Protein AF-A0A6P4YPC1-F1 (afdb_monomer)

Secondary structure (DSSP, 8-state):
-----------------TT-TT---GGGTTT-S-TT-SPPPP-SPPSEEEEEEEETTTTEEEEEEEEEEEESEEEEEEE-TT--S--BEEPPPPGGGTEEEEE--SSBEEEEESS---EEEEEEEEEPPTT----TT-EEEEEEEEETTEEEEEEEEEEHHHHHTTS----BPPTT-EEEEE--HHHH---TTSTTPPPBHHHHHHHHHT--HHHHTT-HHHHHHHHHHHHHHTT-SEEEEE--HHHHSTTSSGGG---HHHHHHHHHHHHHHHHTTPEEEEEEESS--BHHHHHHH-GGGSTTHHHHHHHHHHHHHHHHTTT--EEEEEE-HHHHHHHHHTBSSSTT--B-TTS-HHHHHHHHHHHHHHHHHHHHHHHTHHHH--EEEEEEE--EEEESSTT-HHHHHHHHHHHIIIIIHHHHHHHSSSS--HHHHHHHHHHHHHTT-SS-SS----HHHHHHHTT--SSEEEE---EEEEEE-----SB-TTS-B-THHHHSTT-TTEEEE--TTS-B-SSTT-B--THHHHHHHHHHHHHH---S-EEEEEE---EE--SS-----HHHHHHHHHHHHHHHHHHHTT---EEEEEEE-SB----GGGTTSEE--SEEE-TTSTT--EEE-THHHHHHHHHHTTB--TT-HHHHHHHHHHHHHHHS-GGGGGS-GGGTT--S--TTS----TT----THHHHHHTT--

Foldseek 3Di:
DYDDDDDDDPDPPPPPQQFQQQKDDLVCQQVVHRPPAPADADPDDDQKAWDWDAPQQVRKIKIKIAGPAFFFKKKKAKDAPPGSAGAFEWDADDPVQQKGWACNDPHYIIIMGRGTTHDRMDIIITDHRPPDFQQQRIKMWMWTHRDSNYIHGGRIDHGNLVVCQQPFHFFFDDPQFFAEAEDECQWAAACCPPQQQAAWLLNVVCVVQVHCCSNCWLNCLPVVLVLLVLCVLLVGQEYEYEQQQSLQQVLLACVSPGRVSSLVSVVVNLVSCVVVNHAYAYEHDDLGHGVNCCVVPNQLLDLVNLVSLLRSLVVCCVSPLLRHFHYAHYAALLVNLCCDCDCLVAPPRHNCPVLQRSLSSLVSSLSSLLSNLVCCVPPPCVPSVHWYAHAHEAAQEDAPDPVDVQSVVQNVLRCLNRGQQNCCLALNQNFRDPSLVVLQVVVCVVVVHPDGSRDGDDPVNSVSSYNSGQEYHYAYFHHKHKYFDPDPDQADPVRDGFCCCRSVVSSPRMTIDDDPPFFAFAPSRGTQNLSSVLVVLVCSCVRRVDLGEYENAEYFGKFFQDVVDAQAQLVRLLRCLSNLSSVSCCCRNRVRNYRYYYYPHQEQTQPGQLGSGIGGHQWYFDSVDPNRDTHGGPSSVSSSLCSVVSHRHPPDPVNVVSSVSSVCVVPDNSSVNRYDCVVVVVDDPPVPDDPDNVRGCPDPVVVVVPVPPD

pLDDT: mean 89.23, std 16.34, range [25.2, 98.94]

Radius of gyration: 29.66 Å; Cα contacts (8 Å, |Δi|>4): 1480; chains: 1; bounding box: 114×62×82 Å

InterPro domains:
  IPR001360 Glycoside hydrolase family 1 [PF00232] (172-647)
  IPR001360 Glycoside hydrolase family 1 [PR00131] (468-482)
  IPR001360 Glycoside hydrolase family 1 [PR00131] (550-558)
  IPR001360 Glycoside hydrolase family 1 [PR00131] (591-608)
  IPR001360 Glycoside hydrolase family 1 [PR00131] (615-627)
  IPR001360 Glycoside hydrolase family 1 [PTHR10353] (178-647)
  IPR002861 Reeler domain [PF02014] (27-161)
  IPR002861 Reeler domain [cd08544] (28-160)
  IPR017853 Glycoside hydrolase superfamily [SSF51445] (165-643)
  IPR042307 Reeler domain superfamily [G3DSA:2.60.40.4060] (23-162)

Structure (mmCIF, N/CA/C/O backbone):
data_AF-A0A6P4YPC1-F1
#
_entry.id   AF-A0A6P4YPC1-F1
#
loop_
_atom_site.group_PDB
_atom_site.id
_atom_site.type_symbol
_atom_site.label_atom_id
_atom_site.label_alt_id
_atom_site.label_comp_id
_atom_site.label_asym_id
_atom_site.label_entity_id
_atom_site.label_seq_id
_atom_site.pdbx_PDB_ins_code
_atom_site.Cartn_x
_atom_site.Cartn_y
_atom_site.Cartn_z
_atom_site.occupancy
_atom_site.B_iso_or_equiv
_atom_site.auth_seq_id
_atom_site.auth_comp_id
_atom_site.auth_asym_id
_atom_site.auth_atom_id
_atom_site.pdbx_PDB_model_num
ATOM 1 N N . MET A 1 1 ? -79.727 30.652 50.312 1.00 35.25 1 MET A N 1
ATOM 2 C CA . MET A 1 1 ? -79.858 31.587 49.165 1.00 35.25 1 MET A CA 1
ATOM 3 C C . MET A 1 1 ? -78.600 32.435 49.126 1.00 35.25 1 MET A C 1
ATOM 5 O O . MET A 1 1 ? -78.245 32.928 50.175 1.00 35.25 1 MET A O 1
ATOM 9 N N . LYS A 1 2 ? -77.898 32.691 48.028 1.00 35.50 2 LYS A N 1
ATOM 10 C CA . LYS A 1 2 ? -77.939 32.236 46.634 1.00 35.50 2 LYS A CA 1
ATOM 11 C C . LYS A 1 2 ? -76.819 33.081 45.963 1.00 35.50 2 LYS A C 1
ATOM 13 O O . LYS A 1 2 ? -76.913 34.291 46.093 1.00 35.50 2 LYS A O 1
ATOM 18 N N . TRP A 1 3 ? -75.877 32.451 45.242 1.00 35.16 3 TRP A N 1
ATOM 19 C CA . TRP A 1 3 ? -74.980 33.027 44.201 1.00 35.16 3 TRP A CA 1
ATOM 20 C C . TRP A 1 3 ? -73.950 34.109 44.625 1.00 35.16 3 TRP A C 1
ATOM 22 O O . TRP A 1 3 ? -74.188 34.834 45.574 1.00 35.16 3 TRP A O 1
ATOM 32 N N . LEU A 1 4 ? -72.812 34.383 43.974 1.00 35.91 4 LEU A N 1
ATOM 33 C CA . LEU A 1 4 ? -71.879 33.731 43.032 1.00 35.91 4 LEU A CA 1
ATOM 34 C C . LEU A 1 4 ? -70.927 34.873 42.595 1.00 35.91 4 LEU A C 1
ATOM 36 O O . LEU A 1 4 ? -71.422 35.814 41.987 1.00 35.91 4 LEU A O 1
ATOM 40 N N . VAL A 1 5 ? -69.613 34.812 42.843 1.00 36.81 5 VAL A N 1
ATOM 41 C CA . VAL A 1 5 ? -68.607 35.407 41.934 1.00 36.81 5 VAL A CA 1
ATOM 42 C C . VAL A 1 5 ? -67.384 34.491 41.939 1.00 36.81 5 VAL A C 1
ATOM 44 O O . VAL A 1 5 ? -66.788 34.218 42.977 1.00 36.81 5 VAL A O 1
ATOM 47 N N . LEU A 1 6 ? -67.101 33.977 40.747 1.00 36.44 6 LEU A N 1
ATOM 48 C CA . LEU A 1 6 ? -66.014 33.095 40.333 1.00 36.44 6 LEU A CA 1
ATOM 49 C C . LEU A 1 6 ? -64.925 33.925 39.626 1.00 36.44 6 LEU A C 1
ATOM 51 O O . LEU A 1 6 ? -65.220 35.012 39.135 1.00 36.44 6 LEU A O 1
ATOM 55 N N . LEU A 1 7 ? -63.742 33.308 39.473 1.00 34.00 7 LEU A N 1
ATOM 56 C CA . LEU A 1 7 ? -62.506 33.771 38.806 1.00 34.00 7 LEU A CA 1
ATOM 57 C C . LEU A 1 7 ? -61.710 34.796 39.630 1.00 34.00 7 LEU A C 1
ATOM 59 O O . LEU A 1 7 ? -62.226 35.831 40.015 1.00 34.00 7 LEU A O 1
ATOM 63 N N . VAL A 1 8 ? -60.435 34.594 39.968 1.00 32.88 8 VAL A N 1
ATOM 64 C CA . VAL A 1 8 ? -59.280 34.130 39.174 1.00 32.88 8 VAL A CA 1
ATOM 65 C C . VAL A 1 8 ? -58.293 33.395 40.113 1.00 32.88 8 VAL A C 1
ATOM 67 O O . VAL A 1 8 ? -58.431 33.494 41.328 1.00 32.88 8 VAL A O 1
ATOM 70 N N . TRP A 1 9 ? -57.280 32.733 39.540 1.00 29.89 9 TRP A N 1
ATOM 71 C CA . TRP A 1 9 ? -56.096 32.085 40.151 1.00 29.89 9 TRP A CA 1
ATOM 72 C C . TRP A 1 9 ? -56.091 30.552 40.153 1.00 29.89 9 TRP A C 1
ATOM 74 O O . TRP A 1 9 ? -55.855 29.889 41.156 1.00 29.89 9 TRP A O 1
ATOM 84 N N . SER A 1 10 ? -56.243 29.991 38.955 1.00 38.09 10 SER A N 1
ATOM 85 C CA . SER A 1 10 ? -55.759 28.652 38.613 1.00 38.09 10 SER A CA 1
ATOM 86 C C . SER A 1 10 ? -54.860 28.729 37.376 1.00 38.09 10 SER A C 1
ATOM 88 O O . SER A 1 10 ? -55.262 28.352 36.282 1.00 38.09 10 SER A O 1
ATOM 90 N N . VAL A 1 11 ? -53.641 29.241 37.556 1.00 33.53 11 VAL A N 1
ATOM 91 C CA . VAL A 1 11 ? -52.473 28.889 36.733 1.00 33.53 11 VAL A CA 1
ATOM 92 C C . VAL A 1 11 ? -51.301 28.784 37.701 1.00 33.53 11 VAL A C 1
ATOM 94 O O . VAL A 1 11 ? -50.610 29.757 37.994 1.00 33.53 11 VAL A O 1
ATOM 97 N N . GLY A 1 12 ? -51.138 27.598 38.284 1.00 32.38 12 GLY A N 1
ATOM 98 C CA . GLY A 1 12 ? -49.928 27.262 39.016 1.00 32.38 12 GLY A CA 1
ATOM 99 C C . GLY A 1 12 ? -48.761 27.275 38.039 1.00 32.38 12 GLY A C 1
ATOM 100 O O . GLY A 1 12 ? -48.688 26.437 37.143 1.00 32.38 12 GLY A O 1
ATOM 101 N N . LEU A 1 13 ? -47.867 28.246 38.211 1.00 35.84 13 LEU A N 1
ATOM 102 C CA . LEU A 1 13 ? -46.515 28.241 37.673 1.00 35.84 13 LEU A CA 1
ATOM 103 C C . LEU A 1 13 ? -45.802 26.957 38.122 1.00 35.84 13 LEU A C 1
ATOM 105 O O . LEU A 1 13 ? -45.133 26.929 39.150 1.00 35.84 13 LEU A O 1
ATOM 109 N N . CYS A 1 14 ? -45.907 25.892 37.330 1.00 35.53 14 CYS A N 1
ATOM 110 C CA . CYS A 1 14 ? -44.880 24.860 37.286 1.00 35.53 14 CYS A CA 1
ATOM 111 C C . CYS A 1 14 ? -43.729 25.428 36.446 1.00 35.53 14 CYS A C 1
ATOM 113 O O . CYS A 1 14 ? -43.575 25.116 35.266 1.00 35.53 14 CYS A O 1
ATOM 115 N N . SER A 1 15 ? -42.948 26.338 37.032 1.00 39.78 15 SER A N 1
ATOM 116 C CA . SER A 1 15 ? -41.663 26.731 36.464 1.00 39.78 15 SER A CA 1
ATOM 117 C C . SER A 1 15 ? -40.725 25.529 36.577 1.00 39.78 15 SER A C 1
ATOM 119 O O . SER A 1 15 ? -40.144 25.250 37.625 1.00 39.78 15 SER A O 1
ATOM 121 N N . ALA A 1 16 ? -40.623 24.760 35.490 1.00 45.84 16 ALA A N 1
ATOM 122 C CA . ALA A 1 16 ? -39.577 23.764 35.326 1.00 45.84 16 ALA A CA 1
ATOM 123 C C . ALA A 1 16 ? -38.234 24.465 35.564 1.00 45.84 16 ALA A C 1
ATOM 125 O O . ALA A 1 16 ? -37.851 25.378 34.835 1.00 45.84 16 ALA A O 1
ATOM 126 N N . THR A 1 17 ? -37.565 24.104 36.654 1.00 52.59 17 THR A N 1
ATOM 127 C CA . THR A 1 17 ? -36.262 24.661 37.007 1.00 52.59 17 THR A CA 1
ATOM 128 C C . THR A 1 17 ? -35.290 24.287 35.882 1.00 52.59 17 THR A C 1
ATOM 130 O O . THR A 1 17 ? -35.216 23.103 35.542 1.00 52.59 17 THR A O 1
ATOM 133 N N . PRO A 1 18 ? -34.550 25.241 35.290 1.00 63.44 18 PRO A N 1
ATOM 134 C CA . PRO A 1 18 ? -33.814 25.053 34.037 1.00 63.44 18 PRO A CA 1
ATOM 135 C C . PRO A 1 18 ? -32.503 24.268 34.226 1.00 63.44 18 PRO A C 1
ATOM 137 O O . PRO A 1 18 ? -31.469 24.664 33.714 1.00 63.44 18 PRO A O 1
ATOM 140 N N . CYS A 1 19 ? -32.512 23.191 35.021 1.00 73.94 19 CYS A N 1
ATOM 141 C CA . CYS A 1 19 ? -31.334 22.401 35.400 1.00 73.94 19 CYS A CA 1
ATOM 142 C C . CYS A 1 19 ? -31.526 20.880 35.386 1.00 73.94 19 CYS A C 1
ATOM 144 O O . CYS A 1 19 ? -30.783 20.156 36.054 1.00 73.94 19 CYS A O 1
ATOM 146 N N . TRP A 1 20 ? -32.512 20.390 34.622 1.00 87.44 20 TRP A N 1
ATOM 147 C CA . TRP A 1 20 ? -32.775 18.956 34.416 1.00 87.44 20 TRP A CA 1
ATOM 148 C C . TRP A 1 20 ? -32.839 18.146 35.721 1.00 87.44 20 TRP A C 1
ATOM 150 O O . TRP A 1 20 ? -32.356 17.020 35.796 1.00 87.44 20 TRP A O 1
ATOM 160 N N . LEU A 1 21 ? -33.429 18.692 36.792 1.00 83.88 21 LEU A N 1
ATOM 161 C CA . LEU A 1 21 ? -33.504 17.991 38.085 1.00 83.88 21 LEU A CA 1
ATOM 162 C C . LEU A 1 21 ? -34.256 16.647 37.989 1.00 83.88 21 LEU A C 1
ATOM 164 O O . LEU A 1 21 ? -33.978 15.736 38.766 1.00 83.88 21 LEU A O 1
ATOM 168 N N . GLN A 1 22 ? -35.165 16.511 37.018 1.00 87.75 22 GLN A N 1
ATOM 169 C CA . GLN A 1 22 ? -35.859 15.261 36.666 1.00 87.75 22 GLN A CA 1
ATOM 170 C C . GLN A 1 22 ? -35.418 14.679 35.308 1.00 87.75 22 GLN A C 1
ATOM 172 O O . GLN A 1 22 ? -36.149 13.905 34.680 1.00 87.75 22 GLN A O 1
ATOM 177 N N . GLY A 1 23 ? -34.226 15.070 34.862 1.00 89.38 23 GLY A N 1
ATOM 178 C CA . GLY A 1 23 ? -33.664 14.726 33.565 1.00 89.38 23 GLY A CA 1
ATOM 179 C C . GLY A 1 23 ? -34.013 15.715 32.469 1.00 89.38 23 GLY A C 1
ATOM 180 O O . GLY A 1 23 ? -34.889 16.569 32.621 1.00 89.38 23 GLY A O 1
ATOM 181 N N . ALA A 1 24 ? -33.282 15.580 31.372 1.00 90.75 24 ALA A N 1
ATOM 182 C CA . ALA A 1 24 ? -33.595 16.185 30.096 1.00 90.75 24 ALA A CA 1
ATOM 183 C C . ALA A 1 24 ? -34.866 15.554 29.506 1.00 90.75 24 ALA A C 1
ATOM 185 O O . ALA A 1 24 ? -35.182 14.388 29.767 1.00 90.75 24 ALA A O 1
ATOM 186 N N . ASP A 1 25 ? -35.596 16.344 28.729 1.00 88.44 25 ASP A N 1
ATOM 187 C CA . ASP A 1 25 ? -36.689 15.866 27.888 1.00 88.44 25 ASP A CA 1
ATOM 188 C C . ASP A 1 25 ? -36.188 15.602 26.457 1.00 88.44 25 ASP A C 1
ATOM 190 O O . ASP A 1 25 ? -35.045 15.908 26.115 1.00 88.44 25 ASP A O 1
ATOM 194 N N . GLU A 1 26 ? -37.051 15.033 25.617 1.00 88.81 26 GLU A N 1
ATOM 195 C CA . GLU A 1 26 ? -36.720 14.702 24.225 1.00 88.81 26 GLU A CA 1
ATOM 196 C C . GLU A 1 26 ? -36.363 15.943 23.386 1.00 88.81 26 GLU A C 1
ATOM 198 O O . GLU A 1 26 ? -35.562 15.864 22.457 1.00 88.81 26 GLU A O 1
ATOM 203 N N . SER A 1 27 ? -36.872 17.126 23.749 1.00 88.25 27 SER A N 1
ATOM 204 C CA . SER A 1 27 ? -36.569 18.367 23.023 1.00 88.25 27 SER A CA 1
ATOM 205 C C . SER A 1 27 ? -35.123 18.834 23.212 1.00 88.25 27 SER A C 1
ATOM 207 O O . SER A 1 27 ? -34.596 19.577 22.384 1.00 88.25 27 SER A O 1
ATOM 209 N N . ALA A 1 28 ? -34.450 18.364 24.266 1.00 90.44 28 ALA A N 1
ATOM 210 C CA . ALA A 1 28 ? -33.036 18.620 24.495 1.00 90.44 28 ALA A CA 1
ATOM 211 C C . ALA A 1 28 ? -32.108 17.692 23.696 1.00 90.44 28 ALA A C 1
ATOM 213 O O . ALA A 1 28 ? -30.909 17.959 23.655 1.00 90.44 28 ALA A O 1
ATOM 214 N N . CYS A 1 29 ? -32.617 16.625 23.067 1.00 91.56 29 CYS A N 1
ATOM 215 C CA . CYS A 1 29 ? -31.777 15.606 22.441 1.00 91.56 29 CYS A CA 1
ATOM 216 C C . CYS A 1 29 ? -30.893 16.171 21.330 1.00 91.56 29 CYS A C 1
ATOM 218 O O . CYS A 1 29 ? -29.693 15.953 21.378 1.00 91.56 29 CYS A O 1
ATOM 220 N N . ALA A 1 30 ? -31.440 16.926 20.372 1.00 90.81 30 ALA A N 1
ATOM 221 C CA . ALA A 1 30 ? -30.652 17.435 19.246 1.00 90.81 30 ALA A CA 1
ATOM 222 C C . ALA A 1 30 ? -29.595 18.460 19.701 1.00 90.81 30 ALA A C 1
ATOM 224 O O . ALA A 1 30 ? -28.404 18.309 19.415 1.00 90.81 30 ALA A O 1
ATOM 225 N N . GLY A 1 31 ? -30.023 19.467 20.471 1.00 90.31 31 GLY A N 1
ATOM 226 C CA . GLY A 1 31 ? -29.172 20.582 20.898 1.00 90.31 31 GLY A CA 1
ATOM 227 C C . GLY A 1 31 ? -28.290 20.302 22.116 1.00 90.31 31 GLY A C 1
ATOM 228 O O . GLY A 1 31 ? -27.388 21.086 22.391 1.00 90.31 31 GLY A O 1
ATOM 229 N N . MET A 1 32 ? -28.552 19.229 22.872 1.00 92.31 32 MET A N 1
ATOM 230 C CA . MET A 1 32 ? -27.856 18.868 24.119 1.00 92.31 32 MET A CA 1
ATOM 231 C C . MET A 1 32 ? -27.821 19.997 25.168 1.00 92.31 32 MET A C 1
ATOM 233 O O . MET A 1 32 ? -27.023 19.963 26.104 1.00 92.31 32 MET A O 1
ATOM 237 N N . ALA A 1 33 ? -28.675 21.010 25.026 1.00 88.00 33 ALA A N 1
ATOM 238 C CA . ALA A 1 33 ? -28.652 22.240 25.804 1.00 88.00 33 ALA A CA 1
ATOM 239 C C . ALA A 1 33 ? -29.827 22.295 26.778 1.00 88.00 33 ALA A C 1
ATOM 241 O O . ALA A 1 33 ? -30.913 21.779 26.506 1.00 88.00 33 ALA A O 1
ATOM 242 N N . LEU A 1 34 ? -29.631 22.974 27.907 1.00 84.75 34 LEU A N 1
ATOM 243 C CA . LEU A 1 34 ? -30.680 23.134 28.904 1.00 84.75 34 LEU A CA 1
ATOM 244 C C . LEU A 1 34 ? -31.773 24.062 28.363 1.00 84.75 34 LEU A C 1
ATOM 246 O O . LEU A 1 34 ? -31.588 25.275 28.240 1.00 84.75 34 LEU A O 1
ATOM 250 N N . THR A 1 35 ? -32.931 23.484 28.058 1.00 69.44 35 THR A N 1
ATOM 251 C CA . THR A 1 35 ? -34.096 24.205 27.549 1.00 69.44 35 THR A CA 1
ATOM 252 C C . THR A 1 35 ? -34.530 25.298 28.530 1.00 69.44 35 THR A C 1
ATOM 254 O O . THR A 1 35 ? -34.730 25.056 29.720 1.00 69.44 35 THR A O 1
ATOM 257 N N . ARG A 1 36 ? -34.690 26.529 28.019 1.00 65.75 36 ARG A N 1
ATOM 258 C CA . ARG A 1 36 ? -35.168 27.711 28.772 1.00 65.75 36 ARG A CA 1
ATOM 259 C C . ARG A 1 36 ? -34.245 28.180 29.914 1.00 65.75 36 ARG A C 1
ATOM 261 O O . ARG A 1 36 ? -34.706 28.867 30.825 1.00 65.75 36 ARG A O 1
ATOM 268 N N . SER A 1 37 ? -32.956 27.843 29.870 1.00 66.06 37 SER A N 1
ATOM 269 C CA . SER A 1 37 ? -31.950 28.376 30.796 1.00 66.06 37 SER A CA 1
ATOM 270 C C . SER A 1 37 ? -31.413 29.734 30.336 1.00 66.06 37 SER A C 1
ATOM 272 O O . SER A 1 37 ? -31.104 29.915 29.164 1.00 66.06 37 SER A O 1
ATOM 274 N N . THR A 1 38 ? -31.244 30.679 31.264 1.00 71.25 38 THR A N 1
ATOM 275 C CA . THR A 1 38 ? -30.480 31.924 31.035 1.00 71.25 38 THR A CA 1
ATOM 276 C C . THR A 1 38 ? -28.981 31.741 31.289 1.00 71.25 38 THR A C 1
ATOM 278 O O . THR A 1 38 ? -28.215 32.697 31.203 1.00 71.25 38 THR A O 1
ATOM 281 N N . VAL A 1 39 ? -28.558 30.532 31.671 1.00 79.38 39 VAL A N 1
ATOM 282 C CA . VAL A 1 39 ? -27.172 30.199 32.002 1.00 79.38 39 VAL A CA 1
ATOM 283 C C . VAL A 1 39 ? -26.496 29.624 30.760 1.00 79.38 39 VAL A C 1
ATOM 285 O O . VAL A 1 39 ? -26.946 28.613 30.217 1.00 79.38 39 VAL A O 1
ATOM 288 N N . ALA A 1 40 ? -25.407 30.254 30.327 1.00 85.94 40 ALA A N 1
ATOM 289 C CA . ALA A 1 40 ? -24.558 29.758 29.247 1.00 85.94 40 ALA A CA 1
ATOM 290 C C . ALA A 1 40 ? -23.716 28.545 29.704 1.00 85.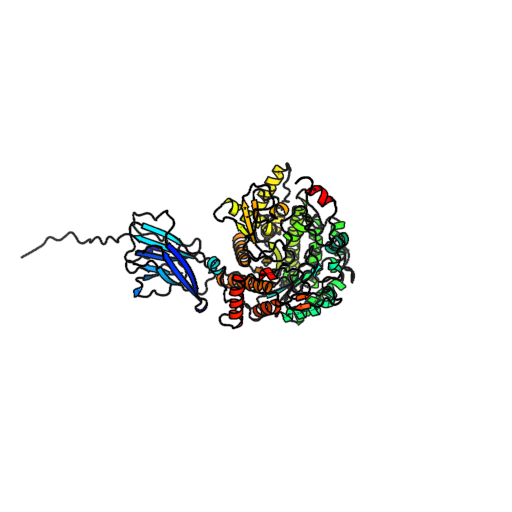94 40 ALA A C 1
ATOM 292 O O . ALA A 1 40 ? -23.400 28.439 30.898 1.00 85.94 40 ALA A O 1
ATOM 293 N N . PRO A 1 41 ? -23.339 27.633 28.786 1.00 89.75 41 PRO A N 1
ATOM 294 C CA . PRO A 1 41 ? -22.406 26.558 29.106 1.00 89.75 41 PRO A CA 1
ATOM 295 C C . PRO A 1 41 ? -21.066 27.142 29.560 1.00 89.75 41 PRO A C 1
ATOM 297 O O . PRO A 1 41 ? -20.679 28.241 29.159 1.00 89.75 41 PRO A O 1
ATOM 300 N N . GLN A 1 42 ? -20.359 26.421 30.430 1.00 92.62 42 GLN A N 1
ATOM 301 C CA . GLN A 1 42 ? -19.021 26.833 30.843 1.00 92.62 42 GLN A CA 1
ATOM 302 C C . GLN A 1 42 ? -18.071 26.823 29.638 1.00 92.62 42 GLN A C 1
ATOM 304 O O . GLN A 1 42 ? -18.048 25.860 28.876 1.00 92.62 42 GLN A O 1
ATOM 309 N N . SER A 1 43 ? -17.274 27.882 29.500 1.00 89.69 43 SER A N 1
ATOM 310 C CA . SER A 1 43 ? -16.203 27.978 28.500 1.00 89.69 43 SER A CA 1
ATOM 311 C C . SER A 1 43 ? -14.893 27.337 28.962 1.00 89.69 43 SER A C 1
ATOM 313 O O . SER A 1 43 ? -13.973 27.175 28.167 1.00 89.69 43 SER A O 1
ATOM 315 N N . THR A 1 44 ? -14.782 26.992 30.247 1.00 90.38 44 THR A N 1
ATOM 316 C CA . THR A 1 44 ? -13.619 26.288 30.791 1.00 90.38 44 THR A CA 1
ATOM 317 C C . THR A 1 44 ? -13.665 24.800 30.440 1.00 90.38 44 THR A C 1
ATOM 319 O O . THR A 1 44 ? -14.762 24.239 30.338 1.00 90.38 44 THR A O 1
ATOM 322 N N . PRO A 1 45 ? -12.501 24.127 30.323 1.00 90.12 45 PRO A N 1
ATOM 323 C CA . PRO A 1 45 ? -12.451 22.685 30.124 1.00 90.12 45 PRO A CA 1
ATOM 324 C C . PRO A 1 45 ? -13.302 21.935 31.150 1.00 90.12 45 PRO A C 1
ATOM 326 O O . PRO A 1 45 ? -13.342 22.285 32.335 1.00 90.12 45 PRO A O 1
ATOM 329 N N . SER A 1 46 ? -14.000 20.903 30.682 1.00 91.81 46 SER A N 1
ATOM 330 C CA . SER A 1 46 ? -14.848 20.088 31.544 1.00 91.81 46 SER A CA 1
ATOM 331 C C . SER A 1 46 ? -14.009 19.350 32.591 1.00 91.81 46 SER A C 1
ATOM 333 O O . SER A 1 46 ? -13.039 18.685 32.229 1.00 91.81 46 SER A O 1
ATOM 335 N N . PRO A 1 47 ? -14.390 19.384 33.883 1.00 93.38 47 PRO A N 1
ATOM 336 C CA . PRO A 1 47 ? -13.798 18.513 34.895 1.00 93.38 47 PRO A CA 1
ATOM 337 C C . PRO A 1 47 ? -14.336 17.073 34.807 1.00 93.38 47 PRO A C 1
ATOM 339 O O . PRO A 1 47 ? -13.991 16.237 35.646 1.00 93.38 47 PRO A O 1
ATOM 342 N N . TYR A 1 48 ? -15.218 16.798 33.839 1.00 95.06 48 TYR A N 1
ATOM 343 C CA . TYR A 1 48 ? -15.815 15.495 33.578 1.00 95.06 48 TYR A CA 1
ATOM 344 C C . TYR A 1 48 ? -15.239 14.879 32.308 1.00 95.06 48 TYR A C 1
ATOM 346 O O . TYR A 1 48 ? -14.879 15.598 31.377 1.00 95.06 48 TYR A O 1
ATOM 354 N N . ARG A 1 49 ? -15.214 13.549 32.249 1.00 94.75 49 ARG A N 1
ATOM 355 C CA . ARG A 1 49 ? -14.750 12.777 31.092 1.00 94.75 49 ARG A CA 1
ATOM 356 C C . ARG A 1 49 ? -15.751 11.680 30.762 1.00 94.75 49 ARG A C 1
ATOM 358 O O . ARG A 1 49 ? -16.354 11.107 31.671 1.00 94.75 49 ARG A O 1
ATOM 365 N N . VAL A 1 50 ? -15.905 11.389 29.474 1.00 95.00 50 VAL A N 1
ATOM 366 C CA . VAL A 1 50 ? -16.600 10.191 28.996 1.00 95.00 50 VAL A CA 1
ATOM 367 C C . VAL A 1 50 ? -15.530 9.217 28.522 1.00 95.00 50 VAL A C 1
ATOM 369 O O . VAL A 1 50 ? -14.748 9.544 27.639 1.00 95.00 50 VAL A O 1
ATOM 372 N N . ALA A 1 51 ? -15.473 8.048 29.144 1.00 90.56 51 ALA A N 1
ATOM 373 C CA . ALA A 1 51 ? -14.553 6.975 28.803 1.00 90.56 51 ALA A CA 1
ATOM 374 C C . ALA A 1 51 ? -15.339 5.753 28.334 1.00 90.56 51 ALA A C 1
ATOM 376 O O . ALA A 1 51 ? -16.461 5.506 28.794 1.00 90.56 51 ALA A O 1
ATOM 377 N N . LEU A 1 52 ? -14.728 4.995 27.436 1.00 89.38 52 LEU A N 1
ATOM 378 C CA . LEU A 1 52 ? -15.284 3.782 26.865 1.00 89.38 52 LEU A CA 1
ATOM 379 C C . LEU A 1 52 ? -14.368 2.608 27.185 1.00 89.38 52 LEU A C 1
ATOM 381 O O . LEU A 1 52 ? -13.173 2.779 27.398 1.00 89.38 52 LEU A O 1
ATOM 385 N N . ASP A 1 53 ? -14.959 1.428 27.241 1.00 84.31 53 ASP A N 1
ATOM 386 C CA . ASP A 1 53 ? -14.281 0.154 27.430 1.00 84.31 53 ASP A CA 1
ATOM 387 C C . ASP A 1 53 ? -15.069 -0.899 26.647 1.00 84.31 53 ASP A C 1
ATOM 389 O O . ASP A 1 53 ? -16.300 -0.908 26.708 1.00 84.31 53 ASP A O 1
ATOM 393 N N . TYR A 1 54 ? -14.395 -1.734 25.861 1.00 83.00 54 TYR A N 1
ATOM 394 C CA . TYR A 1 54 ? -15.058 -2.755 25.054 1.00 83.00 54 TYR A CA 1
ATOM 395 C C . TYR A 1 54 ? -15.082 -4.088 25.805 1.00 83.00 54 TYR A C 1
ATOM 397 O O . TYR A 1 54 ? -14.050 -4.720 26.022 1.00 83.00 54 TYR A O 1
ATOM 405 N N . ASP A 1 55 ? -16.279 -4.533 26.185 1.00 77.88 55 ASP A N 1
ATOM 406 C CA . ASP A 1 55 ? -16.512 -5.874 26.710 1.00 77.88 55 ASP A CA 1
ATOM 407 C C . ASP A 1 55 ? -16.578 -6.853 25.533 1.00 77.88 55 ASP A C 1
ATOM 409 O O . ASP A 1 55 ? -17.637 -7.056 24.926 1.00 77.88 55 ASP A O 1
ATOM 413 N N . LYS A 1 56 ? -15.417 -7.433 25.215 1.00 66.69 56 LYS A N 1
ATOM 414 C CA . LYS A 1 56 ? -15.225 -8.390 24.118 1.00 66.69 56 LYS A CA 1
ATOM 415 C C . LYS A 1 56 ? -16.085 -9.648 24.255 1.00 66.69 56 LYS A C 1
ATOM 417 O O . LYS A 1 56 ? -16.599 -10.136 23.259 1.00 66.69 56 LYS A O 1
ATOM 422 N N . ASP A 1 57 ? -16.316 -10.132 25.475 1.00 67.06 57 ASP A N 1
ATOM 423 C CA . ASP A 1 57 ? -17.062 -11.376 25.702 1.00 67.06 57 ASP A CA 1
ATOM 424 C C . ASP A 1 57 ? -18.557 -11.175 25.439 1.00 67.06 57 ASP A C 1
ATOM 426 O O . ASP A 1 57 ? -19.278 -12.098 25.058 1.00 67.06 57 ASP A O 1
ATOM 430 N N . ARG A 1 58 ? -19.044 -9.951 25.671 1.00 74.50 58 ARG A N 1
ATOM 431 C CA . ARG A 1 58 ? -20.457 -9.593 25.510 1.00 74.50 58 ARG A CA 1
ATOM 432 C C . ARG A 1 58 ? -20.745 -8.792 24.245 1.00 74.50 58 ARG A C 1
ATOM 434 O O . ARG A 1 58 ? -21.922 -8.512 24.010 1.00 74.50 58 ARG A O 1
ATOM 441 N N . HIS A 1 59 ? -19.717 -8.423 23.476 1.00 73.50 59 HIS A N 1
ATOM 442 C CA . HIS A 1 59 ? -19.784 -7.526 22.318 1.00 73.50 59 HIS A CA 1
ATOM 443 C C . HIS A 1 59 ? -20.525 -6.217 22.635 1.00 73.50 59 HIS A C 1
ATOM 445 O O . HIS A 1 59 ? -21.497 -5.839 21.975 1.00 73.50 59 HIS A O 1
ATOM 451 N N . ARG A 1 60 ? -20.117 -5.532 23.710 1.00 83.69 60 ARG A N 1
ATOM 452 C CA . ARG A 1 60 ? -20.772 -4.302 24.195 1.00 83.69 60 ARG A CA 1
ATOM 453 C C . ARG A 1 60 ? -19.754 -3.266 24.629 1.00 83.69 60 ARG A C 1
ATOM 455 O O . ARG A 1 60 ? -18.676 -3.613 25.088 1.00 83.69 60 ARG A O 1
ATOM 462 N N . PHE A 1 61 ? -20.135 -1.993 24.580 1.00 88.56 61 PHE A N 1
ATOM 463 C CA . PHE A 1 61 ? -19.305 -0.922 25.123 1.00 88.56 61 PHE A CA 1
ATOM 464 C C . PHE A 1 61 ? -19.792 -0.520 26.509 1.00 88.56 61 PHE A C 1
ATOM 466 O O . PHE A 1 61 ? -20.944 -0.134 26.707 1.00 88.56 61 PHE A O 1
ATOM 473 N N . ASN A 1 62 ? -18.900 -0.582 27.483 1.00 91.62 62 ASN A N 1
ATOM 474 C CA . ASN A 1 62 ? -19.090 0.010 28.790 1.00 91.62 62 ASN A CA 1
ATOM 475 C C . ASN A 1 62 ? -18.777 1.503 28.699 1.00 91.62 62 ASN A C 1
ATOM 477 O O . ASN A 1 62 ? -17.665 1.909 28.376 1.00 91.62 62 ASN A O 1
ATOM 481 N N . VAL A 1 63 ? -19.767 2.330 29.013 1.00 94.38 63 VAL A N 1
ATOM 482 C CA . VAL A 1 63 ? -19.662 3.787 28.966 1.00 94.38 63 VAL A CA 1
ATOM 483 C C . VAL A 1 63 ? -19.582 4.313 30.383 1.00 94.38 63 VAL A C 1
ATOM 485 O O . VAL A 1 63 ? -20.457 4.052 31.218 1.00 94.38 63 VAL A O 1
ATOM 488 N N . ARG A 1 64 ? -18.529 5.071 30.667 1.00 94.81 64 ARG A N 1
ATOM 489 C CA . ARG A 1 64 ? -18.264 5.624 31.987 1.00 94.81 64 ARG A CA 1
ATOM 490 C C . ARG A 1 64 ? -18.185 7.137 31.916 1.00 94.81 64 ARG A C 1
ATOM 492 O O . ARG A 1 64 ? -17.387 7.680 31.166 1.00 94.81 64 ARG A O 1
ATOM 499 N N . VAL A 1 65 ? -18.980 7.821 32.732 1.00 95.31 65 VAL A N 1
ATOM 500 C CA . VAL A 1 65 ? -18.879 9.278 32.894 1.00 95.31 65 VAL A CA 1
ATOM 501 C C . VAL A 1 65 ? -18.340 9.560 34.283 1.00 95.31 65 VAL A C 1
ATOM 503 O O . VAL A 1 65 ? -19.003 9.227 35.265 1.00 95.31 65 VAL A O 1
ATOM 506 N N . THR A 1 66 ? -17.149 10.145 34.372 1.00 95.62 66 THR A N 1
ATOM 507 C CA . THR A 1 66 ? -16.471 10.445 35.642 1.00 95.62 66 THR A CA 1
ATOM 508 C C . THR A 1 66 ? -16.216 11.937 35.794 1.00 95.62 66 THR A C 1
ATOM 510 O O . THR A 1 66 ? -16.159 12.664 34.807 1.00 95.62 66 THR A O 1
ATOM 513 N N . GLY A 1 67 ? -16.044 12.410 37.027 1.00 90.88 67 GLY A N 1
ATOM 514 C CA . GLY A 1 67 ? -15.522 13.747 37.301 1.00 90.88 67 GLY A CA 1
ATOM 515 C C . GLY A 1 67 ? -14.932 13.882 38.696 1.00 90.88 67 GLY A C 1
ATOM 516 O O . GLY A 1 67 ? -15.203 13.073 39.582 1.00 90.88 67 GLY A O 1
ATOM 517 N N . GLY A 1 68 ? -14.134 14.931 38.901 1.00 84.69 68 GLY A N 1
ATOM 518 C CA . GLY A 1 68 ? -13.542 15.239 40.213 1.00 84.69 68 GLY A CA 1
ATOM 519 C C . GLY A 1 68 ? -14.566 15.665 41.275 1.00 84.69 68 GLY A C 1
ATOM 520 O O . GLY A 1 68 ? -14.274 15.651 42.467 1.00 84.69 68 GLY A O 1
ATOM 521 N N . GLU A 1 69 ? -15.784 16.016 40.859 1.00 87.75 69 GLU A N 1
ATOM 522 C CA . GLU A 1 69 ? -16.872 16.456 41.729 1.00 87.75 69 GLU A CA 1
ATOM 523 C C . GLU A 1 69 ? -18.190 15.763 41.365 1.00 87.75 69 GLU A C 1
ATOM 525 O O . GLU A 1 69 ? -18.347 15.190 40.287 1.00 87.75 69 GLU A O 1
ATOM 530 N N . GLN A 1 70 ? -19.169 15.827 42.271 1.00 92.06 70 GLN A N 1
ATOM 531 C CA . GLN A 1 70 ? -20.495 15.274 42.009 1.00 92.06 70 GLN A CA 1
ATOM 532 C C . GLN A 1 70 ? -21.274 16.136 41.015 1.00 92.06 70 GLN A C 1
ATOM 534 O O . GLN A 1 70 ? -21.378 17.355 41.184 1.00 92.06 70 GLN A O 1
ATOM 539 N N . PHE A 1 71 ? -21.921 15.485 40.054 1.00 90.38 71 PHE A N 1
ATOM 540 C CA . PHE A 1 71 ? -22.875 16.129 39.160 1.00 90.38 71 PHE A CA 1
ATOM 541 C C . PHE A 1 71 ? -24.319 15.769 39.526 1.00 90.38 71 PHE A C 1
ATOM 543 O O . PHE A 1 71 ? -24.601 14.761 40.178 1.00 90.38 71 PHE A O 1
ATOM 550 N N . ARG A 1 72 ? -25.244 16.663 39.164 1.00 91.62 72 ARG A N 1
ATOM 551 C CA . ARG A 1 72 ? -26.671 16.628 39.524 1.00 91.62 72 ARG A CA 1
ATOM 552 C C . ARG A 1 72 ? -27.549 16.100 38.402 1.00 91.62 72 ARG A C 1
ATOM 554 O O . ARG A 1 72 ? -28.549 15.451 38.701 1.00 91.62 72 ARG A O 1
ATOM 561 N N . SER A 1 73 ? -27.183 16.366 37.155 1.00 93.38 73 SER A N 1
ATOM 562 C CA . SER A 1 73 ? -27.970 15.971 35.987 1.00 93.38 73 SER A CA 1
ATOM 563 C C . SER A 1 73 ? -27.051 15.667 34.809 1.00 93.38 73 SER A C 1
ATOM 565 O O . SER A 1 73 ? -25.933 16.185 34.746 1.00 93.38 73 SER A O 1
ATOM 567 N N . ILE A 1 74 ? -27.522 14.832 33.885 1.00 94.75 74 ILE A N 1
ATOM 568 C CA . ILE A 1 74 ? -26.780 14.463 32.677 1.00 94.75 74 ILE A CA 1
ATOM 569 C C . ILE A 1 74 ? -27.735 14.250 31.502 1.00 94.75 74 ILE A C 1
ATOM 571 O O . ILE A 1 74 ? -28.874 13.824 31.699 1.00 94.75 74 ILE A O 1
ATOM 575 N N . LEU A 1 75 ? -27.254 14.510 30.293 1.00 95.94 75 LEU A N 1
ATOM 576 C CA . LEU A 1 75 ? -27.782 13.940 29.058 1.00 95.94 75 LEU A CA 1
ATOM 577 C C . LEU A 1 75 ? -26.605 13.330 28.295 1.00 95.94 75 LEU A C 1
ATOM 579 O O . LEU A 1 75 ? -25.647 14.045 28.024 1.00 95.94 75 LEU A O 1
ATOM 583 N N . LEU A 1 76 ? -26.655 12.030 28.012 1.00 97.31 76 LEU A N 1
ATOM 584 C CA . LEU A 1 76 ? -25.595 11.267 27.348 1.00 97.31 76 LEU A CA 1
ATOM 585 C C . LEU A 1 76 ? -26.158 10.551 26.119 1.00 97.31 76 LEU A C 1
ATOM 587 O O . LEU A 1 76 ? -27.209 9.911 26.213 1.00 97.31 76 LEU A O 1
ATOM 591 N N . GLN A 1 77 ? -25.434 10.633 25.004 1.00 96.56 77 GLN A N 1
ATOM 592 C CA . GLN A 1 77 ? -25.791 10.036 23.716 1.00 96.56 77 GLN A CA 1
ATOM 593 C C . GLN A 1 77 ? -24.550 9.449 23.038 1.00 96.56 77 GLN A C 1
ATOM 595 O O . GLN A 1 77 ? -23.460 9.989 23.217 1.00 96.56 77 GLN A O 1
ATOM 600 N N . ALA A 1 78 ? -24.714 8.405 22.227 1.00 95.50 78 ALA A N 1
ATOM 601 C CA . ALA A 1 78 ? -23.734 8.046 21.200 1.00 95.50 78 ALA A CA 1
ATOM 602 C C . ALA A 1 78 ? -24.141 8.713 19.881 1.00 95.50 78 ALA A C 1
ATOM 604 O O . ALA A 1 78 ? -25.332 8.742 19.573 1.00 95.50 78 ALA A O 1
ATOM 605 N N . ARG A 1 79 ? -23.198 9.266 19.116 1.00 93.94 79 ARG A N 1
ATOM 606 C CA . ARG A 1 79 ? -23.451 10.000 17.863 1.00 93.94 79 ARG A CA 1
ATOM 607 C C . ARG A 1 79 ? -22.393 9.700 16.807 1.00 93.94 79 ARG A C 1
ATOM 609 O O . ARG A 1 79 ? -21.329 9.174 17.117 1.00 93.94 79 ARG A O 1
ATOM 616 N N . ARG A 1 80 ? -22.692 10.098 15.568 1.00 91.25 80 ARG A N 1
ATOM 617 C CA . ARG A 1 80 ? -21.721 10.187 14.469 1.00 91.25 80 ARG A CA 1
ATOM 618 C C . ARG A 1 80 ? -21.260 11.627 14.240 1.00 91.25 80 ARG A C 1
ATOM 620 O O . ARG A 1 80 ? -22.012 12.555 14.565 1.00 91.25 80 ARG A O 1
ATOM 627 N N . PRO A 1 81 ? -20.053 11.841 13.690 1.00 87.56 81 PRO A N 1
ATOM 628 C CA . PRO A 1 81 ? -19.590 13.164 13.291 1.00 87.56 81 PRO A CA 1
ATOM 629 C C . PRO A 1 81 ? -20.603 13.840 12.358 1.00 87.56 81 PRO A C 1
ATOM 631 O O . PRO A 1 81 ? -21.214 13.194 11.512 1.00 87.56 81 PRO A O 1
ATOM 634 N N . GLY A 1 82 ? -20.850 15.135 12.563 1.00 86.94 82 GLY A N 1
ATOM 635 C CA . GLY A 1 82 ? -21.813 15.906 11.764 1.00 86.94 82 GLY A CA 1
ATOM 636 C C . GLY A 1 82 ? -23.302 15.611 12.017 1.00 86.94 82 GLY A C 1
ATOM 637 O O . GLY A 1 82 ? -24.142 16.343 11.502 1.00 86.94 82 GLY A O 1
ATOM 638 N N . SER A 1 83 ? -23.655 14.606 12.830 1.00 89.56 83 SER A N 1
ATOM 639 C CA . SER A 1 83 ? -25.050 14.270 13.151 1.00 89.56 83 SER A CA 1
ATOM 640 C C . SER A 1 83 ? -25.456 14.700 14.564 1.00 89.56 83 SER A C 1
ATOM 642 O O . SER A 1 83 ? -24.679 14.616 15.519 1.00 89.56 83 SER A O 1
ATOM 644 N N . THR A 1 84 ? -26.712 15.132 14.719 1.00 92.25 84 THR A N 1
ATOM 645 C CA . THR A 1 84 ? -27.349 15.370 16.027 1.00 92.25 84 THR A CA 1
ATOM 646 C C . THR A 1 84 ? -28.185 14.194 16.520 1.00 92.25 84 THR A C 1
ATOM 648 O O . THR A 1 84 ? -28.625 14.206 17.669 1.00 92.25 84 THR A O 1
ATOM 651 N N . GLU A 1 85 ? -28.407 13.193 15.671 1.00 91.94 85 GLU A N 1
ATOM 652 C CA . GLU A 1 85 ? -29.227 12.030 15.990 1.00 91.94 85 GLU A CA 1
ATOM 653 C C . GLU A 1 85 ? -28.419 11.000 16.791 1.00 91.94 85 GLU A C 1
ATOM 655 O O . GLU A 1 85 ? -27.292 10.667 16.403 1.00 91.94 85 GLU A O 1
ATOM 660 N N . PRO A 1 86 ? -28.965 10.476 17.903 1.00 93.44 86 PRO A N 1
ATOM 661 C CA . PRO A 1 86 ? -28.316 9.402 18.629 1.00 93.44 86 PRO A CA 1
ATOM 662 C C . PRO A 1 86 ? -28.344 8.088 17.849 1.00 93.44 86 PRO A C 1
ATOM 664 O O . PRO A 1 86 ? -29.267 7.827 17.076 1.00 93.44 86 PRO A O 1
ATOM 667 N N . VAL A 1 87 ? -27.346 7.247 18.112 1.00 93.06 87 VAL A N 1
ATOM 668 C CA . VAL A 1 87 ? -27.193 5.910 17.531 1.00 93.06 87 VAL A CA 1
ATOM 669 C C . VAL A 1 87 ? -27.085 4.832 18.613 1.00 93.06 87 VAL A C 1
ATOM 671 O O . VAL A 1 87 ? -26.476 5.036 19.663 1.00 93.06 87 VAL A O 1
ATOM 674 N N . GLY A 1 88 ? -27.640 3.653 18.333 1.00 91.19 88 GLY A N 1
ATOM 675 C CA . GLY A 1 88 ? -27.514 2.475 19.190 1.00 91.19 88 GLY A CA 1
ATOM 676 C C . GLY A 1 88 ? -28.354 2.589 20.456 1.00 91.19 88 GLY A C 1
ATOM 677 O O . GLY A 1 88 ? -29.220 3.455 20.577 1.00 91.19 88 GLY A O 1
ATOM 678 N N . THR A 1 89 ? -28.172 1.663 21.391 1.00 92.75 89 THR A N 1
ATOM 679 C CA . THR A 1 89 ? -29.111 1.505 22.510 1.00 92.75 89 THR A CA 1
ATOM 680 C C . THR A 1 89 ? -28.378 1.265 23.815 1.00 92.75 89 THR A C 1
ATOM 682 O O . THR A 1 89 ? -27.602 0.327 23.947 1.00 92.75 89 THR A O 1
ATOM 685 N N . PHE A 1 90 ? -28.650 2.078 24.830 1.00 94.12 90 PHE A N 1
ATOM 686 C CA . PHE A 1 90 ? -28.181 1.797 26.181 1.00 94.12 90 PHE A CA 1
ATOM 687 C C . PHE A 1 90 ? -29.013 0.688 26.826 1.00 94.12 90 PHE A C 1
ATOM 689 O O . PHE A 1 90 ? -30.250 0.694 26.775 1.00 94.12 90 PHE A O 1
ATOM 696 N N . LEU A 1 91 ? -28.350 -0.225 27.536 1.00 92.69 91 LEU A N 1
ATOM 697 C CA . LEU A 1 91 ? -29.049 -1.141 28.427 1.00 92.69 91 LEU A CA 1
ATOM 698 C C . LEU A 1 91 ? -29.834 -0.349 29.481 1.00 92.69 91 LEU A C 1
ATOM 700 O O . LEU A 1 91 ? -29.333 0.661 29.991 1.00 92.69 91 LEU A O 1
ATOM 704 N N . PRO A 1 92 ? -31.051 -0.795 29.847 1.00 91.31 92 PRO A N 1
ATOM 705 C CA . PRO A 1 92 ? -31.847 -0.115 30.855 1.00 91.31 92 PRO A CA 1
ATOM 706 C C . PRO A 1 92 ? -31.058 0.062 32.163 1.00 91.31 92 PRO A C 1
ATOM 708 O O . PRO A 1 92 ? -30.640 -0.929 32.769 1.00 91.31 92 PRO A O 1
ATOM 711 N N . PRO A 1 93 ? -30.850 1.305 32.635 1.00 90.12 93 PRO A N 1
ATOM 712 C CA . PRO A 1 93 ? -30.128 1.527 33.877 1.00 90.12 93 PRO A CA 1
ATOM 713 C C . PRO A 1 93 ? -30.943 1.007 35.066 1.00 90.12 93 PRO A C 1
ATOM 715 O O . PRO A 1 93 ? -32.174 1.100 35.081 1.00 90.12 93 PRO A O 1
ATOM 718 N N . SER A 1 94 ? -30.260 0.501 36.098 1.00 87.69 94 SER A N 1
ATOM 719 C CA . SER A 1 94 ? -30.933 -0.008 37.299 1.00 87.69 94 SER A CA 1
ATOM 720 C C . SER A 1 94 ? -31.802 1.073 37.948 1.00 87.69 94 SER A C 1
ATOM 722 O O . SER A 1 94 ? -31.415 2.242 38.010 1.00 87.69 94 SER A O 1
ATOM 724 N N . GLU A 1 95 ? -32.952 0.706 38.515 1.00 82.19 95 GLU A N 1
ATOM 725 C CA . GLU A 1 95 ? -33.846 1.686 39.155 1.00 82.19 95 GLU A CA 1
ATOM 726 C C . GLU A 1 95 ? -33.180 2.449 40.314 1.00 82.19 95 GLU A C 1
ATOM 728 O O . GLU A 1 95 ? -33.529 3.592 40.629 1.00 82.19 95 GLU A O 1
ATOM 733 N N . ARG A 1 96 ? -32.170 1.834 40.940 1.00 85.69 96 ARG A N 1
ATOM 734 C CA . ARG A 1 96 ? -31.404 2.428 42.042 1.00 85.69 96 ARG A CA 1
ATOM 735 C C . ARG A 1 96 ? -30.434 3.515 41.574 1.00 85.69 96 ARG A C 1
ATOM 737 O O . ARG A 1 96 ? -30.195 4.446 42.342 1.00 85.69 96 ARG A O 1
ATOM 744 N N . SER A 1 97 ? -29.955 3.456 40.327 1.00 87.31 97 SER A N 1
ATOM 745 C CA . SER A 1 97 ? -28.998 4.421 39.754 1.00 87.31 97 SER A CA 1
ATOM 746 C C . SER A 1 97 ? -29.517 5.863 39.720 1.00 87.31 97 SER A C 1
ATOM 748 O O . SER A 1 97 ? -28.736 6.809 39.697 1.00 87.31 97 SER A O 1
ATOM 750 N N . GLY A 1 98 ? -30.843 6.050 39.724 1.00 91.81 98 GLY A N 1
ATOM 751 C CA . GLY A 1 98 ? -31.448 7.361 39.508 1.00 91.81 98 GLY A CA 1
ATOM 752 C C . GLY A 1 98 ? -31.379 7.832 38.053 1.00 91.81 98 GLY A C 1
ATOM 753 O O . GLY A 1 98 ? -31.681 8.996 37.806 1.00 91.81 98 GLY A O 1
ATOM 754 N N . LEU A 1 99 ? -31.031 6.954 37.107 1.00 95.38 99 LEU A N 1
ATOM 755 C CA . LEU A 1 99 ? -31.014 7.214 35.668 1.00 95.38 99 LEU A CA 1
ATOM 756 C C . LEU A 1 99 ? -32.264 6.646 34.976 1.00 95.38 99 LEU A C 1
ATOM 758 O O . LEU A 1 99 ? -32.941 5.743 35.474 1.00 95.38 99 LEU A O 1
ATOM 762 N N . LYS A 1 100 ? -32.599 7.202 33.817 1.00 94.56 100 LYS A N 1
ATOM 763 C CA . LYS A 1 100 ? -33.596 6.702 32.870 1.00 94.56 100 LYS A CA 1
ATOM 764 C C . LYS A 1 100 ? -33.051 6.807 31.456 1.00 94.56 100 LYS A C 1
ATOM 766 O O . LYS A 1 100 ? -32.222 7.660 31.153 1.00 94.56 100 LYS A O 1
ATOM 771 N N . ARG A 1 101 ? -33.592 5.946 30.611 1.00 94.94 101 ARG A N 1
ATOM 772 C CA . ARG A 1 101 ? -33.416 5.968 29.170 1.00 94.94 101 ARG A CA 1
ATOM 773 C C . ARG A 1 101 ? -34.570 6.746 28.545 1.00 94.94 101 ARG A C 1
ATOM 775 O O . ARG A 1 101 ? -35.699 6.605 29.016 1.00 94.94 101 ARG A O 1
ATOM 782 N N . ILE A 1 102 ? -34.282 7.565 27.545 1.00 93.56 102 ILE A N 1
ATOM 783 C CA . ILE A 1 102 ? -35.270 8.291 26.738 1.00 93.56 102 ILE A CA 1
ATOM 784 C C . ILE A 1 102 ? -35.010 7.994 25.262 1.00 93.56 102 ILE A C 1
ATOM 786 O O . ILE A 1 102 ? -33.857 7.833 24.865 1.00 93.56 102 ILE A O 1
ATOM 790 N N . THR A 1 103 ? -36.068 7.902 24.463 1.00 90.31 103 THR A N 1
ATOM 791 C CA . THR A 1 103 ? -35.956 7.654 23.023 1.00 90.31 103 THR A CA 1
ATOM 792 C C . THR A 1 103 ? -35.944 8.995 22.312 1.00 90.31 103 THR A C 1
ATOM 794 O O . THR A 1 103 ? -36.951 9.687 22.272 1.00 90.31 103 THR A O 1
ATOM 797 N N . CYS A 1 104 ? -34.785 9.375 21.792 1.00 86.88 104 CYS A N 1
ATOM 798 C CA . CYS A 1 104 ? -34.606 10.651 21.107 1.00 86.88 104 CYS A CA 1
ATOM 799 C C . CYS A 1 104 ? -34.816 10.536 19.593 1.00 86.88 104 CYS A C 1
ATOM 801 O O . CYS A 1 104 ? -35.182 11.519 18.960 1.00 86.88 104 CYS A O 1
ATOM 803 N N . SER A 1 105 ? -34.575 9.354 19.019 1.00 88.56 105 SER A N 1
ATOM 804 C CA . SER A 1 105 ? -34.742 9.087 17.593 1.00 88.56 105 SER A CA 1
ATOM 805 C C . SER A 1 105 ? -35.095 7.619 17.349 1.00 88.56 105 SER A C 1
ATOM 807 O O . SER A 1 105 ? -35.080 6.795 18.265 1.00 88.56 105 SER A O 1
ATOM 809 N N . SER A 1 106 ? -35.402 7.274 16.098 1.00 85.50 106 SER A N 1
ATOM 810 C CA . SER A 1 106 ? -35.532 5.874 15.675 1.00 85.50 106 SER A CA 1
ATOM 811 C C . SER A 1 106 ? -34.187 5.147 15.575 1.00 85.50 106 SER A C 1
ATOM 813 O O . SER A 1 106 ? -34.168 3.921 15.517 1.00 85.50 106 SER A O 1
ATOM 815 N N . GLN A 1 107 ? -33.075 5.886 15.533 1.00 85.12 107 GLN A N 1
ATOM 816 C CA . GLN A 1 107 ? -31.732 5.338 15.336 1.00 85.12 107 GLN A CA 1
ATOM 817 C C . GLN A 1 107 ? -30.997 5.076 16.652 1.00 85.12 107 GLN A C 1
ATOM 819 O O . GLN A 1 107 ? -30.030 4.308 16.666 1.00 85.12 107 GLN A O 1
ATOM 824 N N . GLY A 1 108 ? -31.462 5.666 17.754 1.00 89.75 108 GLY A N 1
ATOM 825 C CA . GLY A 1 108 ? -30.898 5.408 19.062 1.00 89.75 108 GLY A CA 1
ATOM 826 C C . GLY A 1 108 ? -31.573 6.139 20.212 1.00 89.75 108 GLY A C 1
ATOM 827 O O . GLY A 1 108 ? -32.503 6.935 20.057 1.00 89.75 108 GLY A O 1
ATOM 828 N N . ASP A 1 109 ? -31.086 5.841 21.409 1.00 94.19 109 ASP A N 1
ATOM 829 C CA . ASP A 1 109 ? -31.609 6.381 22.655 1.00 94.19 109 ASP A CA 1
ATOM 830 C C . ASP A 1 109 ? -30.578 7.225 23.414 1.00 94.19 109 ASP A C 1
ATOM 832 O O . ASP A 1 109 ? -29.488 7.555 22.941 1.00 94.19 109 ASP A O 1
ATOM 836 N N . SER A 1 110 ? -30.981 7.723 24.577 1.00 96.06 110 SER A N 1
ATOM 837 C CA . SER A 1 110 ? -30.148 8.583 25.409 1.00 96.06 110 SER A CA 1
ATOM 838 C C . SER A 1 110 ? -30.377 8.315 26.879 1.00 96.06 110 SER A C 1
ATOM 840 O O . SER A 1 110 ? -31.459 7.892 27.296 1.00 96.06 110 SER A O 1
ATOM 842 N N . ILE A 1 111 ? -29.362 8.602 27.688 1.00 96.88 111 ILE A N 1
ATOM 843 C CA . ILE A 1 111 ? -29.442 8.474 29.139 1.00 96.88 111 ILE A CA 1
ATOM 844 C C . ILE A 1 111 ? -29.564 9.846 29.779 1.00 96.88 111 ILE A C 1
ATOM 846 O O . ILE A 1 111 ? -28.789 10.760 29.508 1.00 96.88 111 ILE A O 1
ATOM 850 N N . THR A 1 112 ? -30.523 9.965 30.690 1.00 95.75 112 THR A N 1
ATOM 851 C CA . THR A 1 112 ? -30.670 11.123 31.565 1.00 95.75 112 THR A CA 1
ATOM 852 C C . THR A 1 112 ? -31.083 10.696 32.973 1.00 95.75 112 THR A C 1
ATOM 854 O O . THR A 1 112 ? -31.247 9.514 33.262 1.00 95.75 112 THR A O 1
ATOM 857 N N . ASN A 1 113 ? -31.220 11.630 33.905 1.00 94.12 113 ASN A N 1
ATOM 858 C CA . ASN A 1 113 ? -31.563 11.333 35.292 1.00 94.12 113 ASN A CA 1
ATOM 859 C C . ASN A 1 113 ? -33.086 11.311 35.541 1.00 94.12 113 ASN A C 1
ATOM 861 O O . ASN A 1 113 ? -33.843 12.043 34.925 1.00 94.12 113 ASN A O 1
ATOM 865 N N . ARG A 1 114 ? -33.570 10.463 36.459 1.00 92.19 114 ARG A N 1
ATOM 866 C CA . ARG A 1 114 ? -34.956 10.477 36.988 1.00 92.19 114 ARG A CA 1
ATOM 867 C C . ARG A 1 114 ? -35.120 11.467 38.141 1.00 92.19 114 ARG A C 1
ATOM 869 O O . ARG A 1 114 ? -36.214 11.950 38.407 1.00 92.19 114 ARG A O 1
ATOM 876 N N . ARG A 1 115 ? -34.030 11.704 38.869 1.00 90.44 115 ARG A N 1
ATOM 877 C CA . ARG A 1 115 ? -33.931 12.549 40.067 1.00 90.44 115 ARG A CA 1
ATOM 878 C C . ARG A 1 115 ? -32.534 13.171 40.127 1.00 90.44 115 ARG A C 1
ATOM 880 O O . ARG A 1 115 ? -31.650 12.664 39.438 1.00 90.44 115 ARG A O 1
ATOM 887 N N . PRO A 1 116 ? -32.285 14.207 40.944 1.00 91.44 116 PRO A N 1
ATOM 888 C CA . PRO A 1 116 ? -30.954 14.790 41.043 1.00 91.44 116 PRO A CA 1
ATOM 889 C C . PRO A 1 116 ? -29.935 13.753 41.519 1.00 91.44 116 PRO A C 1
ATOM 891 O O . PRO A 1 116 ? -30.118 13.117 42.562 1.00 91.44 116 PRO A O 1
ATOM 894 N N . LEU A 1 117 ? -28.862 13.600 40.757 1.00 92.31 117 LEU A N 1
ATOM 895 C CA . LEU A 1 117 ? -27.760 12.701 41.054 1.00 92.31 117 LEU A CA 1
ATOM 896 C C . LEU A 1 117 ? -26.900 13.251 42.207 1.00 92.31 117 LEU A C 1
ATOM 898 O O . LEU A 1 117 ? -26.940 14.438 42.556 1.00 92.31 117 LEU A O 1
ATOM 902 N N . ARG A 1 118 ? -26.171 12.344 42.859 1.00 90.19 118 ARG A N 1
ATOM 903 C CA . ARG A 1 118 ? -25.188 12.616 43.924 1.00 90.19 118 ARG A CA 1
ATOM 904 C C . ARG A 1 118 ? -24.001 11.672 43.760 1.00 90.19 118 ARG A C 1
ATOM 906 O O . ARG A 1 118 ? -23.617 10.973 44.690 1.00 90.19 118 ARG A O 1
ATOM 913 N N . THR A 1 119 ? -23.505 11.594 42.533 1.00 91.00 119 THR A N 1
ATOM 914 C CA . THR A 1 119 ? -22.412 10.707 42.143 1.00 91.00 119 THR A CA 1
ATOM 915 C C . THR A 1 119 ? -21.381 11.496 41.357 1.00 91.00 119 THR A C 1
ATOM 917 O O . THR A 1 119 ? -21.707 12.501 40.725 1.00 91.00 119 THR A O 1
ATOM 920 N N . ASN A 1 120 ? -20.140 11.045 41.434 1.00 93.44 120 ASN A N 1
ATOM 921 C CA . ASN A 1 120 ? -19.035 11.475 40.590 1.00 93.44 120 ASN A CA 1
ATOM 922 C C . ASN A 1 120 ? -18.755 10.468 39.459 1.00 93.44 120 ASN A C 1
ATOM 924 O O . ASN A 1 120 ? -17.885 10.719 38.632 1.00 93.44 120 ASN A O 1
ATOM 928 N N . GLU A 1 121 ? -19.485 9.348 39.415 1.00 94.50 121 GLU A N 1
ATOM 929 C CA . GLU A 1 121 ? -19.346 8.304 38.402 1.00 94.50 121 GLU A CA 1
ATOM 930 C C . GLU A 1 121 ? -20.711 7.745 37.965 1.00 94.50 121 GLU A C 1
ATOM 932 O O . GLU A 1 121 ? -21.585 7.452 38.788 1.00 94.50 121 GLU A O 1
ATOM 937 N N . ILE A 1 122 ? -20.874 7.556 36.657 1.00 93.69 122 ILE A N 1
ATOM 938 C CA . ILE A 1 122 ? -21.918 6.734 36.041 1.00 93.69 122 ILE A CA 1
ATOM 939 C C . ILE A 1 122 ? -21.247 5.610 35.258 1.00 93.69 122 ILE A C 1
ATOM 941 O O . ILE A 1 122 ? -20.269 5.854 34.556 1.00 93.69 122 ILE A O 1
ATOM 945 N N . ARG A 1 123 ? -21.815 4.404 35.344 1.00 93.81 123 ARG A N 1
ATOM 946 C CA . ARG A 1 123 ? -21.459 3.243 34.521 1.00 93.81 123 ARG A CA 1
ATOM 947 C C . ARG A 1 123 ? -22.700 2.759 33.791 1.00 93.81 123 ARG A C 1
ATOM 949 O O . ARG A 1 123 ? -23.739 2.540 34.417 1.00 93.81 123 ARG A O 1
ATOM 956 N N . LEU A 1 124 ? -22.585 2.630 32.482 1.00 94.62 124 LEU A N 1
ATOM 957 C CA . LEU A 1 124 ? -23.638 2.198 31.576 1.00 94.62 124 LEU A CA 1
ATOM 958 C C . LEU A 1 124 ? -23.056 1.179 30.609 1.00 94.62 124 LEU A C 1
ATOM 960 O O . LEU A 1 124 ? -21.846 1.116 30.420 1.00 94.62 124 LEU A O 1
ATOM 964 N N . THR A 1 125 ? -23.933 0.427 29.968 1.00 93.81 125 THR A N 1
ATOM 965 C CA . THR A 1 125 ? -23.564 -0.446 28.860 1.00 93.81 125 THR A CA 1
ATOM 966 C C . THR A 1 125 ? -24.370 -0.010 27.653 1.00 93.81 125 THR A C 1
ATOM 968 O O . THR A 1 125 ? -25.572 0.235 27.769 1.00 93.81 125 THR A O 1
ATOM 971 N N . TRP A 1 126 ? -23.702 0.119 26.519 1.00 93.44 126 TRP A N 1
ATOM 972 C CA . TRP A 1 126 ? -24.273 0.484 25.238 1.00 93.44 126 TRP A CA 1
ATOM 973 C C . TRP A 1 126 ? -24.108 -0.679 24.265 1.00 93.44 126 TRP A C 1
ATOM 975 O O . TRP A 1 126 ? -23.046 -1.301 24.174 1.00 93.44 126 TRP A O 1
ATOM 985 N N . GLU A 1 127 ? -25.197 -0.992 23.582 1.00 88.88 127 GLU A N 1
ATOM 986 C CA . GLU A 1 127 ? -25.283 -1.997 22.539 1.00 88.88 127 GLU A CA 1
ATOM 987 C C . GLU A 1 127 ? -25.175 -1.303 21.183 1.00 88.88 127 GLU A C 1
ATOM 989 O O . GLU A 1 127 ? -25.888 -0.332 20.893 1.00 88.88 127 GLU A O 1
ATOM 994 N N . MET A 1 128 ? -24.266 -1.828 20.361 1.00 86.44 128 MET A N 1
ATOM 995 C CA . MET A 1 128 ? -24.071 -1.372 18.992 1.00 86.44 128 MET A CA 1
ATOM 996 C C . MET A 1 128 ? -25.368 -1.524 18.189 1.00 86.44 128 MET A C 1
ATOM 998 O O . MET A 1 128 ? -26.094 -2.508 18.367 1.00 86.44 128 MET A O 1
ATOM 1002 N N . PRO A 1 129 ? -25.674 -0.583 17.284 1.00 83.56 129 PRO A N 1
ATOM 1003 C CA . PRO A 1 129 ? -26.800 -0.729 16.373 1.00 83.56 129 PRO A CA 1
ATOM 1004 C C . PRO A 1 129 ? -26.598 -1.961 15.474 1.00 83.56 129 PRO A C 1
ATOM 1006 O O . PRO A 1 129 ? -25.620 -2.045 14.734 1.00 83.56 129 PRO A O 1
ATOM 1009 N N . GLN A 1 130 ? -27.523 -2.922 15.522 1.00 74.38 130 GLN A N 1
ATOM 1010 C CA . GLN A 1 130 ? -27.420 -4.118 14.682 1.00 74.38 130 GLN A CA 1
ATOM 1011 C C . GLN A 1 130 ? -27.601 -3.785 13.198 1.00 74.38 130 GLN A C 1
ATOM 1013 O O . GLN A 1 130 ? -28.451 -2.970 12.837 1.00 74.38 130 GLN A O 1
ATOM 1018 N N . GLY A 1 131 ? -26.808 -4.437 12.345 1.00 68.19 131 GLY A N 1
ATOM 1019 C CA . GLY A 1 131 ? -26.882 -4.287 10.890 1.00 68.19 131 GLY A CA 1
ATOM 1020 C C . GLY A 1 131 ? -26.429 -2.923 10.357 1.00 68.19 131 GLY A C 1
ATOM 1021 O O . GLY A 1 131 ? -26.684 -2.625 9.194 1.00 68.19 131 GLY A O 1
ATOM 1022 N N . GLN A 1 132 ? -25.793 -2.084 11.181 1.00 71.62 132 GLN A N 1
ATOM 1023 C CA . GLN A 1 132 ? -25.171 -0.842 10.721 1.00 71.62 132 GLN A CA 1
ATOM 1024 C C . GLN A 1 132 ? -23.673 -1.030 10.483 1.00 71.62 132 GLN A C 1
ATOM 1026 O O . GLN A 1 132 ? -23.014 -1.792 11.183 1.00 71.62 132 GLN A O 1
ATOM 1031 N N . THR A 1 133 ? -23.145 -0.279 9.520 1.00 67.25 133 THR A N 1
ATOM 1032 C CA . THR A 1 133 ? -21.714 -0.163 9.221 1.00 67.25 133 THR A CA 1
ATOM 1033 C C . THR A 1 133 ? -21.129 1.116 9.846 1.00 67.25 133 THR A C 1
ATOM 1035 O O . THR A 1 133 ? -21.867 1.949 10.394 1.00 67.25 133 THR A O 1
ATOM 1038 N N . LYS A 1 134 ? -19.798 1.282 9.780 1.00 77.75 134 LYS A N 1
ATOM 1039 C CA . LYS A 1 134 ? -19.066 2.472 10.265 1.00 77.75 134 LYS A CA 1
ATOM 1040 C C . LYS A 1 134 ? -19.265 2.742 11.763 1.00 77.75 134 LYS A C 1
ATOM 1042 O O . LYS A 1 134 ? -19.591 3.851 12.190 1.00 77.75 134 LYS A O 1
ATOM 1047 N N . LEU A 1 135 ? -19.108 1.700 12.572 1.00 85.12 135 LEU A N 1
ATOM 1048 C CA . LEU A 1 135 ? -19.080 1.785 14.031 1.00 85.12 135 LEU A CA 1
ATOM 1049 C C . LEU A 1 135 ? -17.873 2.592 14.532 1.00 85.12 135 LEU A C 1
ATOM 1051 O O . LEU A 1 135 ? -18.001 3.290 15.533 1.00 85.12 135 LEU A O 1
ATOM 1055 N N . GLY A 1 136 ? -16.738 2.550 13.829 1.00 83.12 136 GLY A N 1
ATOM 1056 C CA . GLY A 1 136 ? -15.504 3.242 14.207 1.00 83.12 136 GLY A CA 1
ATOM 1057 C C . GLY A 1 136 ? -15.648 4.755 14.392 1.00 83.12 136 GLY A C 1
ATOM 1058 O O . GLY A 1 136 ? -15.014 5.320 15.279 1.00 83.12 136 GLY A O 1
ATOM 1059 N N . GLU A 1 137 ? -16.529 5.413 13.634 1.00 86.94 137 GLU A N 1
ATOM 1060 C CA . GLU A 1 137 ? -16.773 6.862 13.730 1.00 86.94 137 GLU A CA 1
ATOM 1061 C C . GLU A 1 137 ? -17.596 7.264 14.966 1.00 86.94 137 GLU A C 1
ATOM 1063 O O . GLU A 1 137 ? -17.669 8.444 15.317 1.00 86.94 137 GLU A O 1
ATOM 1068 N N . ILE A 1 138 ? -18.264 6.307 15.617 1.00 91.75 138 ILE A N 1
ATOM 1069 C CA . ILE A 1 138 ? -19.175 6.597 16.724 1.00 91.75 138 ILE A CA 1
ATOM 1070 C C . ILE A 1 138 ? -18.376 7.108 17.924 1.00 91.75 138 ILE A C 1
ATOM 1072 O O . ILE A 1 138 ? -17.388 6.507 18.335 1.00 91.75 138 ILE A O 1
ATOM 1076 N N . TYR A 1 139 ? -18.849 8.197 18.525 1.00 94.12 139 TYR A N 1
ATOM 1077 C CA . TYR A 1 139 ? -18.340 8.743 19.782 1.00 94.12 139 TYR A CA 1
ATOM 1078 C C . TYR A 1 139 ? -19.500 9.043 20.731 1.00 94.12 139 TYR A C 1
ATOM 1080 O O . TYR A 1 139 ? -20.664 9.125 20.330 1.00 94.12 139 TYR A O 1
ATOM 1088 N N . PHE A 1 140 ? -19.196 9.225 22.011 1.00 95.81 140 PHE A N 1
ATOM 1089 C CA . PHE A 1 140 ? -20.186 9.524 23.035 1.00 95.81 140 PHE A CA 1
ATOM 1090 C C . PHE A 1 140 ? -20.061 10.973 23.461 1.00 95.81 140 PHE A C 1
ATOM 1092 O O . PHE A 1 140 ? -18.966 11.464 23.713 1.00 95.81 140 PHE A O 1
ATOM 1099 N N . VAL A 1 141 ? -21.192 11.661 23.570 1.00 96.38 141 VAL A N 1
ATOM 1100 C CA . VAL A 1 141 ? -21.258 13.067 23.958 1.00 96.38 141 VAL A CA 1
ATOM 1101 C C . VAL A 1 141 ? -22.205 13.249 25.129 1.00 96.38 141 VAL A C 1
ATOM 1103 O O . VAL A 1 141 ? -23.315 12.711 25.152 1.00 96.38 141 VAL A O 1
ATOM 1106 N N . ALA A 1 142 ? -21.762 14.031 26.108 1.00 96.81 142 ALA A N 1
ATOM 1107 C CA . ALA A 1 142 ? -22.522 14.343 27.297 1.00 96.81 142 ALA A CA 1
ATOM 1108 C C . ALA A 1 142 ? -22.649 15.850 27.536 1.00 96.81 142 ALA A C 1
ATOM 1110 O O . ALA A 1 142 ? -21.716 16.630 27.333 1.00 96.81 142 ALA A O 1
ATOM 1111 N N . THR A 1 143 ? -23.806 16.228 28.073 1.00 95.62 143 THR A N 1
ATOM 1112 C CA . THR A 1 143 ? -23.989 17.480 28.804 1.00 95.62 143 THR A CA 1
ATOM 1113 C C . THR A 1 143 ? -24.086 17.158 30.284 1.00 95.62 143 THR A C 1
ATOM 1115 O O . THR A 1 143 ? -24.999 16.446 30.709 1.00 95.62 143 THR A O 1
ATOM 1118 N N . VAL A 1 144 ? -23.149 17.679 31.076 1.00 94.94 144 VAL A N 1
ATOM 1119 C CA . VAL A 1 144 ? -23.025 17.384 32.508 1.00 94.94 144 VAL A CA 1
ATOM 1120 C C . VAL A 1 144 ? -23.332 18.632 33.327 1.00 94.94 144 VAL A C 1
ATOM 1122 O O . VAL A 1 144 ? -22.666 19.660 33.204 1.00 94.94 144 VAL A O 1
ATOM 1125 N N . VAL A 1 145 ? -24.339 18.543 34.197 1.00 93.38 145 VAL A N 1
ATOM 1126 C CA . VAL A 1 145 ? -24.795 19.650 35.047 1.00 93.38 145 VAL A CA 1
ATOM 1127 C C . VAL A 1 145 ? -24.296 19.431 36.469 1.00 93.38 145 VAL A C 1
ATOM 1129 O O . VAL A 1 145 ? -24.813 18.576 37.191 1.00 93.38 145 VAL A O 1
ATOM 1132 N N . LYS A 1 146 ? -23.332 20.240 36.919 1.00 91.38 146 LYS A N 1
ATOM 1133 C CA . LYS A 1 146 ? -22.877 20.235 38.321 1.00 91.38 146 LYS A CA 1
ATOM 1134 C C . LYS A 1 146 ? -23.927 20.849 39.242 1.00 91.38 146 LYS A C 1
ATOM 1136 O O . LYS A 1 146 ? -24.222 20.332 40.314 1.00 91.38 146 LYS A O 1
ATOM 1141 N N . ARG A 1 147 ? -24.488 21.984 38.832 1.00 88.38 147 ARG A N 1
ATOM 1142 C CA . ARG A 1 147 ? -25.558 22.722 39.522 1.00 88.38 147 ARG A CA 1
ATOM 1143 C C . ARG A 1 147 ? -26.274 23.606 38.509 1.00 88.38 147 ARG A C 1
ATOM 1145 O O . ARG A 1 147 ? -25.752 23.836 37.429 1.00 88.38 147 ARG A O 1
ATOM 1152 N N . CYS A 1 148 ? -27.434 24.154 38.859 1.00 84.31 148 CYS A N 1
ATOM 1153 C CA . CYS A 1 148 ? -28.248 24.924 37.910 1.00 84.31 148 CYS A CA 1
ATOM 1154 C C . CYS A 1 148 ? -27.531 26.152 37.310 1.00 84.31 148 CYS A C 1
ATOM 1156 O O . CYS A 1 148 ? -27.917 26.618 36.248 1.00 84.31 148 CYS A O 1
ATOM 1158 N N . SER A 1 149 ? -26.474 26.648 37.961 1.00 85.88 149 SER A N 1
ATOM 1159 C CA . SER A 1 149 ? -25.635 27.752 37.484 1.00 85.88 149 SER A CA 1
ATOM 1160 C C . SER A 1 149 ? -24.347 27.327 36.761 1.00 85.88 149 SER A C 1
ATOM 1162 O O . SER A 1 149 ? -23.554 28.190 36.408 1.00 85.88 149 SER A O 1
ATOM 1164 N N . SER A 1 150 ? -24.077 26.027 36.593 1.00 89.94 150 SER A N 1
ATOM 1165 C CA . SER A 1 150 ? -22.804 25.539 36.044 1.00 89.94 150 SER A CA 1
ATOM 1166 C C . SER A 1 150 ? -22.956 24.150 35.415 1.00 89.94 150 SER A C 1
ATOM 1168 O O . SER A 1 150 ? -23.243 23.164 36.108 1.00 89.94 150 SER A O 1
ATOM 1170 N N . TYR A 1 151 ? -22.761 24.094 34.096 1.00 92.62 151 TYR A N 1
ATOM 1171 C CA . TYR A 1 151 ? -22.820 22.884 33.278 1.00 92.62 151 TYR A CA 1
ATOM 1172 C C . TYR A 1 151 ? -21.864 22.966 32.083 1.00 92.62 151 TYR A C 1
ATOM 1174 O O . TYR A 1 151 ? -21.558 24.056 31.600 1.00 92.62 151 TYR A O 1
ATOM 1182 N N . TRP A 1 152 ? -21.439 21.807 31.593 1.00 94.19 152 TRP A N 1
ATOM 1183 C CA . TRP A 1 152 ? -20.574 21.661 30.425 1.00 94.19 152 TRP A CA 1
ATOM 1184 C C . TRP A 1 152 ? -21.333 20.906 29.346 1.00 94.19 152 TRP A C 1
ATOM 1186 O O . TRP A 1 152 ? -21.977 19.900 29.642 1.00 94.19 152 TRP A O 1
ATOM 1196 N N . MET A 1 153 ? -21.265 21.405 28.117 1.00 94.44 153 MET A N 1
ATOM 1197 C CA . MET A 1 153 ? -21.771 20.733 26.922 1.00 94.44 153 MET A CA 1
ATOM 1198 C C . MET A 1 153 ? -20.599 20.185 26.119 1.00 94.44 153 MET A C 1
ATOM 1200 O O . MET A 1 153 ? -19.488 20.697 26.232 1.00 94.44 153 MET A O 1
ATOM 1204 N N . GLY A 1 154 ? -20.855 19.169 25.296 1.00 92.38 154 GLY A N 1
ATOM 1205 C CA . GLY A 1 154 ? -19.825 18.628 24.411 1.00 92.38 154 GLY A CA 1
ATOM 1206 C C . GLY A 1 154 ? -18.716 17.891 25.161 1.00 92.38 154 GLY A C 1
ATOM 1207 O O . GLY A 1 154 ? -17.592 17.839 24.681 1.00 92.38 154 GLY A O 1
ATOM 1208 N N . VAL A 1 155 ? -19.006 17.324 26.339 1.00 94.50 155 VAL A N 1
ATOM 1209 C CA . VAL A 1 155 ? -18.057 16.435 27.018 1.00 94.50 155 VAL A CA 1
ATOM 1210 C C . VAL A 1 155 ? -18.032 15.130 26.234 1.00 94.50 155 VAL A C 1
ATOM 1212 O O . VAL A 1 155 ? -18.994 14.366 26.297 1.00 94.50 155 VAL A O 1
ATOM 1215 N N . GLN A 1 156 ? -16.984 14.915 25.450 1.00 94.56 156 GLN A N 1
ATOM 1216 C CA . GLN A 1 156 ? -16.920 13.829 24.477 1.00 94.56 156 GLN A CA 1
ATOM 1217 C C . GLN A 1 156 ? -15.939 12.734 24.899 1.00 94.56 156 GLN A C 1
ATOM 1219 O O . GLN A 1 156 ? -14.986 12.994 25.637 1.00 94.56 156 GLN A O 1
ATOM 1224 N N . SER A 1 157 ? -16.208 11.509 24.453 1.00 93.19 157 SER A N 1
ATOM 1225 C CA . SER A 1 157 ? -15.212 10.444 24.379 1.00 93.19 157 SER A CA 1
ATOM 1226 C C . SER A 1 157 ? -14.408 10.564 23.086 1.00 93.19 157 SER A C 1
ATOM 1228 O O . SER A 1 157 ? -14.804 11.268 22.157 1.00 93.19 157 SER A O 1
ATOM 1230 N N . GLU A 1 158 ? -13.335 9.789 22.997 1.00 87.75 158 GLU A N 1
ATOM 1231 C CA . GLU A 1 158 ? -12.757 9.395 21.713 1.00 87.75 158 GLU A CA 1
ATOM 1232 C C . GLU A 1 158 ? -13.773 8.594 20.875 1.00 87.75 158 GLU A C 1
ATOM 1234 O O . GLU A 1 158 ? -14.801 8.124 21.390 1.00 87.75 158 GLU A O 1
ATOM 1239 N N . THR A 1 159 ? -13.503 8.454 19.577 1.00 89.44 159 THR A N 1
ATOM 1240 C CA . THR A 1 159 ? -14.284 7.575 18.697 1.00 89.44 159 THR A CA 1
ATOM 1241 C C . THR A 1 159 ? -13.988 6.104 19.006 1.00 89.44 159 THR A C 1
ATOM 1243 O O . THR A 1 159 ? -12.964 5.779 19.609 1.00 89.44 159 THR A O 1
ATOM 1246 N N . ILE A 1 160 ? -14.858 5.184 18.579 1.00 89.12 160 ILE A N 1
ATOM 1247 C CA . ILE A 1 160 ? -14.614 3.739 18.716 1.00 89.12 160 ILE A CA 1
ATOM 1248 C C . ILE A 1 160 ? -13.337 3.320 17.974 1.00 89.12 160 ILE A C 1
ATOM 1250 O O . ILE A 1 160 ? -12.591 2.483 18.482 1.00 89.12 160 ILE A O 1
ATOM 1254 N N . ALA A 1 161 ? -13.048 3.896 16.805 1.00 86.19 161 ALA A N 1
ATOM 1255 C CA . ALA A 1 161 ? -11.820 3.608 16.067 1.00 86.19 161 ALA A CA 1
ATOM 1256 C C . ALA A 1 161 ? -10.570 3.979 16.880 1.00 86.19 161 ALA A C 1
ATOM 1258 O O . ALA A 1 161 ? -9.661 3.161 16.999 1.00 86.19 161 ALA A O 1
ATOM 1259 N N . GLU A 1 162 ? -10.551 5.163 17.502 1.00 83.56 162 GLU A N 1
ATOM 1260 C CA . GLU A 1 162 ? -9.408 5.600 18.312 1.00 83.56 162 GLU A CA 1
ATOM 1261 C C . GLU A 1 162 ? -9.298 4.798 19.619 1.00 83.56 162 GLU A C 1
ATOM 1263 O O . GLU A 1 162 ? -8.214 4.352 19.981 1.00 83.56 162 GLU A O 1
ATOM 1268 N N . LEU A 1 163 ? -10.427 4.482 20.261 1.00 83.44 163 LEU A N 1
ATOM 1269 C CA . LEU A 1 163 ? -10.461 3.616 21.443 1.00 83.44 163 LEU A CA 1
ATOM 1270 C C . LEU A 1 163 ? -9.896 2.214 21.157 1.00 83.44 163 LEU A C 1
ATOM 1272 O O . LEU A 1 163 ? -9.155 1.642 21.956 1.00 83.44 163 LEU A O 1
ATOM 1276 N N . THR A 1 164 ? -10.290 1.627 20.026 1.00 84.50 164 THR A N 1
ATOM 1277 C CA . THR A 1 164 ? -9.905 0.258 19.650 1.00 84.50 164 THR A CA 1
ATOM 1278 C C . THR A 1 164 ? -8.509 0.178 19.041 1.00 84.50 164 THR A C 1
ATOM 1280 O O . THR A 1 164 ? -8.026 -0.925 18.791 1.00 84.50 164 THR A O 1
ATOM 1283 N N . ARG A 1 165 ? -7.823 1.313 18.861 1.00 82.75 165 ARG A N 1
ATOM 1284 C CA . ARG A 1 165 ? -6.481 1.401 18.271 1.00 82.75 165 ARG A CA 1
ATOM 1285 C C . ARG A 1 165 ? -5.468 0.471 18.938 1.00 82.75 165 ARG A C 1
ATOM 1287 O O . ARG A 1 165 ? -4.752 -0.242 18.252 1.00 82.75 165 ARG A O 1
ATOM 1294 N N . TYR A 1 166 ? -5.449 0.423 20.270 1.00 79.31 166 TYR A N 1
ATOM 1295 C CA . TYR A 1 166 ? -4.496 -0.395 21.041 1.00 79.31 166 TYR A CA 1
ATOM 1296 C C . TYR A 1 166 ? -5.124 -1.647 21.666 1.00 79.31 166 TYR A C 1
ATOM 1298 O O . TYR A 1 166 ? -4.518 -2.299 22.515 1.00 79.31 166 TYR A O 1
ATOM 1306 N N . SER A 1 167 ? -6.342 -1.996 21.249 1.00 85.00 167 SER A N 1
ATOM 1307 C CA . SER A 1 167 ? -7.072 -3.156 21.765 1.00 85.00 167 SER A CA 1
ATOM 1308 C C . SER A 1 167 ? -7.111 -4.269 20.728 1.00 85.00 167 SER A C 1
ATOM 1310 O O . SER A 1 167 ? -7.418 -4.005 19.571 1.00 85.00 167 SER A O 1
ATOM 1312 N N . PHE A 1 168 ? -6.874 -5.513 21.134 1.00 89.62 168 PHE A N 1
ATOM 1313 C CA . PHE A 1 168 ? -7.119 -6.666 20.270 1.00 89.62 168 PHE A CA 1
ATOM 1314 C C . PHE A 1 168 ? -8.616 -6.791 19.949 1.00 89.62 168 PHE A C 1
ATOM 1316 O O . PHE A 1 168 ? -9.456 -6.682 20.849 1.00 89.62 168 PHE A O 1
ATOM 1323 N N . TRP A 1 169 ? -8.954 -7.050 18.686 1.00 89.62 169 TRP A N 1
ATOM 1324 C CA . TRP A 1 169 ? -10.332 -7.281 18.256 1.00 89.62 169 TRP A CA 1
ATOM 1325 C C . TRP A 1 169 ? -10.547 -8.731 17.792 1.00 89.62 169 TRP A C 1
ATOM 1327 O O . TRP A 1 169 ? -9.996 -9.109 16.755 1.00 89.62 169 TRP A O 1
ATOM 1337 N N . PRO A 1 170 ? -11.335 -9.552 18.515 1.00 89.94 170 PRO A N 1
ATOM 1338 C CA . PRO A 1 170 ? -11.758 -10.852 18.011 1.00 89.94 170 PRO A CA 1
ATOM 1339 C C . PRO A 1 170 ? -12.802 -10.639 16.909 1.00 89.94 170 PRO A C 1
ATOM 1341 O O . PRO A 1 170 ? -13.884 -10.113 17.167 1.00 89.94 170 PRO A O 1
ATOM 1344 N N . GLY A 1 171 ? -12.469 -11.032 15.686 1.00 89.62 171 GLY A N 1
ATOM 1345 C CA . GLY A 1 171 ? -13.307 -10.844 14.508 1.00 89.62 171 GLY A CA 1
ATOM 1346 C C . GLY A 1 171 ? -12.778 -11.635 13.320 1.00 89.62 171 GLY A C 1
ATOM 1347 O O . GLY A 1 171 ? -11.650 -12.130 13.340 1.00 89.62 171 GLY A O 1
ATOM 1348 N N . THR A 1 172 ? -13.593 -11.765 12.285 1.00 92.81 172 THR A N 1
ATOM 1349 C CA . THR A 1 172 ? -13.272 -12.530 11.073 1.00 92.81 172 THR A CA 1
ATOM 1350 C C . THR A 1 172 ? -13.331 -11.644 9.846 1.00 92.81 172 THR A C 1
ATOM 1352 O O . THR A 1 172 ? -14.033 -10.637 9.823 1.00 92.81 172 THR A O 1
ATOM 1355 N N . VAL A 1 173 ? -12.619 -12.041 8.798 1.00 95.38 173 VAL A N 1
ATOM 1356 C CA . VAL A 1 173 ? -12.763 -11.412 7.481 1.00 95.38 173 VAL A CA 1
ATOM 1357 C C . VAL A 1 173 ? -13.844 -12.139 6.656 1.00 95.38 173 VAL A C 1
ATOM 1359 O O . VAL A 1 173 ? -14.243 -13.250 7.023 1.00 95.38 173 VAL A O 1
ATOM 1362 N N . PRO A 1 174 ? -14.367 -11.539 5.570 1.00 94.38 174 PRO A N 1
ATOM 1363 C CA . PRO A 1 174 ? -15.392 -12.165 4.736 1.00 94.38 174 PRO A CA 1
ATOM 1364 C C . PRO A 1 174 ? -14.953 -13.509 4.133 1.00 94.38 174 PRO A C 1
ATOM 1366 O O . PRO A 1 174 ? -13.766 -13.818 4.020 1.00 94.38 174 PRO A O 1
ATOM 1369 N N . GLU A 1 175 ? -15.922 -14.323 3.717 1.00 94.31 175 GLU A N 1
ATOM 1370 C CA . GLU A 1 175 ? -15.636 -15.513 2.911 1.00 94.31 175 GLU A CA 1
ATOM 1371 C C . GLU A 1 175 ? -15.053 -15.100 1.549 1.00 94.31 175 GLU A C 1
ATOM 1373 O O . GLU A 1 175 ? -15.466 -14.099 0.967 1.00 94.31 175 GLU A O 1
ATOM 1378 N N . GLY A 1 176 ? -14.080 -15.864 1.046 1.00 93.81 176 GLY A N 1
ATOM 1379 C CA . GLY A 1 176 ? -13.382 -15.545 -0.203 1.00 93.81 176 GLY A CA 1
ATOM 1380 C C . GLY A 1 176 ? -12.274 -14.495 -0.067 1.00 93.81 176 GLY A C 1
ATOM 1381 O O . GLY A 1 176 ? -11.646 -14.162 -1.068 1.00 93.81 176 GLY A O 1
ATOM 1382 N N . TYR A 1 177 ? -12.001 -14.005 1.147 1.00 98.00 177 TYR A N 1
ATOM 1383 C CA . TYR A 1 177 ? -10.894 -13.090 1.416 1.00 98.00 177 TYR A CA 1
ATOM 1384 C C . TYR A 1 177 ? -9.540 -13.690 1.001 1.00 98.00 177 TYR A C 1
ATOM 1386 O O . TYR A 1 177 ? -9.245 -14.853 1.298 1.00 98.00 177 TYR A O 1
ATOM 1394 N N . LEU A 1 178 ? -8.704 -12.898 0.327 1.00 98.31 178 LEU A N 1
ATOM 1395 C CA . LEU A 1 178 ? -7.405 -13.337 -0.175 1.00 98.31 178 LEU A CA 1
ATOM 1396 C C . LEU A 1 178 ? -6.332 -13.208 0.910 1.00 98.31 178 LEU A C 1
ATOM 1398 O O . LEU A 1 178 ? -5.795 -12.129 1.166 1.00 98.31 178 LEU A O 1
ATOM 1402 N N . TRP A 1 179 ? -5.980 -14.333 1.521 1.00 98.62 179 TRP A N 1
ATOM 1403 C CA . TRP A 1 179 ? -4.777 -14.445 2.335 1.00 98.62 179 TRP A CA 1
ATOM 1404 C C . TRP A 1 179 ? -3.615 -14.838 1.431 1.00 98.62 179 TRP A C 1
ATOM 1406 O O . TRP A 1 179 ? -3.603 -15.924 0.845 1.00 98.62 179 TRP A O 1
ATOM 1416 N N . SER A 1 180 ? -2.648 -13.933 1.302 1.00 98.62 180 SER A N 1
ATOM 1417 C CA . SER A 1 180 ? -1.601 -14.012 0.291 1.00 98.62 180 SER A CA 1
ATOM 1418 C C . SER A 1 180 ? -0.226 -13.682 0.865 1.00 98.62 180 SER A C 1
ATOM 1420 O O . SER A 1 180 ? -0.056 -13.217 1.992 1.00 98.62 180 SER A O 1
ATOM 1422 N N . THR A 1 181 ? 0.784 -13.889 0.041 1.00 98.75 181 THR A N 1
ATOM 1423 C CA . THR A 1 181 ? 2.117 -13.305 0.182 1.00 98.75 181 THR A CA 1
ATOM 1424 C C . THR A 1 181 ? 2.513 -12.664 -1.148 1.00 98.75 181 THR A C 1
ATOM 1426 O O . THR A 1 181 ? 1.782 -12.816 -2.136 1.00 98.75 181 THR A O 1
ATOM 1429 N N . ALA A 1 182 ? 3.612 -11.914 -1.171 1.00 98.81 182 ALA A N 1
ATOM 1430 C CA . ALA A 1 182 ? 4.075 -11.186 -2.344 1.00 98.81 182 ALA A CA 1
ATOM 1431 C C . ALA A 1 182 ? 5.589 -11.333 -2.571 1.00 98.81 182 ALA A C 1
ATOM 1433 O O . ALA A 1 182 ? 6.360 -11.447 -1.616 1.00 98.81 182 ALA A O 1
ATOM 1434 N N . THR A 1 183 ? 6.004 -11.321 -3.840 1.00 98.88 183 THR A N 1
ATOM 1435 C CA . THR A 1 183 ? 7.411 -11.318 -4.293 1.00 98.88 183 THR A CA 1
ATOM 1436 C C . THR A 1 183 ? 7.572 -10.520 -5.592 1.00 98.88 183 THR A C 1
ATOM 1438 O O . THR A 1 183 ? 6.613 -10.415 -6.362 1.00 98.88 183 THR A O 1
ATOM 1441 N N . ALA A 1 184 ? 8.788 -10.062 -5.898 1.00 98.81 184 ALA A N 1
ATOM 1442 C CA . ALA A 1 184 ? 9.130 -9.418 -7.170 1.00 98.81 184 ALA A CA 1
ATOM 1443 C C . ALA A 1 184 ? 10.147 -10.230 -7.988 1.00 98.81 184 ALA A C 1
ATOM 1445 O O . ALA A 1 184 ? 11.076 -10.819 -7.437 1.00 98.81 184 ALA A O 1
ATOM 1446 N N . SER A 1 185 ? 9.992 -10.209 -9.309 1.00 98.75 185 SER A N 1
ATOM 1447 C CA . SER A 1 185 ? 10.773 -10.931 -10.320 1.00 98.75 185 SER A CA 1
ATOM 1448 C C . SER A 1 185 ? 12.280 -10.825 -10.091 1.00 98.75 185 SER A C 1
ATOM 1450 O O . SER A 1 185 ? 12.927 -11.843 -9.854 1.00 98.75 185 SER A O 1
ATOM 1452 N N . TYR A 1 186 ? 12.846 -9.614 -10.098 1.00 98.69 186 TYR A N 1
ATOM 1453 C CA . TYR A 1 186 ? 14.290 -9.424 -9.899 1.00 98.69 186 TYR A CA 1
ATOM 1454 C C . TYR A 1 186 ? 14.771 -9.942 -8.533 1.00 98.69 186 TYR A C 1
ATOM 1456 O O . TYR A 1 186 ? 15.852 -10.517 -8.425 1.00 98.69 186 TYR A O 1
ATOM 1464 N N . GLN A 1 187 ? 13.943 -9.805 -7.494 1.00 98.75 187 GLN A N 1
ATOM 1465 C CA . GLN A 1 187 ? 14.317 -10.171 -6.129 1.00 98.75 187 GLN A CA 1
ATOM 1466 C C . GLN A 1 187 ? 14.383 -11.688 -5.905 1.00 98.75 187 GLN A C 1
ATOM 1468 O O . GLN A 1 187 ? 15.128 -12.131 -5.028 1.00 98.75 187 GLN A O 1
ATOM 1473 N N . ILE A 1 188 ? 13.615 -12.486 -6.665 1.00 98.81 188 ILE A N 1
ATOM 1474 C CA . ILE A 1 188 ? 13.485 -13.935 -6.428 1.00 98.81 188 ILE A CA 1
ATOM 1475 C C . ILE A 1 188 ? 13.869 -14.831 -7.612 1.00 98.81 188 ILE A C 1
ATOM 1477 O O . ILE A 1 188 ? 14.292 -15.967 -7.397 1.00 98.81 188 ILE A O 1
ATOM 1481 N N . GLU A 1 189 ? 13.737 -14.389 -8.862 1.00 98.75 189 GLU A N 1
ATOM 1482 C CA . GLU A 1 189 ? 13.860 -15.301 -10.006 1.00 98.75 189 GLU A CA 1
ATOM 1483 C C . GLU A 1 189 ? 15.295 -15.765 -10.239 1.00 98.75 189 GLU A C 1
ATOM 1485 O O . GLU A 1 189 ? 15.526 -16.967 -10.405 1.00 98.75 189 GLU A O 1
ATOM 1490 N N . GLY A 1 190 ? 16.242 -14.822 -10.267 1.00 98.31 190 GLY A N 1
ATOM 1491 C CA . GLY A 1 190 ? 17.582 -15.054 -10.795 1.00 98.31 190 GLY A CA 1
ATOM 1492 C C . GLY A 1 190 ? 17.548 -15.416 -12.283 1.00 98.31 190 GLY A C 1
ATOM 1493 O O . GLY A 1 190 ? 16.674 -14.972 -13.040 1.00 98.31 190 GLY A O 1
ATOM 1494 N N . ALA A 1 191 ? 18.499 -16.249 -12.718 1.00 98.25 191 ALA A N 1
ATOM 1495 C CA . ALA A 1 191 ? 18.615 -16.697 -14.107 1.00 98.25 191 ALA A CA 1
ATOM 1496 C C . ALA A 1 191 ? 18.604 -15.507 -15.090 1.00 98.25 191 ALA A C 1
ATOM 1498 O O . ALA A 1 191 ? 17.900 -15.521 -16.109 1.00 98.25 191 ALA A O 1
ATOM 1499 N N . TRP A 1 192 ? 19.351 -14.457 -14.738 1.00 98.19 192 TRP A N 1
ATOM 1500 C CA . TRP A 1 192 ? 19.188 -13.117 -15.299 1.00 98.19 192 TRP A CA 1
ATOM 1501 C C . TRP A 1 192 ? 19.457 -13.015 -16.806 1.00 98.19 192 TRP A C 1
ATOM 1503 O O . TRP A 1 192 ? 18.863 -12.165 -17.462 1.00 98.19 192 TRP A O 1
ATOM 1513 N N . ASN A 1 193 ? 20.299 -13.896 -17.354 1.00 98.00 193 ASN A N 1
ATOM 1514 C CA . ASN A 1 193 ? 20.678 -13.956 -18.772 1.00 98.00 193 ASN A CA 1
ATOM 1515 C C . ASN A 1 193 ? 20.388 -15.324 -19.422 1.00 98.00 193 ASN A C 1
ATOM 1517 O O . ASN A 1 193 ? 20.939 -15.656 -20.476 1.00 98.00 193 ASN A O 1
ATOM 1521 N N . ARG A 1 194 ? 19.556 -16.160 -18.789 1.00 98.38 194 ARG A N 1
ATOM 1522 C CA . ARG A 1 194 ? 19.197 -17.483 -19.319 1.00 98.38 194 ARG A CA 1
ATOM 1523 C C . ARG A 1 194 ? 18.009 -17.394 -20.267 1.00 98.38 194 ARG A C 1
ATOM 1525 O O . ARG A 1 194 ? 17.133 -16.547 -20.110 1.00 98.38 194 ARG A O 1
ATOM 1532 N N . ASN A 1 195 ? 17.977 -18.318 -21.228 1.00 97.69 195 ASN A N 1
ATOM 1533 C CA . ASN A 1 195 ? 16.852 -18.529 -22.142 1.00 97.69 195 ASN A CA 1
ATOM 1534 C C . ASN A 1 195 ? 16.386 -17.234 -22.830 1.00 97.69 195 ASN A C 1
ATOM 1536 O O . ASN A 1 195 ? 15.198 -16.940 -22.898 1.00 97.69 195 ASN A O 1
ATOM 1540 N N . GLY A 1 196 ? 17.345 -16.419 -23.279 1.00 96.62 196 GLY A N 1
ATOM 1541 C CA . GLY A 1 196 ? 17.073 -15.205 -24.046 1.00 96.62 196 GLY A CA 1
ATOM 1542 C C . GLY A 1 196 ? 16.524 -14.017 -23.252 1.00 96.62 196 GLY A C 1
ATOM 1543 O O . GLY A 1 196 ? 16.157 -13.036 -23.889 1.00 96.62 196 GLY A O 1
ATOM 1544 N N . LYS A 1 197 ? 16.471 -14.061 -21.909 1.00 98.56 197 LYS A N 1
ATOM 1545 C CA . LYS A 1 197 ? 16.131 -12.877 -21.098 1.00 98.56 197 LYS A CA 1
ATOM 1546 C C . LYS A 1 197 ? 17.105 -11.724 -21.396 1.00 98.56 197 LYS A C 1
ATOM 1548 O O . LYS A 1 197 ? 18.318 -11.929 -21.419 1.00 98.56 197 LYS A O 1
ATOM 1553 N N . GLY A 1 198 ? 16.560 -10.525 -21.597 1.00 98.56 198 GLY A N 1
ATOM 1554 C CA . GLY A 1 198 ? 17.327 -9.290 -21.752 1.00 98.56 198 GLY A CA 1
ATOM 1555 C C . GLY A 1 198 ? 17.827 -8.698 -20.430 1.00 98.56 198 GLY A C 1
ATOM 1556 O O . GLY A 1 198 ? 17.359 -9.045 -19.342 1.00 98.56 198 GLY A O 1
ATOM 1557 N N . GLU A 1 199 ? 18.772 -7.767 -20.532 1.00 98.56 199 GLU A N 1
ATOM 1558 C CA . GLU A 1 199 ? 19.287 -6.999 -19.393 1.00 98.56 199 GLU A CA 1
ATOM 1559 C C . GLU A 1 199 ? 18.212 -6.024 -18.882 1.00 98.56 199 GLU A C 1
ATOM 1561 O O . GLU A 1 199 ? 17.708 -5.173 -19.624 1.00 98.56 199 GLU A O 1
ATOM 1566 N N . SER A 1 200 ? 17.833 -6.165 -17.613 1.00 98.50 200 SER A N 1
ATOM 1567 C CA . SER A 1 200 ? 17.013 -5.182 -16.903 1.00 98.50 200 SER A CA 1
ATOM 1568 C C . SER A 1 200 ? 17.873 -4.041 -16.369 1.00 98.50 200 SER A C 1
ATOM 1570 O O . SER A 1 200 ? 19.089 -4.163 -16.231 1.00 98.50 200 SER A O 1
ATOM 1572 N N . MET A 1 201 ? 17.233 -2.933 -16.014 1.00 97.69 201 MET A N 1
ATOM 1573 C CA . MET A 1 201 ? 17.910 -1.800 -15.387 1.00 97.69 201 MET A CA 1
ATOM 1574 C C . MET A 1 201 ? 18.571 -2.181 -14.055 1.00 97.69 201 MET A C 1
ATOM 1576 O O . MET A 1 201 ? 19.619 -1.639 -13.719 1.00 97.69 201 MET A O 1
ATOM 1580 N N . TRP A 1 202 ? 18.000 -3.133 -13.309 1.00 97.81 202 TRP A N 1
ATOM 1581 C CA . TRP A 1 202 ? 18.621 -3.647 -12.088 1.00 97.81 202 TRP A CA 1
ATOM 1582 C C . TRP A 1 202 ? 19.851 -4.507 -12.367 1.00 97.81 202 TRP A C 1
ATOM 1584 O O . TRP A 1 202 ? 20.848 -4.321 -11.673 1.00 97.81 202 TRP A O 1
ATOM 1594 N N . ASP A 1 203 ? 19.814 -5.369 -13.394 1.00 98.31 203 ASP A N 1
ATOM 1595 C CA . ASP A 1 203 ? 20.999 -6.122 -13.836 1.00 98.31 203 ASP A CA 1
ATOM 1596 C C . ASP A 1 203 ? 22.142 -5.135 -14.147 1.00 98.31 203 ASP A C 1
ATOM 1598 O O . ASP A 1 203 ? 23.222 -5.203 -13.559 1.00 98.31 203 ASP A O 1
ATOM 1602 N N . HIS A 1 204 ? 21.854 -4.134 -14.989 1.00 97.56 204 HIS A N 1
ATOM 1603 C CA . HIS A 1 204 ? 22.819 -3.119 -15.408 1.00 97.56 204 HIS A CA 1
ATOM 1604 C C . HIS A 1 204 ? 23.397 -2.324 -14.228 1.00 97.56 204 HIS A C 1
ATOM 1606 O O . HIS A 1 204 ? 24.616 -2.191 -14.070 1.00 97.56 204 HIS A O 1
ATOM 1612 N N . TYR A 1 205 ? 22.513 -1.799 -13.378 1.00 95.38 205 TYR A N 1
ATOM 1613 C CA . TYR A 1 205 ? 22.881 -0.975 -12.234 1.00 95.38 205 TYR A CA 1
ATOM 1614 C C . TYR A 1 205 ? 23.710 -1.763 -11.216 1.00 95.38 205 TYR A C 1
ATOM 1616 O O . TYR A 1 205 ? 24.788 -1.310 -10.831 1.00 95.38 205 TYR A O 1
ATOM 1624 N N . ALA A 1 206 ? 23.270 -2.964 -10.831 1.00 94.06 206 ALA A N 1
ATOM 1625 C CA . ALA A 1 206 ? 23.975 -3.801 -9.865 1.00 94.06 206 ALA A CA 1
ATOM 1626 C C . ALA A 1 206 ? 25.358 -4.229 -10.387 1.00 94.06 206 ALA A C 1
ATOM 1628 O O . ALA A 1 206 ? 26.359 -4.050 -9.687 1.00 94.06 206 ALA A O 1
ATOM 1629 N N . HIS A 1 207 ? 25.456 -4.680 -11.645 1.00 96.81 207 HIS A N 1
ATOM 1630 C CA . HIS A 1 207 ? 26.736 -5.063 -12.255 1.00 96.81 207 HIS A CA 1
ATOM 1631 C C . HIS A 1 207 ? 27.710 -3.890 -12.335 1.00 96.81 207 HIS A C 1
ATOM 1633 O O . HIS A 1 207 ? 28.905 -4.072 -12.088 1.00 96.81 207 HIS A O 1
ATOM 1639 N N . SER A 1 208 ? 27.216 -2.677 -12.612 1.00 92.81 208 SER A N 1
ATOM 1640 C CA . SER A 1 208 ? 28.046 -1.463 -12.620 1.00 92.81 208 SER A CA 1
ATOM 1641 C C . SER A 1 208 ? 28.660 -1.149 -11.248 1.00 92.81 208 SER A C 1
ATOM 1643 O O . SER A 1 208 ? 29.739 -0.557 -11.167 1.00 92.81 208 SER A O 1
ATOM 1645 N N . LEU A 1 209 ? 28.004 -1.601 -10.175 1.00 89.50 209 LEU A N 1
ATOM 1646 C CA . LEU A 1 209 ? 28.432 -1.450 -8.786 1.00 89.50 209 LEU A CA 1
ATOM 1647 C C . LEU A 1 209 ? 29.206 -2.669 -8.259 1.00 89.50 209 LEU A C 1
ATOM 1649 O O . LEU A 1 209 ? 29.716 -2.626 -7.140 1.00 89.50 209 LEU A O 1
ATOM 1653 N N . GLY A 1 210 ? 29.336 -3.735 -9.054 1.00 92.94 210 GLY A N 1
ATOM 1654 C CA . GLY A 1 210 ? 29.965 -4.989 -8.639 1.00 92.94 210 GLY A CA 1
ATOM 1655 C C . GLY A 1 210 ? 29.103 -5.846 -7.705 1.00 92.94 210 GLY A C 1
ATOM 1656 O O . GLY A 1 210 ? 29.650 -6.716 -7.028 1.00 92.94 210 GLY A O 1
ATOM 1657 N N . ALA A 1 211 ? 27.792 -5.597 -7.665 1.00 91.50 211 ALA A N 1
ATOM 1658 C CA . ALA A 1 211 ? 26.802 -6.402 -6.959 1.00 91.50 211 ALA A CA 1
ATOM 1659 C C . ALA A 1 211 ? 26.194 -7.429 -7.929 1.00 91.50 211 ALA A C 1
ATOM 1661 O O . ALA A 1 211 ? 25.761 -7.077 -9.026 1.00 91.50 211 ALA A O 1
ATOM 1662 N N . PHE A 1 212 ? 26.188 -8.705 -7.540 1.00 95.19 212 PHE A N 1
ATOM 1663 C CA . PHE A 1 212 ? 25.794 -9.840 -8.397 1.00 95.19 212 PHE A CA 1
ATOM 1664 C C . PHE A 1 212 ? 24.791 -10.774 -7.707 1.00 95.19 212 PHE A C 1
ATOM 1666 O O . PHE A 1 212 ? 24.520 -11.881 -8.167 1.00 95.19 212 PHE A O 1
ATOM 1673 N N . GLU A 1 213 ? 24.248 -10.366 -6.562 1.00 92.81 213 GLU A N 1
ATOM 1674 C CA . GLU A 1 213 ? 23.317 -11.156 -5.762 1.00 92.81 213 GLU A CA 1
ATOM 1675 C C . GLU A 1 213 ? 22.028 -11.461 -6.542 1.00 92.81 213 GLU A C 1
ATOM 1677 O O . GLU A 1 213 ? 21.493 -12.566 -6.426 1.00 92.81 213 GLU A O 1
ATOM 1682 N N . GLY A 1 214 ? 21.576 -10.518 -7.380 1.00 95.75 214 GLY A N 1
ATOM 1683 C CA . GLY A 1 214 ? 20.394 -10.641 -8.242 1.00 95.75 214 GLY A CA 1
ATOM 1684 C C . GLY A 1 214 ? 20.529 -11.654 -9.385 1.00 95.75 214 GLY A C 1
ATOM 1685 O O . GLY A 1 214 ? 19.520 -12.191 -9.834 1.00 95.75 214 GLY A O 1
ATOM 1686 N N . ASP A 1 215 ? 21.754 -12.001 -9.804 1.00 97.81 215 ASP A N 1
ATOM 1687 C CA . ASP A 1 215 ? 21.995 -12.922 -10.928 1.00 97.81 215 ASP A CA 1
ATOM 1688 C C . ASP A 1 215 ? 21.355 -14.295 -10.699 1.00 97.81 215 ASP A C 1
ATOM 1690 O O . ASP A 1 215 ? 20.798 -14.920 -11.607 1.00 97.81 215 ASP A O 1
ATOM 1694 N N . GLU A 1 216 ? 21.460 -14.763 -9.456 1.00 96.88 216 GLU A N 1
ATOM 1695 C CA . GLU A 1 216 ? 20.925 -16.035 -8.984 1.00 96.88 216 GLU A CA 1
ATOM 1696 C C . GLU A 1 216 ? 19.782 -15.835 -7.985 1.00 96.88 216 GLU A C 1
ATOM 1698 O O . GLU A 1 216 ? 18.938 -16.720 -7.875 1.00 96.88 216 GLU A O 1
ATOM 1703 N N . ALA A 1 217 ? 19.754 -14.711 -7.258 1.00 97.44 217 ALA A N 1
ATOM 1704 C CA . ALA A 1 217 ? 18.737 -14.360 -6.271 1.00 97.44 217 ALA A CA 1
ATOM 1705 C C . ALA A 1 217 ? 18.360 -15.555 -5.370 1.00 97.44 217 ALA A C 1
ATOM 1707 O O . ALA A 1 217 ? 19.228 -16.202 -4.767 1.00 97.44 217 ALA A O 1
ATOM 1708 N N . THR A 1 218 ? 17.070 -15.899 -5.318 1.00 98.12 218 THR A N 1
ATOM 1709 C CA . THR A 1 218 ? 16.566 -17.106 -4.652 1.00 98.12 218 THR A CA 1
ATOM 1710 C C . THR A 1 218 ? 16.400 -18.284 -5.620 1.00 98.12 218 THR A C 1
ATOM 1712 O O . THR A 1 218 ? 16.060 -19.379 -5.179 1.00 98.12 218 THR A O 1
ATOM 1715 N N . LYS A 1 219 ? 16.697 -18.125 -6.916 1.00 98.06 219 LYS A N 1
ATOM 1716 C CA . LYS A 1 219 ? 16.549 -19.139 -7.978 1.00 98.06 219 LYS A CA 1
ATOM 1717 C C . LYS A 1 219 ? 15.114 -19.622 -8.206 1.00 98.06 219 LYS A C 1
ATOM 1719 O O . LYS A 1 219 ? 14.898 -20.772 -8.589 1.00 98.06 219 LYS A O 1
ATOM 1724 N N . SER A 1 220 ? 14.121 -18.765 -7.994 1.00 98.62 220 SER A N 1
ATOM 1725 C CA . SER A 1 220 ? 12.712 -19.129 -8.213 1.00 98.62 220 SER A CA 1
ATOM 1726 C C . SER A 1 220 ? 12.419 -19.480 -9.676 1.00 98.62 220 SER A C 1
ATOM 1728 O O . SER A 1 220 ? 11.525 -20.275 -9.939 1.00 98.62 220 SER A O 1
ATOM 1730 N N . TYR A 1 221 ? 13.239 -19.014 -10.632 1.00 98.56 221 TYR A N 1
ATOM 1731 C CA . TYR A 1 221 ? 13.139 -19.452 -12.030 1.00 98.56 221 TYR A CA 1
ATOM 1732 C C . TYR A 1 221 ? 13.272 -20.978 -12.187 1.00 98.56 221 TYR A C 1
ATOM 1734 O O . TYR A 1 221 ? 12.565 -21.589 -12.987 1.00 98.56 221 TYR A O 1
ATOM 1742 N N . ASP A 1 222 ? 14.153 -21.602 -11.399 1.00 97.81 222 ASP A N 1
ATOM 1743 C CA . ASP A 1 222 ? 14.372 -23.052 -11.417 1.00 97.81 222 ASP A CA 1
ATOM 1744 C C . ASP A 1 222 ? 13.539 -23.793 -10.348 1.00 97.81 222 ASP A C 1
ATOM 1746 O O . ASP A 1 222 ? 13.289 -24.990 -10.493 1.00 97.81 222 ASP A O 1
ATOM 1750 N N . TYR A 1 223 ? 13.115 -23.106 -9.278 1.00 97.38 223 TYR A N 1
ATOM 1751 C CA . TYR A 1 223 ? 12.490 -23.714 -8.094 1.00 97.38 223 TYR A CA 1
ATOM 1752 C C . TYR A 1 223 ? 11.061 -23.240 -7.787 1.00 97.38 223 TYR A C 1
ATOM 1754 O O . TYR A 1 223 ? 10.572 -23.506 -6.690 1.00 97.38 223 TYR A O 1
ATOM 1762 N N . PHE A 1 224 ? 10.351 -22.634 -8.745 1.00 97.56 224 PHE A N 1
ATOM 1763 C CA . PHE A 1 224 ? 8.989 -22.121 -8.529 1.00 97.56 224 PHE A CA 1
ATOM 1764 C C . PHE A 1 224 ? 8.023 -23.159 -7.931 1.00 97.56 224 PHE A C 1
ATOM 1766 O O . PHE A 1 224 ? 7.173 -22.807 -7.123 1.00 97.56 224 PHE A O 1
ATOM 1773 N N . ALA A 1 225 ? 8.165 -24.449 -8.264 1.00 97.44 225 ALA A N 1
ATOM 1774 C CA . ALA A 1 225 ? 7.338 -25.510 -7.682 1.00 97.44 225 ALA A CA 1
ATOM 1775 C C . ALA A 1 225 ? 7.518 -25.614 -6.156 1.00 97.44 225 ALA A C 1
ATOM 1777 O O . ALA A 1 225 ? 6.540 -25.756 -5.428 1.00 97.44 225 ALA A O 1
ATOM 1778 N N . ARG A 1 226 ? 8.753 -25.461 -5.654 1.00 97.25 226 ARG A N 1
ATOM 1779 C CA . ARG A 1 226 ? 9.016 -25.413 -4.209 1.00 97.25 226 ARG A CA 1
ATOM 1780 C C . ARG A 1 226 ? 8.426 -24.156 -3.575 1.00 97.25 226 ARG A C 1
ATOM 1782 O O . ARG A 1 226 ? 7.982 -24.208 -2.433 1.00 97.25 226 ARG A O 1
ATOM 1789 N N . ASP A 1 227 ? 8.414 -23.043 -4.298 1.00 98.25 227 ASP A N 1
ATOM 1790 C CA . ASP A 1 227 ? 7.800 -21.810 -3.808 1.00 98.25 227 ASP A CA 1
ATOM 1791 C C . ASP A 1 227 ? 6.262 -21.939 -3.743 1.00 98.25 227 ASP A C 1
ATOM 1793 O O . ASP A 1 227 ? 5.636 -21.442 -2.811 1.00 98.25 227 ASP A O 1
ATOM 1797 N N . VAL A 1 228 ? 5.633 -22.692 -4.654 1.00 98.44 228 VAL A N 1
ATOM 1798 C CA . VAL A 1 228 ? 4.201 -23.035 -4.544 1.00 98.44 228 VAL A CA 1
ATOM 1799 C C . VAL A 1 228 ? 3.925 -23.962 -3.354 1.00 98.44 228 VAL A C 1
ATOM 1801 O O . VAL A 1 228 ? 2.933 -23.770 -2.648 1.00 98.44 228 VAL A O 1
ATOM 1804 N N . GLU A 1 229 ? 4.810 -24.919 -3.063 1.00 96.88 229 GLU A N 1
ATOM 1805 C CA . GLU A 1 229 ? 4.693 -25.748 -1.854 1.00 96.88 229 GLU A CA 1
ATOM 1806 C C . GLU A 1 229 ? 4.744 -24.904 -0.567 1.00 96.88 229 GLU A C 1
ATOM 1808 O O . GLU A 1 229 ? 3.950 -25.136 0.343 1.00 96.88 229 GLU A O 1
ATOM 1813 N N . THR A 1 230 ? 5.627 -23.901 -0.472 1.00 96.81 230 THR A N 1
ATOM 1814 C CA . THR A 1 230 ? 5.703 -23.038 0.724 1.00 96.81 230 THR A CA 1
ATOM 1815 C C . THR A 1 230 ? 4.471 -22.143 0.886 1.00 96.81 230 THR A C 1
ATOM 1817 O O . THR A 1 230 ? 4.052 -21.874 2.014 1.00 96.81 230 THR A O 1
ATOM 1820 N N . ILE A 1 231 ? 3.837 -21.728 -0.215 1.00 98.06 231 ILE A N 1
ATOM 1821 C CA . ILE A 1 231 ? 2.540 -21.025 -0.201 1.00 98.06 231 ILE A CA 1
ATOM 1822 C C . ILE A 1 231 ? 1.445 -21.924 0.396 1.00 98.06 231 ILE A C 1
ATOM 1824 O O . ILE A 1 231 ? 0.623 -21.458 1.191 1.00 98.06 231 ILE A O 1
ATOM 1828 N N . ASP A 1 232 ? 1.442 -23.218 0.064 1.00 93.62 232 ASP A N 1
ATOM 1829 C CA . ASP A 1 232 ? 0.511 -24.184 0.654 1.00 93.62 232 ASP A CA 1
ATOM 1830 C C . ASP A 1 232 ? 0.815 -24.475 2.134 1.00 93.62 232 ASP A C 1
ATOM 1832 O O . ASP A 1 232 ? -0.098 -24.517 2.961 1.00 93.62 232 ASP A O 1
ATOM 1836 N N . GLU A 1 233 ? 2.096 -24.563 2.511 1.00 93.19 233 GLU A N 1
ATOM 1837 C CA . GLU A 1 233 ? 2.530 -24.692 3.910 1.00 93.19 233 GLU A CA 1
ATOM 1838 C C . GLU A 1 233 ? 2.038 -23.532 4.796 1.00 93.19 233 GLU A C 1
ATOM 1840 O O . GLU A 1 233 ? 1.819 -23.731 5.992 1.00 93.19 233 GLU A O 1
ATOM 1845 N N . LEU A 1 234 ? 1.820 -22.344 4.231 1.00 94.69 234 LEU A N 1
ATOM 1846 C CA . LEU A 1 234 ? 1.250 -21.179 4.917 1.00 94.69 234 LEU A CA 1
ATOM 1847 C C . LEU A 1 234 ? -0.289 -21.160 4.945 1.00 94.69 234 LEU A C 1
ATOM 1849 O O . LEU A 1 234 ? -0.878 -20.276 5.566 1.00 94.69 234 LEU A O 1
ATOM 1853 N N . GLY A 1 235 ? -0.958 -22.104 4.279 1.00 95.00 235 GLY A N 1
ATOM 1854 C CA . GLY A 1 235 ? -2.419 -22.123 4.168 1.00 95.00 235 GLY A CA 1
ATOM 1855 C C . GLY A 1 235 ? -2.988 -20.974 3.329 1.00 95.00 235 GLY A C 1
ATOM 1856 O O . GLY A 1 235 ? -4.140 -20.593 3.523 1.00 95.00 235 GLY A O 1
ATOM 1857 N N . LEU A 1 236 ? -2.193 -20.400 2.420 1.00 98.25 236 LEU A N 1
ATOM 1858 C CA . LEU A 1 236 ? -2.622 -19.282 1.577 1.00 98.25 236 LEU A CA 1
ATOM 1859 C C . LEU A 1 236 ? -3.539 -19.763 0.454 1.00 98.25 236 LEU A C 1
ATOM 1861 O O . LEU A 1 236 ? -3.413 -20.890 -0.033 1.00 98.25 236 LEU A O 1
ATOM 1865 N N . ASN A 1 237 ? -4.446 -18.890 0.023 1.00 98.19 237 ASN A N 1
ATOM 1866 C CA . ASN A 1 237 ? -5.355 -19.124 -1.104 1.00 98.19 237 ASN A CA 1
ATOM 1867 C C . ASN A 1 237 ? -5.021 -18.249 -2.322 1.00 98.19 237 ASN A C 1
ATOM 1869 O O . ASN A 1 237 ? -5.652 -18.377 -3.368 1.00 98.19 237 ASN A O 1
ATOM 1873 N N . SER A 1 238 ? -4.021 -17.380 -2.202 1.00 98.62 238 SER A N 1
ATOM 1874 C CA . SER A 1 238 ? -3.575 -16.466 -3.246 1.00 98.62 238 SER A CA 1
ATOM 1875 C C . SER A 1 238 ? -2.061 -16.283 -3.186 1.00 98.62 238 SER A C 1
ATOM 1877 O O . SER A 1 238 ? -1.435 -16.499 -2.146 1.00 98.62 238 SER A O 1
ATOM 1879 N N . TYR A 1 239 ? -1.475 -15.871 -4.308 1.00 98.88 239 TYR A N 1
ATOM 1880 C CA . TYR A 1 239 ? -0.074 -15.477 -4.381 1.00 98.88 239 TYR A CA 1
ATOM 1881 C C . TYR A 1 239 ? 0.124 -14.314 -5.345 1.00 98.88 239 TYR A C 1
ATOM 1883 O O . TYR A 1 239 ? -0.335 -14.355 -6.491 1.00 98.88 239 TYR A O 1
ATOM 1891 N N . ARG A 1 240 ? 0.843 -13.289 -4.879 1.00 98.88 240 ARG A N 1
ATOM 1892 C CA . ARG A 1 240 ? 1.232 -12.144 -5.692 1.00 98.88 240 ARG A CA 1
ATOM 1893 C C . ARG A 1 240 ? 2.667 -12.263 -6.173 1.00 98.88 240 ARG A C 1
ATOM 1895 O O . ARG A 1 240 ? 3.590 -12.361 -5.372 1.00 98.88 240 ARG A O 1
ATOM 1902 N N . PHE A 1 241 ? 2.860 -12.166 -7.480 1.00 98.94 241 PHE A N 1
ATOM 1903 C CA . PHE A 1 241 ? 4.184 -12.146 -8.097 1.00 98.94 241 PHE A CA 1
ATOM 1904 C C . PHE A 1 241 ? 4.224 -11.133 -9.242 1.00 98.94 241 PHE A C 1
ATOM 1906 O O . PHE A 1 241 ? 3.174 -10.715 -9.741 1.00 98.94 241 PHE A O 1
ATOM 1913 N N . SER A 1 242 ? 5.422 -10.720 -9.659 1.00 98.94 242 SER A N 1
ATOM 1914 C CA . SER A 1 242 ? 5.592 -9.892 -10.854 1.00 98.94 242 SER A CA 1
ATOM 1915 C C . SER A 1 242 ? 6.161 -10.669 -12.033 1.00 98.94 242 SER A C 1
ATOM 1917 O O . SER A 1 242 ? 6.873 -11.658 -11.866 1.00 98.94 242 SER A O 1
ATOM 1919 N N . ILE A 1 243 ? 5.828 -10.203 -13.232 1.00 98.94 243 ILE A N 1
ATOM 1920 C CA . ILE A 1 243 ? 6.394 -10.680 -14.489 1.00 98.94 243 ILE A CA 1
ATOM 1921 C C . ILE A 1 243 ? 7.570 -9.776 -14.846 1.00 98.94 243 ILE A C 1
ATOM 1923 O O . ILE A 1 243 ? 7.446 -8.555 -14.827 1.00 98.94 243 ILE A O 1
ATOM 1927 N N . SER A 1 244 ? 8.699 -10.379 -15.204 1.00 98.88 244 SER A N 1
ATOM 1928 C CA . SER A 1 244 ? 9.861 -9.648 -15.681 1.00 98.88 244 SER A CA 1
ATOM 1929 C C . SER A 1 244 ? 9.676 -9.235 -17.132 1.00 98.88 244 SER A C 1
ATOM 1931 O O . SER A 1 244 ? 9.663 -10.085 -18.031 1.00 98.88 244 SER A O 1
ATOM 1933 N N . TRP A 1 245 ? 9.585 -7.924 -17.372 1.00 98.88 245 TRP A N 1
ATOM 1934 C CA . TRP A 1 245 ? 9.419 -7.373 -18.719 1.00 98.88 245 TRP A CA 1
ATOM 1935 C C . TRP A 1 245 ? 10.517 -7.888 -19.652 1.00 98.88 245 TRP A C 1
ATOM 1937 O O . TRP A 1 245 ? 10.222 -8.456 -20.701 1.00 98.88 245 TRP A O 1
ATOM 1947 N N . THR A 1 246 ? 11.779 -7.825 -19.232 1.00 98.69 246 THR A N 1
ATOM 1948 C CA . THR A 1 246 ? 12.922 -8.278 -20.043 1.00 98.69 246 THR A CA 1
ATOM 1949 C C . THR A 1 246 ? 12.978 -9.784 -20.269 1.00 98.69 246 THR A C 1
ATOM 1951 O O . THR A 1 246 ? 13.677 -10.249 -21.173 1.00 98.69 246 THR A O 1
ATOM 1954 N N . ARG A 1 247 ? 12.240 -10.576 -19.484 1.00 98.75 247 ARG A N 1
ATOM 1955 C CA . ARG A 1 247 ? 12.090 -12.013 -19.729 1.00 98.75 247 ARG A CA 1
ATOM 1956 C C . ARG A 1 247 ? 11.037 -12.301 -20.794 1.00 98.75 247 ARG A C 1
ATOM 1958 O O . ARG A 1 247 ? 11.196 -13.292 -21.499 1.00 98.75 247 ARG A O 1
ATOM 1965 N N . ILE A 1 248 ? 10.011 -11.456 -20.928 1.00 98.88 248 ILE A N 1
ATOM 1966 C CA . ILE A 1 248 ? 8.966 -11.568 -21.961 1.00 98.88 248 ILE A CA 1
ATOM 1967 C C . ILE A 1 248 ? 9.397 -10.907 -23.274 1.00 98.88 248 ILE A C 1
ATOM 1969 O O . ILE A 1 248 ? 9.289 -11.526 -24.331 1.00 98.88 248 ILE A O 1
ATOM 1973 N N . LEU A 1 249 ? 9.903 -9.674 -23.207 1.00 98.81 249 LEU A N 1
ATOM 1974 C CA . LEU A 1 249 ? 10.381 -8.872 -24.335 1.00 98.81 249 LEU A CA 1
ATOM 1975 C C . LEU A 1 249 ? 11.845 -8.473 -24.075 1.00 98.81 249 LEU A C 1
ATOM 1977 O O . LEU A 1 249 ? 12.090 -7.487 -23.379 1.00 98.81 249 LEU A O 1
ATOM 1981 N N . PRO A 1 250 ? 12.833 -9.218 -24.603 1.00 98.38 250 PRO A N 1
ATOM 1982 C CA . PRO A 1 250 ? 14.244 -9.016 -24.261 1.00 98.38 250 PRO A CA 1
ATOM 1983 C C . PRO A 1 250 ? 14.813 -7.625 -24.570 1.00 98.38 250 PRO A C 1
ATOM 1985 O O . PRO A 1 250 ? 15.633 -7.129 -23.803 1.00 98.38 250 PRO A O 1
ATOM 1988 N N . ASP A 1 251 ? 14.378 -6.970 -25.650 1.00 96.31 251 ASP A N 1
ATOM 1989 C CA . ASP A 1 251 ? 14.767 -5.581 -25.955 1.00 96.31 251 ASP A CA 1
ATOM 1990 C C . ASP A 1 251 ? 13.738 -4.537 -25.480 1.00 96.31 251 ASP A C 1
ATOM 1992 O O . ASP A 1 251 ? 13.875 -3.345 -25.757 1.00 96.31 251 ASP A O 1
ATOM 1996 N N . GLY A 1 252 ? 12.710 -4.993 -24.761 1.00 97.94 252 GLY A N 1
ATOM 1997 C CA . GLY A 1 252 ? 11.597 -4.192 -24.269 1.00 97.94 252 GLY A CA 1
ATOM 1998 C C . GLY A 1 252 ? 10.427 -4.031 -25.239 1.00 97.94 252 GLY A C 1
ATOM 1999 O O . GLY A 1 252 ? 9.375 -3.571 -24.808 1.00 97.94 252 GLY A O 1
ATOM 2000 N N . THR A 1 253 ? 10.548 -4.445 -26.503 1.00 98.31 253 THR A N 1
ATOM 2001 C CA . THR A 1 253 ? 9.522 -4.211 -27.531 1.00 98.31 253 THR A CA 1
ATOM 2002 C C . THR A 1 253 ? 9.037 -5.499 -28.191 1.00 98.31 253 THR A C 1
ATOM 2004 O O . THR A 1 253 ? 9.761 -6.484 -28.314 1.00 98.31 253 THR A O 1
ATOM 2007 N N . VAL A 1 254 ? 7.807 -5.487 -28.710 1.00 97.69 254 VAL A N 1
ATOM 2008 C CA . VAL A 1 254 ? 7.280 -6.602 -29.521 1.00 97.69 254 VAL A CA 1
ATOM 2009 C C . VAL A 1 254 ? 8.077 -6.777 -30.821 1.00 97.69 254 VAL A C 1
ATOM 2011 O O . VAL A 1 254 ? 8.232 -7.897 -31.307 1.00 97.69 254 VAL A O 1
ATOM 2014 N N . ALA A 1 255 ? 8.628 -5.688 -31.370 1.00 96.12 255 ALA A N 1
ATOM 2015 C CA . ALA A 1 255 ? 9.452 -5.718 -32.578 1.00 96.12 255 ALA A CA 1
ATOM 2016 C C . ALA A 1 255 ? 10.767 -6.496 -32.387 1.00 96.12 255 ALA A C 1
ATOM 2018 O O . ALA A 1 255 ? 11.245 -7.111 -33.342 1.00 96.12 255 ALA A O 1
ATOM 2019 N N . GLY A 1 256 ? 11.312 -6.515 -31.167 1.00 93.94 256 GLY A N 1
ATOM 2020 C CA . GLY A 1 256 ? 12.459 -7.341 -30.783 1.00 93.94 256 GLY A CA 1
ATOM 2021 C C . GLY A 1 256 ? 12.158 -8.828 -30.630 1.00 93.94 256 GLY A C 1
ATOM 2022 O O . GLY A 1 256 ? 13.079 -9.642 -30.555 1.00 93.94 256 GLY A O 1
ATOM 2023 N N . GLY A 1 257 ? 10.876 -9.195 -30.633 1.00 97.56 257 GLY A N 1
ATOM 2024 C CA . GLY A 1 257 ? 10.396 -10.562 -30.500 1.00 97.56 257 GLY A CA 1
ATOM 2025 C C . GLY A 1 257 ? 9.949 -10.915 -29.082 1.00 97.56 257 GLY A C 1
ATOM 2026 O O . GLY A 1 257 ? 10.461 -10.414 -28.085 1.00 97.56 257 GLY A O 1
ATOM 2027 N N . ILE A 1 258 ? 8.977 -11.825 -29.011 1.00 98.62 258 ILE A N 1
ATOM 2028 C CA . ILE A 1 258 ? 8.455 -12.369 -27.754 1.00 98.62 258 ILE A CA 1
ATOM 2029 C C . ILE A 1 258 ? 9.263 -13.612 -27.388 1.00 98.62 258 ILE A C 1
ATOM 2031 O O . ILE A 1 258 ? 9.343 -14.567 -28.168 1.00 98.62 258 ILE A O 1
ATOM 2035 N N . ASN A 1 259 ? 9.839 -13.621 -26.190 1.00 98.69 259 ASN A N 1
ATOM 2036 C CA . ASN A 1 259 ? 10.590 -14.757 -25.683 1.00 98.69 259 ASN A CA 1
ATOM 2037 C C . ASN A 1 259 ? 9.649 -15.856 -25.173 1.00 98.69 259 ASN A C 1
ATOM 2039 O O . ASN A 1 259 ? 9.060 -15.761 -24.092 1.00 98.69 259 ASN A O 1
ATOM 2043 N N . LYS A 1 260 ? 9.546 -16.938 -25.946 1.00 98.56 260 LYS A N 1
ATOM 2044 C CA . LYS A 1 260 ? 8.678 -18.069 -25.615 1.00 98.56 260 LYS A CA 1
ATOM 2045 C C . LYS A 1 260 ? 9.074 -18.775 -24.315 1.00 98.56 260 LYS A C 1
ATOM 2047 O O . LYS A 1 260 ? 8.183 -19.145 -23.561 1.00 98.56 260 LYS A O 1
ATOM 2052 N N . ASP A 1 261 ? 10.364 -18.899 -24.011 1.00 98.69 261 ASP A N 1
ATOM 2053 C CA . ASP A 1 261 ? 10.808 -19.561 -22.776 1.00 98.69 261 ASP A CA 1
ATOM 2054 C C . ASP A 1 261 ? 10.411 -18.752 -21.526 1.00 98.69 261 ASP A C 1
ATOM 2056 O O . ASP A 1 261 ? 10.132 -19.316 -20.467 1.00 98.69 261 ASP A O 1
ATOM 2060 N N . GLY A 1 262 ? 10.348 -17.421 -21.652 1.00 98.69 262 GLY A N 1
ATOM 2061 C CA . GLY A 1 262 ? 9.803 -16.537 -20.622 1.00 98.69 262 GLY A CA 1
ATOM 2062 C C . GLY A 1 262 ? 8.304 -16.746 -20.416 1.00 98.69 262 GLY A C 1
ATOM 2063 O O . GLY A 1 262 ? 7.857 -16.912 -19.283 1.00 98.69 262 GLY A O 1
ATOM 2064 N N . ILE A 1 263 ? 7.537 -16.808 -21.509 1.00 98.88 263 ILE A N 1
ATOM 2065 C CA . ILE A 1 263 ? 6.099 -17.117 -21.476 1.00 98.88 263 ILE A CA 1
ATOM 2066 C C . ILE A 1 263 ? 5.843 -18.491 -20.837 1.00 98.88 263 ILE A C 1
ATOM 2068 O O . ILE A 1 263 ? 4.955 -18.623 -19.994 1.00 98.88 263 ILE A O 1
ATOM 2072 N N . ASP A 1 264 ? 6.627 -19.505 -21.203 1.00 98.88 264 ASP A N 1
ATOM 2073 C CA . ASP A 1 264 ? 6.477 -20.869 -20.696 1.00 98.88 264 ASP A CA 1
ATOM 2074 C C . ASP A 1 264 ? 6.771 -20.949 -19.186 1.00 98.88 264 ASP A C 1
ATOM 2076 O O . ASP A 1 264 ? 6.041 -21.627 -18.463 1.00 98.88 264 ASP A O 1
ATOM 2080 N N . TYR A 1 265 ? 7.758 -20.202 -18.675 1.00 98.88 265 TYR A N 1
ATOM 2081 C CA . TYR A 1 265 ? 8.021 -20.109 -17.232 1.00 98.88 265 TYR A CA 1
ATOM 2082 C C . TYR A 1 265 ? 6.807 -19.594 -16.444 1.00 98.88 265 TYR A C 1
ATOM 2084 O O . TYR A 1 265 ? 6.335 -20.279 -15.533 1.00 98.88 265 TYR A O 1
ATOM 2092 N N . TYR A 1 266 ? 6.251 -18.434 -16.811 1.00 98.94 266 TYR A N 1
ATOM 2093 C CA . TYR A 1 266 ? 5.097 -17.887 -16.087 1.00 98.94 266 TYR A CA 1
ATOM 2094 C C . TYR A 1 266 ? 3.837 -18.729 -16.287 1.00 98.94 266 TYR A C 1
ATOM 2096 O O . TYR A 1 266 ? 3.059 -18.880 -15.349 1.00 98.94 266 TYR A O 1
ATOM 2104 N N . ASN A 1 267 ? 3.652 -19.350 -17.458 1.00 98.88 267 ASN A N 1
ATOM 2105 C CA . ASN A 1 267 ? 2.584 -20.331 -17.653 1.00 98.88 267 ASN A CA 1
ATOM 2106 C C . ASN A 1 267 ? 2.700 -21.501 -16.676 1.00 98.88 267 ASN A C 1
ATOM 2108 O O . ASN A 1 267 ? 1.690 -21.902 -16.102 1.00 98.88 267 ASN A O 1
ATOM 2112 N N . ASN A 1 268 ? 3.905 -22.036 -16.472 1.00 98.88 268 ASN A N 1
ATOM 2113 C CA . ASN A 1 268 ? 4.127 -23.138 -15.540 1.00 98.88 268 ASN A CA 1
ATOM 2114 C C . ASN A 1 268 ? 3.844 -22.721 -14.093 1.00 98.88 268 ASN A C 1
ATOM 2116 O O . ASN A 1 268 ? 3.136 -23.444 -13.398 1.00 98.88 268 ASN A O 1
ATOM 2120 N N . LEU A 1 269 ? 4.307 -21.541 -13.665 1.00 98.88 269 LEU A N 1
ATOM 2121 C CA . LEU A 1 269 ? 3.997 -21.003 -12.337 1.00 98.88 269 LEU A CA 1
ATOM 2122 C C . LEU A 1 269 ? 2.485 -20.805 -12.138 1.00 98.88 269 LEU A C 1
ATOM 2124 O O . LEU A 1 269 ? 1.924 -21.287 -11.159 1.00 98.88 269 LEU A O 1
ATOM 2128 N N . ILE A 1 270 ? 1.809 -20.138 -13.078 1.00 98.94 270 ILE A N 1
ATOM 2129 C CA . ILE A 1 270 ? 0.360 -19.886 -13.009 1.00 98.94 270 ILE A CA 1
ATOM 2130 C C . ILE A 1 270 ? -0.420 -21.201 -12.975 1.00 98.94 270 ILE A C 1
ATOM 2132 O O . ILE A 1 270 ? -1.354 -21.346 -12.189 1.00 98.94 270 ILE A O 1
ATOM 2136 N N . ASN A 1 271 ? -0.043 -22.170 -13.810 1.00 98.88 271 ASN A N 1
ATOM 2137 C CA . ASN A 1 271 ? -0.698 -23.472 -13.833 1.00 98.88 271 ASN A CA 1
ATOM 2138 C C . ASN A 1 271 ? -0.498 -24.226 -12.517 1.00 98.88 271 ASN A C 1
ATOM 2140 O O . ASN A 1 271 ? -1.466 -24.779 -12.005 1.00 98.88 271 ASN A O 1
ATOM 2144 N N . GLU A 1 272 ? 0.712 -24.222 -11.954 1.00 98.69 272 GLU A N 1
ATOM 2145 C CA . GLU A 1 272 ? 0.992 -24.878 -10.674 1.00 98.69 272 GLU A CA 1
ATOM 2146 C C . GLU A 1 272 ? 0.183 -24.242 -9.533 1.00 98.69 272 GLU A C 1
ATOM 2148 O O . GLU A 1 272 ? -0.461 -24.954 -8.765 1.00 98.69 272 GLU A O 1
ATOM 2153 N N . LEU A 1 273 ? 0.104 -22.906 -9.478 1.00 98.75 273 LEU A N 1
ATOM 2154 C CA . LEU A 1 273 ? -0.750 -22.195 -8.519 1.00 98.75 273 LEU A CA 1
ATOM 2155 C C . LEU A 1 273 ? -2.214 -22.638 -8.630 1.00 98.75 273 LEU A C 1
ATOM 2157 O O . LEU A 1 273 ? -2.827 -23.004 -7.629 1.00 98.75 273 LEU A O 1
ATOM 2161 N N . LEU A 1 274 ? -2.769 -22.663 -9.844 1.00 98.62 274 LEU A N 1
ATOM 2162 C CA . LEU A 1 274 ? -4.167 -23.037 -10.065 1.00 98.62 274 LEU A CA 1
ATOM 2163 C C . LEU A 1 274 ? -4.447 -24.516 -9.778 1.00 98.62 274 LEU A C 1
ATOM 2165 O O . LEU A 1 274 ? -5.514 -24.834 -9.252 1.00 98.62 274 LEU A O 1
ATOM 2169 N N . ILE A 1 275 ? -3.503 -25.417 -10.075 1.00 97.94 275 ILE A N 1
ATOM 2170 C CA . ILE A 1 275 ? -3.594 -26.842 -9.713 1.00 97.94 275 ILE A CA 1
ATOM 2171 C C . ILE A 1 275 ? -3.726 -26.999 -8.192 1.00 97.94 275 ILE A C 1
ATOM 2173 O O . ILE A 1 275 ? -4.517 -27.823 -7.732 1.00 97.94 275 ILE A O 1
ATOM 2177 N N . GLN A 1 276 ? -3.020 -26.168 -7.421 1.00 97.19 276 GLN A N 1
ATOM 2178 C CA . GLN A 1 276 ? -3.087 -26.123 -5.956 1.00 97.19 276 GLN A CA 1
ATOM 2179 C C . GLN A 1 276 ? -4.226 -25.228 -5.422 1.00 97.19 276 GLN A C 1
ATOM 2181 O O . GLN A 1 276 ? -4.298 -24.952 -4.222 1.00 97.19 276 GLN A O 1
ATOM 2186 N N . GLY A 1 277 ? -5.119 -24.750 -6.296 1.00 97.19 277 GLY A N 1
ATOM 2187 C CA . GLY A 1 277 ? -6.263 -23.914 -5.928 1.00 97.19 277 GLY A CA 1
ATOM 2188 C C . GLY A 1 277 ? -5.890 -22.516 -5.426 1.00 97.19 277 GLY A C 1
ATOM 2189 O O . GLY A 1 277 ? -6.630 -21.947 -4.626 1.00 97.19 277 GLY A O 1
ATOM 2190 N N . LYS A 1 278 ? -4.741 -21.975 -5.848 1.00 98.25 278 LYS A N 1
ATOM 2191 C CA . LYS A 1 278 ? -4.251 -20.644 -5.469 1.00 98.25 278 LYS A CA 1
ATOM 2192 C C . LYS A 1 278 ? -4.572 -19.624 -6.560 1.00 98.25 278 LYS A C 1
ATOM 2194 O O . LYS A 1 278 ? -4.264 -19.843 -7.731 1.00 98.25 278 LYS A O 1
ATOM 2199 N N . THR A 1 279 ? -5.144 -18.488 -6.177 1.00 98.56 279 THR A N 1
ATOM 2200 C CA . THR A 1 279 ? -5.438 -17.376 -7.089 1.00 98.56 279 THR A CA 1
ATOM 2201 C C . THR A 1 279 ? -4.162 -16.579 -7.404 1.00 98.56 279 THR A C 1
ATOM 2203 O O . THR A 1 279 ? -3.525 -16.073 -6.478 1.00 98.56 279 THR A O 1
ATOM 2206 N N . PRO A 1 280 ? -3.765 -16.425 -8.681 1.00 98.75 280 PRO A N 1
ATOM 2207 C CA . PRO A 1 280 ? -2.630 -15.585 -9.053 1.00 98.75 280 PRO A CA 1
ATOM 2208 C C . PRO A 1 280 ? -3.013 -14.095 -9.078 1.00 98.75 280 PRO A C 1
ATOM 2210 O O . PRO A 1 280 ? -3.978 -13.702 -9.739 1.00 98.75 280 PRO A O 1
ATOM 2213 N N . TYR A 1 281 ? -2.210 -13.265 -8.409 1.00 98.56 281 TYR A N 1
ATOM 2214 C CA . TYR A 1 281 ? -2.311 -11.803 -8.411 1.00 98.56 281 TYR A CA 1
ATOM 2215 C C . TYR A 1 281 ? -1.059 -11.213 -9.071 1.00 98.56 281 TYR A C 1
ATOM 2217 O O . TYR A 1 281 ? 0.034 -11.258 -8.510 1.00 98.56 281 TYR A O 1
ATOM 2225 N N . VAL A 1 282 ? -1.170 -10.705 -10.295 1.00 98.94 282 VAL A N 1
ATOM 2226 C CA . VAL A 1 282 ? 0.005 -10.501 -11.155 1.00 98.94 282 VAL A CA 1
ATOM 2227 C C . VAL A 1 282 ? 0.351 -9.030 -11.298 1.00 98.94 282 VAL A C 1
ATOM 2229 O O . VAL A 1 282 ? -0.491 -8.219 -11.667 1.00 98.94 282 VAL A O 1
ATOM 2232 N N . THR A 1 283 ? 1.615 -8.695 -11.046 1.00 98.94 283 THR A N 1
ATOM 2233 C CA . THR A 1 283 ? 2.177 -7.357 -11.267 1.00 98.94 283 THR A CA 1
ATOM 2234 C C . THR A 1 283 ? 2.968 -7.311 -12.574 1.00 98.94 283 THR A C 1
ATOM 2236 O O . THR A 1 283 ? 3.878 -8.109 -12.774 1.00 98.94 283 THR A O 1
ATOM 2239 N N . LEU A 1 284 ? 2.646 -6.376 -13.467 1.00 98.94 284 LEU A N 1
ATOM 2240 C CA . LEU A 1 284 ? 3.309 -6.237 -14.766 1.00 98.94 284 LEU A CA 1
ATOM 2241 C C . LEU A 1 284 ? 4.675 -5.559 -14.652 1.00 98.94 284 LEU A C 1
ATOM 2243 O O . LEU A 1 284 ? 5.619 -6.008 -15.294 1.00 98.94 284 LEU A O 1
ATOM 2247 N N . TYR A 1 285 ? 4.780 -4.500 -13.846 1.00 98.88 285 TYR A N 1
ATOM 2248 C CA . TYR A 1 285 ? 6.027 -3.778 -13.611 1.00 98.88 285 TYR A CA 1
ATOM 2249 C C . TYR A 1 285 ? 6.348 -3.692 -12.122 1.00 98.88 285 TYR A C 1
ATOM 2251 O O . TYR A 1 285 ? 5.623 -3.054 -11.351 1.00 98.88 285 TYR A O 1
ATOM 2259 N N . HIS A 1 286 ? 7.471 -4.294 -11.736 1.00 98.75 286 HIS A N 1
ATOM 2260 C CA . HIS A 1 286 ? 8.015 -4.219 -10.385 1.00 98.75 286 HIS A CA 1
ATOM 2261 C C . HIS A 1 286 ? 9.493 -3.810 -10.450 1.00 98.75 286 HIS A C 1
ATOM 2263 O O . HIS A 1 286 ? 10.390 -4.550 -10.063 1.00 98.75 286 HIS A O 1
ATOM 2269 N N . TRP A 1 287 ? 9.707 -2.592 -10.961 1.00 97.38 287 TRP A N 1
ATOM 2270 C CA . TRP A 1 287 ? 10.981 -1.858 -10.971 1.00 97.38 287 TRP A CA 1
ATOM 2271 C C . TRP A 1 287 ? 12.062 -2.429 -11.903 1.00 97.38 287 TRP A C 1
ATOM 2273 O O . TRP A 1 287 ? 13.171 -1.908 -11.941 1.00 97.38 287 TRP A O 1
ATOM 2283 N N . ASP A 1 288 ? 11.758 -3.455 -12.695 1.00 93.75 288 ASP A N 1
ATOM 2284 C CA . ASP A 1 288 ? 12.709 -4.210 -13.517 1.00 93.75 288 ASP A CA 1
ATOM 2285 C C . ASP A 1 288 ? 12.585 -3.910 -15.023 1.00 93.75 288 ASP A C 1
ATOM 2287 O O . ASP A 1 288 ? 12.564 -4.808 -15.869 1.00 93.75 288 ASP A O 1
ATOM 2291 N N . GLY A 1 289 ? 12.519 -2.618 -15.363 1.00 96.56 289 GLY A N 1
ATOM 2292 C CA . GLY A 1 289 ? 12.409 -2.145 -16.746 1.00 96.56 289 GLY A CA 1
ATOM 2293 C C . GLY A 1 289 ? 13.565 -2.590 -17.663 1.00 96.56 289 GLY A C 1
ATOM 2294 O O . GLY A 1 289 ? 14.651 -2.911 -17.174 1.00 96.56 289 GLY A O 1
ATOM 2295 N N . PRO A 1 290 ? 13.379 -2.608 -18.999 1.00 98.44 290 PRO A N 1
ATOM 2296 C CA . PRO A 1 290 ? 14.429 -2.989 -19.946 1.00 98.44 290 PRO A CA 1
ATOM 2297 C C . PRO A 1 290 ? 15.534 -1.937 -20.079 1.00 98.44 290 PRO A C 1
ATOM 2299 O O . PRO A 1 290 ? 15.266 -0.808 -20.497 1.00 98.44 290 PRO A O 1
ATOM 2302 N N . GLN A 1 291 ? 16.797 -2.327 -19.855 1.00 98.56 291 GLN A N 1
ATOM 2303 C CA . GLN A 1 291 ? 17.944 -1.431 -20.074 1.00 98.56 291 GLN A CA 1
ATOM 2304 C C . GLN A 1 291 ? 18.048 -0.997 -21.547 1.00 98.56 291 GLN A C 1
ATOM 2306 O O . GLN A 1 291 ? 18.516 0.095 -21.859 1.00 98.56 291 GLN A O 1
ATOM 2311 N N . ALA A 1 292 ? 17.558 -1.821 -22.478 1.00 98.38 292 ALA A N 1
ATOM 2312 C CA . ALA A 1 292 ? 17.502 -1.482 -23.897 1.00 98.38 292 ALA A CA 1
ATOM 2313 C C . ALA A 1 292 ? 16.655 -0.225 -24.190 1.00 98.38 292 ALA A C 1
ATOM 2315 O O . ALA A 1 292 ? 17.050 0.583 -25.032 1.00 98.38 292 ALA A O 1
ATOM 2316 N N . LEU A 1 293 ? 15.532 -0.024 -23.487 1.00 98.56 293 LEU A N 1
ATOM 2317 C CA . LEU A 1 293 ? 14.681 1.163 -23.655 1.00 98.56 293 LEU A CA 1
ATOM 2318 C C . LEU A 1 293 ? 15.290 2.398 -22.984 1.00 98.56 293 LEU A C 1
ATOM 2320 O O . LEU A 1 293 ? 15.220 3.500 -23.535 1.00 98.56 293 LEU A O 1
ATOM 2324 N N . ASP A 1 294 ? 15.945 2.208 -21.838 1.00 97.69 294 ASP A N 1
ATOM 2325 C CA . ASP A 1 294 ? 16.710 3.265 -21.173 1.00 97.69 294 ASP A CA 1
ATOM 2326 C C . ASP A 1 294 ? 17.850 3.768 -22.078 1.00 97.69 294 ASP A C 1
ATOM 2328 O O . ASP A 1 294 ? 17.919 4.954 -22.397 1.00 97.69 294 ASP A O 1
ATOM 2332 N N . ASN A 1 295 ? 18.637 2.857 -22.658 1.00 98.00 295 ASN A N 1
ATOM 2333 C CA . ASN A 1 295 ? 19.687 3.189 -23.628 1.00 98.00 295 ASN A CA 1
ATOM 2334 C C . ASN A 1 295 ? 19.153 3.879 -24.895 1.00 98.00 295 ASN A C 1
ATOM 2336 O O . ASN A 1 295 ? 19.853 4.687 -25.508 1.00 98.00 295 ASN A O 1
ATOM 2340 N N . LYS A 1 296 ? 17.938 3.527 -25.334 1.00 97.56 296 LYS A N 1
ATOM 2341 C CA . LYS A 1 296 ? 17.351 4.030 -26.582 1.00 97.56 296 LYS A CA 1
ATOM 2342 C C . LYS A 1 296 ? 16.828 5.456 -26.439 1.00 97.56 296 LYS A C 1
ATOM 2344 O O . LYS A 1 296 ? 17.015 6.255 -27.356 1.00 97.56 296 LYS A O 1
ATOM 2349 N N . TYR A 1 297 ? 16.137 5.763 -25.343 1.00 97.62 297 TYR A N 1
ATOM 2350 C CA . TYR A 1 297 ? 15.480 7.063 -25.177 1.00 97.62 297 TYR A CA 1
ATOM 2351 C C . TYR A 1 297 ? 15.286 7.518 -23.720 1.00 97.62 297 TYR A C 1
ATOM 2353 O O . TYR A 1 297 ? 14.604 8.517 -23.499 1.00 97.62 297 TYR A O 1
ATOM 2361 N N . GLY A 1 298 ? 15.871 6.833 -22.734 1.00 96.00 298 GLY A N 1
ATOM 2362 C CA . GLY A 1 298 ? 15.729 7.162 -21.310 1.00 96.00 298 GLY A CA 1
ATOM 2363 C C . GLY A 1 298 ? 14.449 6.627 -20.665 1.00 96.00 298 GLY A C 1
ATOM 2364 O O . GLY A 1 298 ? 14.001 7.187 -19.664 1.00 96.00 298 GLY A O 1
ATOM 2365 N N . ILE A 1 299 ? 13.841 5.583 -21.252 1.00 96.25 299 ILE A N 1
ATOM 2366 C CA . ILE A 1 299 ? 12.656 4.863 -20.752 1.00 96.25 299 ILE A CA 1
ATOM 2367 C C . ILE A 1 299 ? 11.560 5.814 -20.228 1.00 96.25 299 ILE A C 1
ATOM 2369 O O . ILE A 1 299 ? 10.919 6.494 -21.027 1.00 96.25 299 ILE A O 1
ATOM 2373 N N . TRP A 1 300 ? 11.364 5.922 -18.912 1.00 98.00 300 TRP A N 1
ATOM 2374 C CA . TRP A 1 300 ? 10.319 6.731 -18.276 1.00 98.00 300 TRP A CA 1
ATOM 2375 C C . TRP A 1 300 ? 10.447 8.242 -18.526 1.00 98.00 300 TRP A C 1
ATOM 2377 O O . TRP A 1 300 ? 9.466 8.970 -18.383 1.00 98.00 300 TRP A O 1
ATOM 2387 N N . LEU A 1 301 ? 11.610 8.726 -18.966 1.00 97.69 301 LEU A N 1
ATOM 2388 C CA . LEU A 1 301 ? 11.828 10.133 -19.324 1.00 97.69 301 LEU A CA 1
ATOM 2389 C C . LEU A 1 301 ? 11.302 10.507 -20.715 1.00 97.69 301 LEU A C 1
ATOM 2391 O O . LEU A 1 301 ? 11.387 11.672 -21.108 1.00 97.69 301 LEU A O 1
ATOM 2395 N N . ASN A 1 302 ? 10.757 9.547 -21.463 1.00 98.19 302 ASN A N 1
ATOM 2396 C CA . ASN A 1 302 ? 10.257 9.759 -22.813 1.00 98.19 302 ASN A CA 1
ATOM 2397 C C . ASN A 1 302 ? 8.840 9.216 -22.990 1.00 98.19 302 ASN A C 1
ATOM 2399 O O . ASN A 1 302 ? 8.555 8.079 -22.632 1.00 98.19 302 ASN A O 1
ATOM 2403 N N . ASP A 1 303 ? 7.989 9.995 -23.646 1.00 98.06 303 ASP A N 1
ATOM 2404 C CA . ASP A 1 303 ? 6.591 9.664 -23.920 1.00 98.06 303 ASP A CA 1
ATOM 2405 C C . ASP A 1 303 ? 6.390 8.347 -24.688 1.00 98.06 303 ASP A C 1
ATOM 2407 O O . ASP A 1 303 ? 5.361 7.697 -24.512 1.00 98.06 303 ASP A O 1
ATOM 2411 N N . ALA A 1 304 ? 7.368 7.911 -25.494 1.00 98.12 304 ALA A N 1
ATOM 2412 C CA . ALA A 1 304 ? 7.300 6.640 -26.223 1.00 98.12 304 ALA A CA 1
ATOM 2413 C C . ALA A 1 304 ? 7.109 5.419 -25.301 1.00 98.12 304 ALA A C 1
ATOM 2415 O O . ALA A 1 304 ? 6.560 4.404 -25.730 1.00 98.12 304 ALA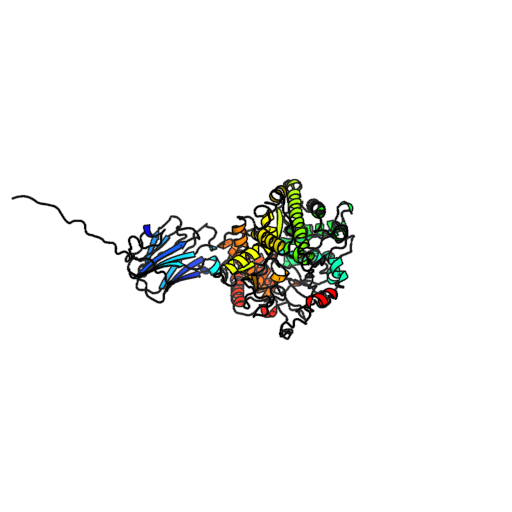 A O 1
ATOM 2416 N N . ILE A 1 305 ? 7.504 5.522 -24.024 1.00 98.62 305 ILE A N 1
ATOM 2417 C CA . ILE A 1 305 ? 7.335 4.443 -23.045 1.00 98.62 305 ILE A CA 1
ATOM 2418 C C . ILE A 1 305 ? 5.875 4.069 -22.796 1.00 98.62 305 ILE A C 1
ATOM 2420 O O . ILE A 1 305 ? 5.601 2.931 -22.426 1.00 98.62 305 ILE A O 1
ATOM 2424 N N . VAL A 1 306 ? 4.943 5.006 -23.001 1.00 98.88 306 VAL A N 1
ATOM 2425 C CA . VAL A 1 306 ? 3.509 4.770 -22.796 1.00 98.88 306 VAL A CA 1
ATOM 2426 C C . VAL A 1 306 ? 3.021 3.667 -23.734 1.00 98.88 306 VAL A C 1
ATOM 2428 O O . VAL A 1 306 ? 2.316 2.758 -23.296 1.00 98.88 306 VAL A O 1
ATOM 2431 N N . ASP A 1 307 ? 3.445 3.708 -24.997 1.00 98.69 307 ASP A N 1
ATOM 2432 C CA . ASP A 1 307 ? 3.076 2.703 -25.991 1.00 98.69 307 ASP A CA 1
ATOM 2433 C C . ASP A 1 307 ? 3.869 1.402 -25.804 1.00 98.69 307 ASP A C 1
ATOM 2435 O O . ASP A 1 307 ? 3.269 0.328 -25.812 1.00 98.69 307 ASP A O 1
ATOM 2439 N N . ASP A 1 308 ? 5.183 1.471 -25.557 1.00 98.75 308 ASP A N 1
ATOM 2440 C CA . ASP A 1 308 ? 6.007 0.268 -25.357 1.00 98.75 308 ASP A CA 1
ATOM 2441 C C . ASP A 1 308 ? 5.558 -0.534 -24.113 1.00 98.75 308 ASP A C 1
ATOM 2443 O O . ASP A 1 308 ? 5.452 -1.764 -24.170 1.00 98.75 308 ASP A O 1
ATOM 2447 N N . PHE A 1 309 ? 5.201 0.140 -23.009 1.00 98.94 309 PHE A N 1
ATOM 2448 C CA . PHE A 1 309 ? 4.606 -0.519 -21.839 1.00 98.94 309 PHE A CA 1
ATOM 2449 C C . PHE A 1 309 ? 3.224 -1.104 -22.149 1.00 98.94 309 PHE A C 1
ATOM 2451 O O . PHE A 1 309 ? 2.909 -2.208 -21.704 1.00 98.94 309 PHE A O 1
ATOM 2458 N N . ASN A 1 310 ? 2.398 -0.398 -22.925 1.00 98.94 310 ASN A N 1
ATOM 2459 C CA . ASN A 1 310 ? 1.080 -0.893 -23.307 1.00 98.94 310 ASN A CA 1
ATOM 2460 C C . ASN A 1 310 ? 1.157 -2.156 -24.179 1.00 98.94 310 ASN A C 1
ATOM 2462 O O . ASN A 1 310 ? 0.384 -3.089 -23.968 1.00 98.94 310 ASN A O 1
ATOM 2466 N N . GLU A 1 311 ? 2.091 -2.222 -25.131 1.00 98.88 311 GLU A N 1
ATOM 2467 C CA . GLU A 1 311 ? 2.309 -3.429 -25.935 1.00 98.88 311 GLU A CA 1
ATOM 2468 C C . GLU A 1 311 ? 2.796 -4.602 -25.074 1.00 98.88 311 GLU A C 1
ATOM 2470 O O . GLU A 1 311 ? 2.313 -5.725 -25.229 1.00 98.88 311 GLU A O 1
ATOM 2475 N N . TYR A 1 312 ? 3.694 -4.350 -24.117 1.00 98.94 312 TYR A N 1
ATOM 2476 C CA . TYR A 1 312 ? 4.094 -5.353 -23.129 1.00 98.94 312 TYR A CA 1
ATOM 2477 C C . TYR A 1 312 ? 2.902 -5.858 -22.302 1.00 98.94 312 TYR A C 1
ATOM 2479 O O . TYR A 1 312 ? 2.686 -7.070 -22.205 1.00 98.94 312 TYR A O 1
ATOM 2487 N N . ALA A 1 313 ? 2.088 -4.947 -21.762 1.00 98.94 313 ALA A N 1
ATOM 2488 C CA . ALA A 1 313 ? 0.883 -5.290 -21.014 1.00 98.94 313 ALA A CA 1
ATOM 2489 C C . ALA A 1 313 ? -0.082 -6.129 -21.865 1.00 98.94 313 ALA A C 1
ATOM 2491 O O . ALA A 1 313 ? -0.548 -7.174 -21.409 1.00 98.94 313 ALA A O 1
ATOM 2492 N N . ARG A 1 314 ? -0.307 -5.744 -23.130 1.00 98.94 314 ARG A N 1
ATOM 2493 C CA . ARG A 1 314 ? -1.137 -6.494 -24.082 1.00 98.94 314 ARG A CA 1
ATOM 2494 C C . ARG A 1 314 ? -0.624 -7.920 -24.292 1.00 98.94 314 ARG A C 1
ATOM 2496 O O . ARG A 1 314 ? -1.429 -8.850 -24.265 1.00 98.94 314 ARG A O 1
ATOM 2503 N N . VAL A 1 315 ? 0.688 -8.121 -24.460 1.00 98.94 315 VAL A N 1
ATOM 2504 C CA . VAL A 1 315 ? 1.282 -9.469 -24.574 1.00 98.94 315 VAL A CA 1
ATOM 2505 C C . VAL A 1 315 ? 0.991 -10.301 -23.323 1.00 98.94 315 VAL A C 1
ATOM 2507 O O . VAL A 1 315 ? 0.582 -11.457 -23.440 1.00 98.94 315 VAL A O 1
ATOM 2510 N N . CYS A 1 316 ? 1.135 -9.722 -22.129 1.00 98.94 316 CYS A N 1
ATOM 2511 C CA . CYS A 1 316 ? 0.829 -10.408 -20.873 1.00 98.94 316 CYS A CA 1
ATOM 2512 C C . CYS A 1 316 ? -0.666 -10.743 -20.732 1.00 98.94 316 CYS A C 1
ATOM 2514 O O . CYS A 1 316 ? -1.007 -11.873 -20.375 1.00 98.94 316 CYS A O 1
ATOM 2516 N N . PHE A 1 317 ? -1.567 -9.812 -21.061 1.00 98.94 317 PHE A N 1
ATOM 2517 C CA . PHE A 1 317 ? -3.013 -10.055 -21.038 1.00 98.94 317 PHE A CA 1
ATOM 2518 C C . PHE A 1 317 ? -3.419 -11.167 -22.006 1.00 98.94 317 PHE A C 1
ATOM 2520 O O . PHE A 1 317 ? -4.209 -12.039 -21.641 1.00 98.94 317 PHE A O 1
ATOM 2527 N N . GLN A 1 318 ? -2.842 -11.191 -23.211 1.00 98.88 318 GLN A N 1
ATOM 2528 C CA . GLN A 1 318 ? -3.071 -12.250 -24.197 1.00 98.88 318 GLN A CA 1
ATOM 2529 C C . GLN A 1 318 ? -2.551 -13.609 -23.724 1.00 98.88 318 GLN A C 1
ATOM 2531 O O . GLN A 1 318 ? -3.225 -14.620 -23.907 1.00 98.88 318 GLN A O 1
ATOM 2536 N N . ALA A 1 319 ? -1.354 -13.644 -23.137 1.00 98.88 319 ALA A N 1
ATOM 2537 C CA . ALA A 1 319 ? -0.693 -14.891 -22.770 1.00 98.88 319 ALA A CA 1
ATOM 2538 C C . ALA A 1 319 ? -1.270 -15.544 -21.506 1.00 98.88 319 ALA A C 1
ATOM 2540 O O . ALA A 1 319 ? -1.258 -16.773 -21.401 1.00 98.88 319 ALA A O 1
ATOM 2541 N N . PHE A 1 320 ? -1.740 -14.741 -20.546 1.00 98.94 320 PHE A N 1
ATOM 2542 C CA . PHE A 1 320 ? -2.055 -15.229 -19.200 1.00 98.94 320 PHE A CA 1
ATOM 2543 C C . PHE A 1 320 ? -3.459 -14.868 -18.702 1.00 98.94 320 PHE A C 1
ATOM 2545 O O . PHE A 1 320 ? -3.926 -15.447 -17.720 1.00 98.94 320 PHE A O 1
ATOM 2552 N N . GLY A 1 321 ? -4.149 -13.915 -19.335 1.00 98.81 321 GLY A N 1
ATOM 2553 C CA . GLY A 1 321 ? -5.421 -13.376 -18.838 1.00 98.81 321 GLY A CA 1
ATOM 2554 C C . GLY A 1 321 ? -6.622 -14.319 -18.962 1.00 98.81 321 GLY A C 1
ATOM 2555 O O . GLY A 1 321 ? -7.665 -14.106 -18.337 1.00 98.81 321 GLY A O 1
ATOM 2556 N N . ASP A 1 322 ? -6.472 -15.432 -19.683 1.00 98.69 322 ASP A N 1
ATOM 2557 C CA . ASP A 1 322 ? -7.426 -16.542 -19.639 1.00 98.69 322 ASP A CA 1
ATOM 2558 C C . ASP A 1 322 ? -7.560 -17.114 -18.212 1.00 98.69 322 ASP A C 1
ATOM 2560 O O . ASP A 1 322 ? -8.661 -17.473 -17.788 1.00 98.69 322 ASP A O 1
ATOM 2564 N N . ARG A 1 323 ? -6.465 -17.085 -17.441 1.00 98.75 323 ARG A N 1
ATOM 2565 C CA . ARG A 1 323 ? -6.333 -17.631 -16.080 1.00 98.75 323 ARG A CA 1
ATOM 2566 C C . ARG A 1 323 ? -6.155 -16.564 -14.999 1.00 98.75 323 ARG A C 1
ATOM 2568 O O . ARG A 1 323 ? -6.715 -16.699 -13.916 1.00 98.75 323 ARG A O 1
ATOM 2575 N N . VAL A 1 324 ? -5.406 -15.503 -15.283 1.00 98.81 324 VAL A N 1
ATOM 2576 C CA . VAL A 1 324 ? -5.135 -14.406 -14.343 1.00 98.81 324 VAL A CA 1
ATOM 2577 C C . VAL A 1 324 ? -6.291 -13.409 -14.347 1.00 98.81 324 VAL A C 1
ATOM 2579 O O . VAL A 1 324 ? -6.656 -12.880 -15.397 1.00 98.81 324 VAL A O 1
ATOM 2582 N N . LYS A 1 325 ? -6.853 -13.141 -13.161 1.00 98.50 325 LYS A N 1
ATOM 2583 C CA . LYS A 1 325 ? -8.012 -12.245 -12.976 1.00 98.50 325 LYS A CA 1
ATOM 2584 C C . LYS A 1 325 ? -7.717 -10.994 -12.155 1.00 98.50 325 LYS A C 1
ATOM 2586 O O . LYS A 1 325 ? -8.585 -10.137 -12.064 1.00 98.50 325 LYS A O 1
ATOM 2591 N N . HIS A 1 326 ? -6.514 -10.865 -11.604 1.00 98.56 326 HIS A N 1
ATOM 2592 C CA . HIS A 1 326 ? -6.100 -9.689 -10.847 1.00 98.56 326 HIS A CA 1
ATOM 2593 C C . HIS A 1 326 ? -4.786 -9.150 -11.402 1.00 98.56 326 HIS A C 1
ATOM 2595 O O . HIS A 1 326 ? -3.732 -9.768 -11.232 1.00 98.56 326 HIS A O 1
ATOM 2601 N N . TRP A 1 327 ? -4.870 -8.005 -12.071 1.00 98.94 327 TRP A N 1
ATOM 2602 C CA . TRP A 1 327 ? -3.755 -7.339 -12.727 1.00 98.94 327 TRP A CA 1
ATOM 2603 C C . TRP A 1 327 ? -3.369 -6.060 -11.992 1.00 98.94 327 TRP A C 1
ATOM 2605 O O . TRP A 1 327 ? -4.198 -5.187 -11.744 1.00 98.94 327 TRP A O 1
ATOM 2615 N N . VAL A 1 328 ? -2.083 -5.933 -11.688 1.00 98.88 328 VAL A N 1
ATOM 2616 C CA . VAL A 1 328 ? -1.448 -4.704 -11.213 1.00 98.88 328 VAL A CA 1
ATOM 2617 C C . VAL A 1 328 ? -0.527 -4.211 -12.311 1.00 98.88 328 VAL A C 1
ATOM 2619 O O . VAL A 1 328 ? 0.395 -4.922 -12.703 1.00 98.88 328 VAL A O 1
ATOM 2622 N N . THR A 1 329 ? -0.721 -2.991 -12.800 1.00 98.94 329 THR A N 1
ATOM 2623 C CA . THR A 1 329 ? 0.191 -2.428 -13.803 1.00 98.94 329 THR A CA 1
ATOM 2624 C C . THR A 1 329 ? 1.548 -2.093 -13.185 1.00 98.94 329 THR A C 1
ATOM 2626 O O . THR A 1 329 ? 2.570 -2.572 -13.663 1.00 98.94 329 THR A O 1
ATOM 2629 N N . PHE A 1 330 ? 1.560 -1.327 -12.090 1.00 98.94 330 PHE A N 1
ATOM 2630 C CA . PHE A 1 330 ? 2.774 -0.852 -11.420 1.00 98.94 330 PHE A CA 1
ATOM 2631 C C . PHE A 1 330 ? 2.722 -1.138 -9.923 1.00 98.94 330 PHE A C 1
ATOM 2633 O O . PHE A 1 330 ? 1.707 -0.860 -9.279 1.00 98.94 330 PHE A O 1
ATOM 2640 N N . ASN A 1 331 ? 3.831 -1.648 -9.380 1.00 98.88 331 ASN A N 1
ATOM 2641 C CA . ASN A 1 331 ? 4.094 -1.635 -7.945 1.00 98.88 331 ASN A CA 1
ATOM 2642 C C . ASN A 1 331 ? 4.798 -0.341 -7.535 1.00 98.88 331 ASN A C 1
ATOM 2644 O O . ASN A 1 331 ? 5.852 -0.023 -8.085 1.00 98.88 331 ASN A O 1
ATOM 2648 N N . GLU A 1 332 ? 4.228 0.361 -6.558 1.00 97.31 332 GLU A N 1
ATOM 2649 C CA . GLU A 1 332 ? 4.813 1.533 -5.897 1.00 97.31 332 GLU A CA 1
ATOM 2650 C C . GLU A 1 332 ? 5.535 2.515 -6.837 1.00 97.31 332 GLU A C 1
ATOM 2652 O O . GLU A 1 332 ? 6.754 2.690 -6.741 1.00 97.31 332 GLU A O 1
ATOM 2657 N N . PRO A 1 333 ? 4.809 3.194 -7.744 1.00 98.31 333 PRO A N 1
ATOM 2658 C CA . PRO A 1 333 ? 5.406 4.192 -8.624 1.00 98.31 333 PRO A CA 1
ATOM 2659 C C . PRO A 1 333 ? 6.300 5.209 -7.918 1.00 98.31 333 PRO A C 1
ATOM 2661 O O . PRO A 1 333 ? 7.380 5.526 -8.409 1.00 98.31 333 PRO A O 1
ATOM 2664 N N . TRP A 1 334 ? 5.873 5.682 -6.743 1.00 97.19 334 TRP A N 1
ATOM 2665 C CA . TRP A 1 334 ? 6.624 6.654 -5.958 1.00 97.19 334 TRP A CA 1
ATOM 2666 C C . TRP A 1 334 ? 8.036 6.166 -5.628 1.00 97.19 334 TRP A C 1
ATOM 2668 O O . TRP A 1 334 ? 8.998 6.896 -5.857 1.00 97.19 334 TRP A O 1
ATOM 2678 N N . SER A 1 335 ? 8.170 4.921 -5.168 1.00 95.31 335 SER A N 1
ATOM 2679 C CA . SER A 1 335 ? 9.436 4.345 -4.716 1.00 95.31 335 SER A CA 1
ATOM 2680 C C . SER A 1 335 ? 10.472 4.278 -5.843 1.00 95.31 335 SER A C 1
ATOM 2682 O O . SER A 1 335 ? 11.584 4.783 -5.681 1.00 95.31 335 SER A O 1
ATOM 2684 N N . PHE A 1 336 ? 10.117 3.733 -7.015 1.00 95.81 336 PHE A N 1
ATOM 2685 C CA . PHE A 1 336 ? 11.078 3.632 -8.121 1.00 95.81 336 PHE A CA 1
ATOM 2686 C C . PHE A 1 336 ? 11.287 4.956 -8.860 1.00 95.81 336 PHE A C 1
ATOM 2688 O O . PHE A 1 336 ? 12.374 5.186 -9.387 1.00 95.81 336 PHE A O 1
ATOM 2695 N N . VAL A 1 337 ? 10.290 5.847 -8.897 1.00 96.75 337 VAL A N 1
ATOM 2696 C CA . VAL A 1 337 ? 10.468 7.181 -9.483 1.00 96.75 337 VAL A CA 1
ATOM 2697 C C . VAL A 1 337 ? 11.412 8.010 -8.621 1.00 96.75 337 VAL A C 1
ATOM 2699 O O . VAL A 1 337 ? 12.394 8.540 -9.136 1.00 96.75 337 VAL A O 1
ATOM 2702 N N . MET A 1 338 ? 11.170 8.086 -7.312 1.00 94.00 338 MET A N 1
ATOM 2703 C CA . MET A 1 338 ? 12.042 8.830 -6.406 1.00 94.00 338 MET A CA 1
ATOM 2704 C C . MET A 1 338 ? 13.429 8.199 -6.315 1.00 94.00 338 MET A C 1
ATOM 2706 O O . MET A 1 338 ? 14.429 8.903 -6.449 1.00 94.00 338 MET A O 1
ATOM 2710 N N . GLY A 1 339 ? 13.507 6.877 -6.145 1.00 91.81 339 GLY A N 1
ATOM 2711 C CA . GLY A 1 339 ? 14.773 6.152 -6.082 1.00 91.81 339 GLY A CA 1
ATOM 2712 C C . GLY A 1 339 ? 15.576 6.245 -7.380 1.00 91.81 339 GLY A C 1
ATOM 2713 O O . GLY A 1 339 ? 16.771 6.523 -7.335 1.00 91.81 339 GLY A O 1
ATOM 2714 N N . GLY A 1 340 ? 14.933 6.041 -8.530 1.00 93.44 340 GLY A N 1
ATOM 2715 C CA . GLY A 1 340 ? 15.591 5.947 -9.834 1.00 93.44 340 GLY A CA 1
ATOM 2716 C C . GLY A 1 340 ? 15.877 7.281 -10.509 1.00 93.44 340 GLY A C 1
ATOM 2717 O O . GLY A 1 340 ? 16.946 7.457 -11.094 1.00 93.44 340 GLY A O 1
ATOM 2718 N N . TYR A 1 341 ? 14.928 8.213 -10.419 1.00 95.25 341 TYR A N 1
ATOM 2719 C CA . TYR A 1 341 ? 14.917 9.483 -11.151 1.00 95.25 341 TYR A CA 1
ATOM 2720 C C . TYR A 1 341 ? 15.009 10.711 -10.247 1.00 95.25 341 TYR A C 1
ATOM 2722 O O . TYR A 1 341 ? 14.923 11.823 -10.753 1.00 95.25 341 TYR A O 1
ATOM 2730 N N . GLY A 1 342 ? 15.150 10.526 -8.933 1.00 91.38 342 GLY A N 1
ATOM 2731 C CA . GLY A 1 342 ? 15.309 11.605 -7.960 1.00 91.38 342 GLY A CA 1
ATOM 2732 C C . GLY A 1 342 ? 16.653 11.538 -7.241 1.00 91.38 342 GLY A C 1
ATOM 2733 O O . GLY A 1 342 ? 17.472 12.449 -7.359 1.00 91.38 342 GLY A O 1
ATOM 2734 N N . ILE A 1 343 ? 16.876 10.455 -6.490 1.00 90.31 343 ILE A N 1
ATOM 2735 C CA . ILE A 1 343 ? 17.941 10.371 -5.473 1.00 90.31 343 ILE A CA 1
ATOM 2736 C C . ILE A 1 343 ? 19.017 9.316 -5.773 1.00 90.31 343 ILE A C 1
ATOM 2738 O O . ILE A 1 343 ? 19.840 9.027 -4.908 1.00 90.31 343 ILE A O 1
ATOM 2742 N N . ALA A 1 344 ? 19.017 8.726 -6.972 1.00 91.06 344 ALA A N 1
ATOM 2743 C CA . ALA A 1 344 ? 19.950 7.673 -7.390 1.00 91.06 344 ALA A CA 1
ATOM 2744 C C . ALA A 1 344 ? 20.056 6.459 -6.431 1.00 91.06 344 ALA A C 1
ATOM 2746 O O . ALA A 1 344 ? 21.104 5.824 -6.336 1.00 91.06 344 ALA A O 1
ATOM 2747 N N . GLY A 1 345 ? 18.981 6.133 -5.709 1.00 87.31 345 GLY A N 1
ATOM 2748 C CA . GLY A 1 345 ? 18.891 4.967 -4.818 1.00 87.31 345 GLY A CA 1
ATOM 2749 C C . GLY A 1 345 ? 18.447 3.675 -5.517 1.00 87.31 345 GLY A C 1
ATOM 2750 O O . GLY A 1 345 ? 18.572 2.593 -4.950 1.00 87.31 345 GLY A O 1
ATOM 2751 N N . ALA A 1 346 ? 17.946 3.780 -6.746 1.00 91.69 346 ALA A N 1
ATOM 2752 C CA . ALA A 1 346 ? 17.523 2.670 -7.594 1.00 91.69 346 ALA A CA 1
ATOM 2753 C C . ALA A 1 346 ? 17.944 2.947 -9.053 1.00 91.69 346 ALA A C 1
ATOM 2755 O O . ALA A 1 346 ? 18.358 4.068 -9.360 1.00 91.69 346 ALA A O 1
ATOM 2756 N N . PRO A 1 347 ? 17.844 1.976 -9.976 1.00 93.94 347 PRO A N 1
ATOM 2757 C CA . PRO A 1 347 ? 18.059 2.226 -11.396 1.00 93.94 347 PRO A CA 1
ATOM 2758 C C . PRO A 1 347 ? 17.059 3.262 -11.944 1.00 93.94 347 PRO A C 1
ATOM 2760 O O . PRO A 1 347 ? 15.900 3.258 -11.525 1.00 93.94 347 PRO A O 1
ATOM 2763 N N . PRO A 1 348 ? 17.459 4.132 -12.890 1.00 94.94 348 PRO A N 1
ATOM 2764 C CA . PRO A 1 348 ? 18.755 4.176 -13.584 1.00 94.94 348 PRO A CA 1
ATOM 2765 C C . PRO A 1 348 ? 19.881 4.899 -12.816 1.00 94.94 348 PRO A C 1
ATOM 2767 O O . PRO A 1 348 ? 20.937 5.163 -13.384 1.00 94.94 348 PRO A O 1
ATOM 2770 N N . GLY A 1 349 ? 19.694 5.235 -11.537 1.00 92.38 349 GLY A N 1
ATOM 2771 C CA . GLY A 1 349 ? 20.721 5.900 -10.732 1.00 92.38 349 GLY A CA 1
ATOM 2772 C C . GLY A 1 349 ? 20.861 7.392 -11.044 1.00 92.38 349 GLY A C 1
ATOM 2773 O O . GLY A 1 349 ? 21.956 7.947 -10.941 1.00 92.38 349 GLY A O 1
ATOM 2774 N N . ILE A 1 350 ? 19.773 8.051 -11.454 1.00 90.88 350 ILE A N 1
ATOM 2775 C CA . ILE A 1 350 ? 19.776 9.482 -11.761 1.00 90.88 350 ILE A CA 1
ATOM 2776 C C . ILE A 1 350 ? 19.627 10.281 -10.467 1.00 90.88 350 ILE A C 1
ATOM 2778 O O . ILE A 1 350 ? 18.655 10.148 -9.723 1.00 90.88 350 ILE A O 1
ATOM 2782 N N . TRP A 1 351 ? 20.605 11.155 -10.237 1.00 90.06 351 TRP A N 1
ATOM 2783 C CA . TRP A 1 351 ? 20.540 12.193 -9.218 1.00 90.06 351 TRP A CA 1
ATOM 2784 C C . TRP A 1 351 ? 20.025 13.490 -9.848 1.00 90.06 351 TRP A C 1
ATOM 2786 O O . TRP A 1 351 ? 20.759 14.203 -10.545 1.00 90.06 351 TRP A O 1
ATOM 2796 N N . ASP A 1 352 ? 18.753 13.791 -9.619 1.00 87.06 352 ASP A N 1
ATOM 2797 C CA . ASP A 1 352 ? 18.027 14.873 -10.279 1.00 87.06 352 ASP A CA 1
ATOM 2798 C C . ASP A 1 352 ? 18.234 16.212 -9.565 1.00 87.06 352 ASP A C 1
ATOM 2800 O O . ASP A 1 352 ? 17.380 16.718 -8.836 1.00 87.06 352 ASP A O 1
ATOM 2804 N N . ASN A 1 353 ? 19.407 16.809 -9.796 1.00 81.19 353 ASN A N 1
ATOM 2805 C CA . ASN A 1 353 ? 19.755 18.125 -9.245 1.00 81.19 353 ASN A CA 1
ATOM 2806 C C . ASN A 1 353 ? 18.745 19.213 -9.634 1.00 81.19 353 ASN A C 1
ATOM 2808 O O . ASN A 1 353 ? 18.509 20.139 -8.857 1.00 81.19 353 ASN A O 1
ATOM 2812 N N . ASP A 1 354 ? 18.167 19.103 -10.831 1.00 83.88 354 ASP A N 1
ATOM 2813 C CA . ASP A 1 354 ? 17.235 20.089 -11.362 1.00 83.88 354 ASP A CA 1
ATOM 2814 C C . ASP A 1 354 ? 15.792 19.827 -10.912 1.00 83.88 354 ASP A C 1
ATOM 2816 O O . ASP A 1 354 ? 14.962 20.730 -11.049 1.00 83.88 354 ASP A O 1
ATOM 2820 N N . ARG A 1 355 ? 15.512 18.661 -10.312 1.00 85.25 355 ARG A N 1
ATOM 2821 C CA . ARG A 1 355 ? 14.203 18.208 -9.821 1.00 85.25 355 ARG A CA 1
ATOM 2822 C C . ARG A 1 355 ? 13.135 18.183 -10.916 1.00 85.25 355 ARG A C 1
ATOM 2824 O O . ARG A 1 355 ? 11.994 18.569 -10.667 1.00 85.25 355 ARG A O 1
ATOM 2831 N N . THR A 1 356 ? 13.506 17.822 -12.141 1.00 90.75 356 THR A N 1
ATOM 2832 C CA . THR A 1 356 ? 12.602 17.755 -13.302 1.00 90.75 356 THR A CA 1
ATOM 2833 C C . THR A 1 356 ? 12.355 16.341 -13.806 1.00 90.75 356 THR A C 1
ATOM 2835 O O . THR A 1 356 ? 11.273 16.058 -14.316 1.00 90.75 356 THR A O 1
ATOM 2838 N N . GLU A 1 357 ? 13.337 15.456 -13.691 1.00 94.44 357 GLU A N 1
ATOM 2839 C CA . GLU A 1 357 ? 13.295 14.114 -14.265 1.00 94.44 357 GLU A CA 1
ATOM 2840 C C . GLU A 1 357 ? 12.322 13.210 -13.504 1.00 94.44 357 GLU A C 1
ATOM 2842 O O . GLU A 1 357 ? 11.512 12.532 -14.136 1.00 94.44 357 GLU A O 1
ATOM 2847 N N . MET A 1 358 ? 12.280 13.288 -12.168 1.00 94.88 358 MET A N 1
ATOM 2848 C CA . MET A 1 358 ? 11.303 12.529 -11.372 1.00 94.88 358 MET A CA 1
ATOM 2849 C C . MET A 1 358 ? 9.848 12.887 -11.724 1.00 94.88 358 MET A C 1
ATOM 2851 O O . MET A 1 358 ? 8.992 12.007 -11.825 1.00 94.88 358 MET A O 1
ATOM 2855 N N . TYR A 1 359 ? 9.561 14.167 -11.994 1.00 97.12 359 TYR A N 1
ATOM 2856 C CA . TYR A 1 359 ? 8.218 14.607 -12.382 1.00 97.12 359 TYR A CA 1
ATOM 2857 C C . TYR A 1 359 ? 7.832 14.153 -13.789 1.00 97.12 359 TYR A C 1
ATOM 2859 O O . TYR A 1 359 ? 6.686 13.755 -13.998 1.00 97.12 359 TYR A O 1
ATOM 2867 N N . LYS A 1 360 ? 8.779 14.141 -14.734 1.00 97.62 360 LYS A N 1
ATOM 2868 C CA . LYS A 1 360 ? 8.564 13.575 -16.076 1.00 97.62 360 LYS A CA 1
ATOM 2869 C C . LYS A 1 360 ? 8.335 12.065 -16.022 1.00 97.62 360 LYS A C 1
ATOM 2871 O O . LYS A 1 360 ? 7.378 11.582 -16.623 1.00 97.62 360 LYS A O 1
ATOM 2876 N N . ALA A 1 361 ? 9.161 11.339 -15.266 1.00 98.31 361 ALA A N 1
ATOM 2877 C CA . ALA A 1 361 ? 9.016 9.900 -15.086 1.00 98.31 361 ALA A CA 1
ATOM 2878 C C . ALA A 1 361 ? 7.638 9.553 -14.509 1.00 98.31 361 ALA A C 1
ATOM 2880 O O . ALA A 1 361 ? 6.904 8.765 -15.104 1.00 98.31 361 ALA A O 1
ATOM 2881 N N . ALA A 1 362 ? 7.227 10.207 -13.416 1.00 98.31 362 ALA A N 1
ATOM 2882 C CA . ALA A 1 362 ? 5.901 9.999 -12.836 1.00 98.31 362 ALA A CA 1
ATOM 2883 C C . ALA A 1 362 ? 4.762 10.307 -13.815 1.00 98.31 362 ALA A C 1
ATOM 2885 O O . ALA A 1 362 ? 3.790 9.556 -13.884 1.00 98.31 362 ALA A O 1
ATOM 2886 N N . HIS A 1 363 ? 4.882 11.394 -14.583 1.00 98.81 363 HIS A N 1
ATOM 2887 C CA . HIS A 1 363 ? 3.893 11.775 -15.588 1.00 98.81 363 HIS A CA 1
ATOM 2888 C C . HIS A 1 363 ? 3.675 10.667 -16.625 1.00 98.81 363 HIS A C 1
ATOM 2890 O O . HIS A 1 363 ? 2.534 10.298 -16.906 1.00 98.81 363 HIS A O 1
ATOM 2896 N N . ASN A 1 364 ? 4.758 10.074 -17.129 1.00 98.88 364 ASN A N 1
ATOM 2897 C CA . ASN A 1 364 ? 4.678 8.980 -18.090 1.00 98.88 364 ASN A CA 1
ATOM 2898 C C . ASN A 1 364 ? 4.211 7.661 -17.465 1.00 98.88 364 ASN A C 1
ATOM 2900 O O . ASN A 1 364 ? 3.464 6.935 -18.113 1.00 98.88 364 ASN A O 1
ATOM 2904 N N . VAL A 1 365 ? 4.557 7.370 -16.207 1.00 98.88 365 VAL A N 1
ATOM 2905 C CA . VAL A 1 365 ? 4.044 6.185 -15.490 1.00 98.88 365 VAL A CA 1
ATOM 2906 C C . VAL A 1 365 ? 2.521 6.244 -15.335 1.00 98.88 365 VAL A C 1
ATOM 2908 O O . VAL A 1 365 ? 1.841 5.253 -15.596 1.00 98.88 365 VAL A O 1
ATOM 2911 N N . ILE A 1 366 ? 1.964 7.407 -14.977 1.00 98.94 366 ILE A N 1
ATOM 2912 C CA . ILE A 1 366 ? 0.507 7.596 -14.860 1.00 98.94 366 ILE A CA 1
ATOM 2913 C C . ILE A 1 366 ? -0.179 7.384 -16.219 1.00 98.94 366 ILE A C 1
ATOM 2915 O O . ILE A 1 366 ? -1.159 6.644 -16.306 1.00 98.94 366 ILE A O 1
ATOM 2919 N N . ARG A 1 367 ? 0.368 7.968 -17.294 1.00 98.94 367 ARG A N 1
ATOM 2920 C CA . ARG A 1 367 ? -0.163 7.806 -18.662 1.00 98.94 367 ARG A CA 1
ATOM 2921 C C . ARG A 1 367 ? -0.078 6.355 -19.140 1.00 98.94 367 ARG A C 1
ATOM 2923 O O . ARG A 1 367 ? -1.034 5.843 -19.718 1.00 98.94 367 ARG A O 1
ATOM 2930 N N . ALA A 1 368 ? 1.033 5.674 -18.859 1.00 98.94 368 ALA A N 1
ATOM 2931 C CA . ALA A 1 368 ? 1.239 4.264 -19.181 1.00 98.94 368 ALA A CA 1
ATOM 2932 C C . ALA A 1 368 ? 0.263 3.351 -18.423 1.00 98.94 368 ALA A C 1
ATOM 2934 O O . ALA A 1 368 ? -0.278 2.413 -19.009 1.00 98.94 368 ALA A O 1
ATOM 2935 N N . HIS A 1 369 ? -0.016 3.648 -17.149 1.00 98.94 369 HIS A N 1
ATOM 2936 C CA . HIS A 1 369 ? -1.028 2.939 -16.364 1.00 98.94 369 HIS A CA 1
ATOM 2937 C C . HIS A 1 369 ? -2.413 3.080 -16.993 1.00 98.94 369 HIS A C 1
ATOM 2939 O O . HIS A 1 369 ? -3.040 2.068 -17.306 1.00 98.94 369 HIS A O 1
ATOM 2945 N N . ALA A 1 370 ? -2.854 4.320 -17.228 1.00 98.94 370 ALA A N 1
ATOM 2946 C CA . ALA A 1 370 ? -4.159 4.594 -17.817 1.00 98.94 370 ALA A CA 1
ATOM 2947 C C . ALA A 1 370 ? -4.303 3.900 -19.178 1.00 98.94 370 ALA A C 1
ATOM 2949 O O . ALA A 1 370 ? -5.311 3.251 -19.451 1.00 98.94 370 ALA A O 1
ATOM 2950 N N . ARG A 1 371 ? -3.259 3.956 -20.015 1.00 98.94 371 ARG A N 1
ATOM 2951 C CA . ARG A 1 371 ? -3.249 3.308 -21.329 1.00 98.94 371 ARG A CA 1
ATOM 2952 C C . ARG A 1 371 ? -3.392 1.787 -21.231 1.00 98.94 371 ARG A C 1
ATOM 2954 O O . ARG A 1 371 ? -4.227 1.228 -21.938 1.00 98.94 371 ARG A O 1
ATOM 2961 N N . ALA A 1 372 ? -2.641 1.136 -20.343 1.00 98.94 372 ALA A N 1
ATOM 2962 C CA . ALA A 1 372 ? -2.738 -0.307 -20.123 1.00 98.94 372 ALA A CA 1
ATOM 2963 C C . ALA A 1 372 ? -4.101 -0.723 -19.542 1.00 98.94 372 ALA A C 1
ATOM 2965 O O . ALA A 1 372 ? -4.639 -1.755 -19.944 1.00 98.94 372 ALA A O 1
ATOM 2966 N N . TYR A 1 373 ? -4.682 0.084 -18.645 1.00 98.94 373 TYR A N 1
ATOM 2967 C CA . TYR A 1 373 ? -6.028 -0.146 -18.114 1.00 98.94 373 TYR A CA 1
ATOM 2968 C C . TYR A 1 373 ? -7.085 -0.108 -19.221 1.00 98.94 373 TYR A C 1
ATOM 2970 O O . TYR A 1 373 ? -7.868 -1.048 -19.336 1.00 98.94 373 TYR A O 1
ATOM 2978 N N . HIS A 1 374 ? -7.085 0.931 -20.064 1.00 98.94 374 HIS A N 1
ATOM 2979 C CA . HIS A 1 374 ? -8.037 1.038 -21.178 1.00 98.94 374 HIS A CA 1
ATOM 2980 C C . HIS A 1 374 ? -7.859 -0.100 -22.183 1.00 98.94 374 HIS A C 1
ATOM 2982 O O . HIS A 1 374 ? -8.844 -0.694 -22.599 1.00 98.94 374 HIS A O 1
ATOM 2988 N N . THR A 1 375 ? -6.621 -0.497 -22.496 1.00 98.94 375 THR A N 1
ATOM 2989 C CA . THR A 1 375 ? -6.371 -1.694 -23.318 1.00 98.94 375 THR A CA 1
ATOM 2990 C C . THR A 1 375 ? -6.976 -2.951 -22.684 1.00 98.94 375 THR A C 1
ATOM 2992 O O . THR A 1 375 ? -7.604 -3.741 -23.385 1.00 98.94 375 THR A O 1
ATOM 2995 N N . TYR A 1 376 ? -6.834 -3.147 -21.367 1.00 98.94 376 TYR A N 1
ATOM 2996 C CA . TYR A 1 376 ? -7.475 -4.269 -20.675 1.00 98.94 376 TYR A CA 1
ATOM 2997 C C . TYR A 1 376 ? -9.005 -4.202 -20.768 1.00 98.94 376 TYR A C 1
ATOM 2999 O O . TYR A 1 376 ? -9.644 -5.197 -21.110 1.00 98.94 376 TYR A O 1
ATOM 3007 N N . ASP A 1 377 ? -9.586 -3.035 -20.488 1.00 98.88 377 ASP A N 1
ATOM 3008 C CA . ASP A 1 377 ? -11.031 -2.805 -20.496 1.00 98.88 377 ASP A CA 1
ATOM 3009 C C . ASP A 1 377 ? -11.657 -3.038 -21.879 1.00 98.88 377 ASP A C 1
ATOM 3011 O O . ASP A 1 377 ? -12.635 -3.776 -22.009 1.00 98.88 377 ASP A O 1
ATOM 3015 N N . GLU A 1 378 ? -11.047 -2.466 -22.916 1.00 98.75 378 GLU A N 1
ATOM 3016 C CA . GLU A 1 378 ? -11.563 -2.461 -24.284 1.00 98.75 378 GLU A CA 1
ATOM 3017 C C . GLU A 1 378 ? -11.331 -3.789 -25.016 1.00 98.75 378 GLU A C 1
ATOM 3019 O O . GLU A 1 378 ? -12.194 -4.230 -25.779 1.00 98.75 378 GLU A O 1
ATOM 3024 N N . GLU A 1 379 ? -10.174 -4.430 -24.812 1.00 98.81 379 GLU A N 1
ATOM 3025 C CA . GLU A 1 379 ? -9.760 -5.588 -25.615 1.00 98.81 379 GLU A CA 1
ATOM 3026 C C . GLU A 1 379 ? -9.920 -6.935 -24.888 1.00 98.81 379 GLU A C 1
ATOM 3028 O O . GLU A 1 379 ? -10.055 -7.960 -25.556 1.00 98.81 379 GLU A O 1
ATOM 3033 N N . PHE A 1 380 ? -9.906 -6.970 -23.547 1.00 98.81 380 PHE A N 1
ATOM 3034 C CA . PHE A 1 380 ? -9.765 -8.228 -22.794 1.00 98.81 380 PHE A CA 1
ATOM 3035 C C . PHE A 1 380 ? -10.851 -8.479 -21.752 1.00 98.81 380 PHE A C 1
ATOM 3037 O O . PHE A 1 380 ? -11.254 -9.629 -21.556 1.00 98.81 380 PHE A O 1
ATOM 3044 N N . ARG A 1 381 ? -11.340 -7.443 -21.066 1.00 98.62 381 ARG A N 1
ATOM 3045 C CA . ARG A 1 381 ? -12.200 -7.597 -19.885 1.00 98.62 381 ARG A CA 1
ATOM 3046 C C . ARG A 1 381 ? -13.491 -8.354 -20.179 1.00 98.62 381 ARG A C 1
ATOM 3048 O O . ARG A 1 381 ? -13.909 -9.161 -19.351 1.00 98.62 381 ARG A O 1
ATOM 3055 N N . ALA A 1 382 ? -14.099 -8.133 -21.344 1.00 98.38 382 ALA A N 1
ATOM 3056 C CA . ALA A 1 382 ? -15.346 -8.795 -21.729 1.00 98.38 382 ALA A CA 1
ATOM 3057 C C . ALA A 1 382 ? -15.229 -10.332 -21.734 1.00 98.38 382 ALA A C 1
ATOM 3059 O O . ALA A 1 382 ? -16.139 -11.014 -21.262 1.00 98.38 382 ALA A O 1
ATOM 3060 N N . ASP A 1 383 ? -14.096 -10.860 -22.207 1.00 98.38 383 ASP A N 1
ATOM 3061 C CA . ASP A 1 383 ? -13.848 -12.302 -22.306 1.00 98.38 383 ASP A CA 1
ATOM 3062 C C . ASP A 1 383 ? -13.161 -12.860 -21.053 1.00 98.38 383 ASP A C 1
ATOM 3064 O O . ASP A 1 383 ? -13.434 -13.980 -20.622 1.00 98.38 383 ASP A O 1
ATOM 3068 N N . GLN A 1 384 ? -12.254 -12.083 -20.457 1.00 98.56 384 GLN A N 1
ATOM 3069 C CA . GLN A 1 384 ? -11.418 -12.539 -19.352 1.00 98.56 384 GLN A CA 1
ATOM 3070 C C . GLN A 1 384 ? -12.052 -12.317 -17.981 1.00 98.56 384 GLN A C 1
ATOM 3072 O O . GLN A 1 384 ? -11.727 -13.064 -17.062 1.00 98.56 384 GLN A O 1
ATOM 3077 N N . GLN A 1 385 ? -12.949 -11.341 -17.831 1.00 98.31 385 GLN A N 1
ATOM 3078 C CA . GLN A 1 385 ? -13.681 -11.052 -16.591 1.00 98.31 385 GLN A CA 1
ATOM 3079 C C . GLN A 1 385 ? -12.781 -10.822 -15.361 1.00 98.31 385 GLN A C 1
ATOM 3081 O O . GLN A 1 385 ? -13.141 -11.197 -14.247 1.00 98.31 385 GLN A O 1
ATOM 3086 N N . GLY A 1 386 ? -11.593 -10.244 -15.555 1.00 98.25 386 GLY A N 1
ATOM 3087 C CA . GLY A 1 386 ? -10.702 -9.852 -14.464 1.00 98.25 386 GLY A CA 1
ATOM 3088 C C . GLY A 1 386 ? -10.801 -8.368 -14.110 1.00 98.25 386 GLY A C 1
ATOM 3089 O O . GLY A 1 386 ? -11.599 -7.614 -14.675 1.00 98.25 386 GLY A O 1
ATOM 3090 N N . ALA A 1 387 ? -9.953 -7.970 -13.168 1.00 98.56 387 ALA A N 1
ATOM 3091 C CA . ALA A 1 387 ? -9.773 -6.618 -12.667 1.00 98.56 387 ALA A CA 1
ATOM 3092 C C . ALA A 1 387 ? -8.337 -6.137 -12.929 1.00 98.56 387 ALA A C 1
ATOM 3094 O O . ALA A 1 387 ? -7.387 -6.919 -12.853 1.00 98.56 387 ALA A O 1
ATOM 3095 N N . CYS A 1 388 ? -8.183 -4.846 -13.203 1.00 98.81 388 CYS A N 1
ATOM 3096 C CA . CYS A 1 388 ? -6.922 -4.167 -13.446 1.00 98.81 388 CYS A CA 1
ATOM 3097 C C . CYS A 1 388 ? -6.832 -2.913 -12.572 1.00 98.81 388 CYS A C 1
ATOM 3099 O O . CYS A 1 388 ? -7.786 -2.144 -12.448 1.00 98.81 388 CYS A O 1
ATOM 3101 N N . GLY A 1 389 ? -5.675 -2.699 -11.960 1.00 98.56 389 GLY A N 1
ATOM 3102 C CA . GLY A 1 389 ? -5.432 -1.553 -11.098 1.00 98.56 389 GLY A CA 1
ATOM 3103 C C . GLY A 1 389 ? -3.948 -1.269 -10.923 1.00 98.56 389 GLY A C 1
ATOM 3104 O O . GLY A 1 389 ? -3.092 -1.797 -11.637 1.00 98.56 389 GLY A O 1
ATOM 3105 N N . ILE A 1 390 ? -3.651 -0.421 -9.948 1.00 98.75 390 ILE A N 1
ATOM 3106 C CA . ILE A 1 390 ? -2.299 -0.017 -9.569 1.00 98.75 390 ILE A CA 1
ATOM 3107 C C . ILE A 1 390 ? -2.105 -0.230 -8.069 1.00 98.75 390 ILE A C 1
ATOM 3109 O O . ILE A 1 390 ? -3.064 -0.140 -7.299 1.00 98.75 390 ILE A O 1
ATOM 3113 N N . VAL A 1 391 ? -0.869 -0.496 -7.653 1.00 98.62 391 VAL A N 1
ATOM 3114 C CA . VAL A 1 391 ? -0.503 -0.578 -6.238 1.00 98.62 391 VAL A CA 1
ATOM 3115 C C . VAL A 1 391 ? 0.228 0.696 -5.833 1.00 98.62 391 VAL A C 1
ATOM 3117 O O . VAL A 1 391 ? 1.273 1.029 -6.393 1.00 98.62 391 VAL A O 1
ATOM 3120 N N . ILE A 1 392 ? -0.328 1.408 -4.855 1.00 97.75 392 ILE A N 1
ATOM 3121 C CA . ILE A 1 392 ? 0.223 2.650 -4.315 1.00 97.75 392 ILE A CA 1
ATOM 3122 C C . ILE A 1 392 ? 0.941 2.341 -3.001 1.00 97.75 392 ILE A C 1
ATOM 3124 O O . ILE A 1 392 ? 0.315 1.925 -2.028 1.00 97.75 392 ILE A O 1
ATOM 3128 N N . GLY A 1 393 ? 2.255 2.556 -2.971 1.00 93.75 393 GLY A N 1
ATOM 3129 C CA . GLY A 1 393 ? 3.043 2.524 -1.739 1.00 93.75 393 GLY A CA 1
ATOM 3130 C C . GLY A 1 393 ? 3.143 3.914 -1.146 1.00 93.75 393 GLY A C 1
ATOM 3131 O O . GLY A 1 393 ? 3.499 4.856 -1.853 1.00 93.75 393 GLY A O 1
ATOM 3132 N N . ALA A 1 394 ? 2.804 4.053 0.134 1.00 88.56 394 ALA A N 1
ATOM 3133 C CA . ALA A 1 394 ? 2.923 5.327 0.827 1.00 88.56 394 ALA A CA 1
ATOM 3134 C C . ALA A 1 394 ? 3.034 5.148 2.341 1.00 88.56 394 ALA A C 1
ATOM 3136 O O . ALA A 1 394 ? 2.306 4.369 2.960 1.00 88.56 394 ALA A O 1
ATOM 3137 N N . LEU A 1 395 ? 3.908 5.950 2.945 1.00 93.81 395 LEU A N 1
ATOM 3138 C CA . LEU A 1 395 ? 3.965 6.116 4.391 1.00 93.81 395 LEU A CA 1
ATOM 3139 C C . LEU A 1 395 ? 2.776 6.958 4.863 1.00 93.81 395 LEU A C 1
ATOM 3141 O O . LEU A 1 395 ? 2.442 7.976 4.254 1.00 93.81 395 LEU A O 1
ATOM 3145 N N . TRP A 1 396 ? 2.158 6.564 5.977 1.00 96.69 396 TRP A N 1
ATOM 3146 C CA . TRP A 1 396 ? 1.153 7.408 6.627 1.00 96.69 396 TRP A CA 1
ATOM 3147 C C . TRP A 1 396 ? 1.820 8.617 7.297 1.00 96.69 396 TRP A C 1
ATOM 3149 O O . TRP A 1 396 ? 2.964 8.525 7.740 1.00 96.69 396 TRP A O 1
ATOM 3159 N N . SER A 1 397 ? 1.116 9.738 7.428 1.00 96.50 397 SER A N 1
ATOM 3160 C CA . SER A 1 397 ? 1.598 10.909 8.163 1.00 96.50 397 SER A CA 1
ATOM 3161 C C . SER A 1 397 ? 0.558 11.409 9.152 1.00 96.50 397 SER A C 1
ATOM 3163 O O . SER A 1 397 ? -0.608 11.592 8.819 1.00 96.50 397 SER A O 1
ATOM 3165 N N . GLU A 1 398 ? 1.012 11.681 10.370 1.00 96.75 398 GLU A N 1
ATOM 3166 C CA . GLU A 1 398 ? 0.277 12.437 11.382 1.00 96.75 398 GLU A CA 1
ATOM 3167 C C . GLU A 1 398 ? 0.982 13.781 11.618 1.00 96.75 398 GLU A C 1
ATOM 3169 O O . GLU A 1 398 ? 2.204 13.871 11.468 1.00 96.75 398 GLU A O 1
ATOM 3174 N N . PRO A 1 399 ? 0.265 14.840 12.018 1.00 97.75 399 PRO A N 1
ATOM 3175 C CA . PRO A 1 399 ? 0.905 16.037 12.549 1.00 97.75 399 PRO A CA 1
ATOM 3176 C C . PRO A 1 399 ? 1.644 15.711 13.855 1.00 97.75 399 PRO A C 1
ATOM 3178 O O . PRO A 1 399 ? 1.109 15.007 14.713 1.00 97.75 399 PRO A O 1
ATOM 3181 N N . ARG A 1 400 ? 2.854 16.252 14.045 1.00 95.94 400 ARG A N 1
ATOM 3182 C CA . ARG A 1 400 ? 3.603 16.100 15.306 1.00 95.94 400 ARG A CA 1
ATOM 3183 C C . ARG A 1 400 ? 2.829 16.696 16.482 1.00 95.94 400 ARG A C 1
ATOM 3185 O O . ARG A 1 400 ? 2.738 16.057 17.527 1.00 95.94 400 ARG A O 1
ATOM 3192 N N . ASP A 1 401 ? 2.259 17.890 16.310 1.00 96.56 401 ASP A N 1
ATOM 3193 C CA . ASP A 1 401 ? 1.238 18.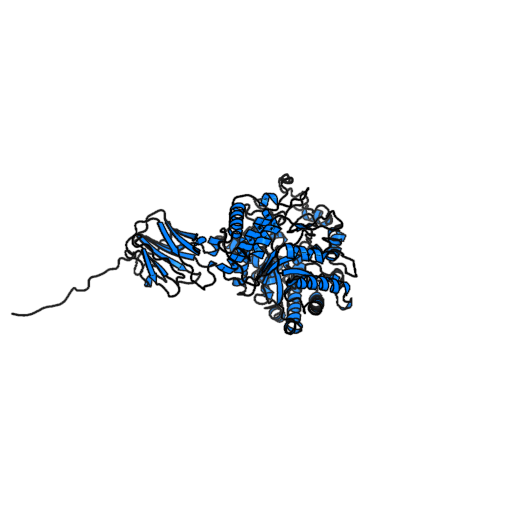438 17.204 1.00 96.56 401 ASP A CA 1
ATOM 3194 C C . ASP A 1 401 ? -0.109 18.581 16.466 1.00 96.56 401 ASP A C 1
ATOM 3196 O O . ASP A 1 401 ? -0.274 19.499 15.658 1.00 96.56 401 ASP A O 1
ATOM 3200 N N . PRO A 1 402 ? -1.122 17.744 16.765 1.00 93.75 402 PRO A N 1
ATOM 3201 C CA . PRO A 1 402 ? -2.439 17.835 16.129 1.00 93.75 402 PRO A CA 1
ATOM 3202 C C . PRO A 1 402 ? -3.203 19.129 16.456 1.00 93.75 402 PRO A C 1
ATOM 3204 O O . PRO A 1 402 ? -4.207 19.424 15.809 1.00 93.75 402 PRO A O 1
ATOM 3207 N N . ASN A 1 403 ? -2.759 19.914 17.445 1.00 94.94 403 ASN A N 1
ATOM 3208 C CA . ASN A 1 403 ? -3.342 21.219 17.766 1.00 94.94 403 ASN A CA 1
ATOM 3209 C C . ASN A 1 403 ? -2.648 22.380 17.041 1.00 94.94 403 ASN A C 1
ATOM 3211 O O . ASN A 1 403 ? -3.134 23.512 17.119 1.00 94.94 403 ASN A O 1
ATOM 3215 N N . ASN A 1 404 ? -1.535 22.125 16.347 1.00 97.56 404 ASN A N 1
ATOM 3216 C CA . ASN A 1 404 ? -0.842 23.107 15.528 1.00 97.56 404 ASN A CA 1
ATOM 3217 C C . ASN A 1 404 ? -1.372 23.048 14.082 1.00 97.56 404 ASN A C 1
ATOM 3219 O O . ASN A 1 404 ? -1.099 22.084 13.366 1.00 97.56 404 ASN A O 1
ATOM 3223 N N . PRO A 1 405 ? -2.075 24.088 13.591 1.00 97.94 405 PRO A N 1
ATOM 3224 C CA . PRO A 1 405 ? -2.623 24.079 12.236 1.00 97.94 405 PRO A CA 1
ATOM 3225 C C . PRO A 1 405 ? -1.566 23.941 11.136 1.00 97.94 405 PRO A C 1
ATOM 3227 O O . PRO A 1 405 ? -1.892 23.488 10.043 1.00 97.94 405 PRO A O 1
ATOM 3230 N N . GLN A 1 406 ? -0.318 24.348 11.393 1.00 97.94 406 GLN A N 1
ATOM 3231 C CA . GLN A 1 406 ? 0.758 24.198 10.415 1.00 97.94 406 GLN A CA 1
ATOM 3232 C C . GLN A 1 406 ? 1.229 22.746 10.321 1.00 97.94 406 GLN A C 1
ATOM 3234 O O . GLN A 1 406 ? 1.411 22.256 9.216 1.00 97.94 406 GLN A O 1
ATOM 3239 N N . ASP A 1 407 ? 1.339 22.028 11.438 1.00 98.38 407 ASP A N 1
ATOM 3240 C CA . ASP A 1 407 ? 1.681 20.600 11.418 1.00 98.38 407 ASP A CA 1
ATOM 3241 C C . ASP A 1 407 ? 0.584 19.794 10.710 1.00 98.38 407 ASP A C 1
ATOM 3243 O O . ASP A 1 407 ? 0.884 18.915 9.906 1.00 98.38 407 ASP A O 1
ATOM 3247 N N . VAL A 1 408 ? -0.689 20.144 10.943 1.00 98.25 408 VAL A N 1
ATOM 3248 C CA . VAL A 1 408 ? -1.842 19.536 10.253 1.00 98.25 408 VAL A CA 1
ATOM 3249 C C . VAL A 1 408 ? -1.769 19.765 8.742 1.00 98.25 408 VAL A C 1
ATOM 3251 O O . VAL A 1 408 ? -1.947 18.824 7.973 1.00 98.25 408 VAL A O 1
ATOM 3254 N N . LEU A 1 409 ? -1.470 20.995 8.312 1.00 97.75 409 LEU A N 1
ATOM 3255 C CA . LEU A 1 409 ? -1.263 21.312 6.898 1.00 97.75 409 LEU A CA 1
ATOM 3256 C C . LEU A 1 409 ? -0.083 20.525 6.309 1.00 97.75 409 LEU A C 1
ATOM 3258 O O . LEU A 1 409 ? -0.207 19.965 5.225 1.00 97.75 409 LEU A O 1
ATOM 3262 N N . GLY A 1 410 ? 1.045 20.465 7.020 1.00 97.81 410 GLY A N 1
ATOM 3263 C CA . GLY A 1 410 ? 2.229 19.729 6.584 1.00 97.81 410 GLY A CA 1
ATOM 3264 C C . GLY A 1 410 ? 1.954 18.237 6.412 1.00 97.81 410 GLY A C 1
ATOM 3265 O O . GLY A 1 410 ? 2.349 17.655 5.406 1.00 97.81 410 GLY A O 1
ATOM 3266 N N . ALA A 1 411 ? 1.230 17.626 7.353 1.00 97.88 411 ALA A N 1
ATOM 3267 C CA . ALA A 1 411 ? 0.853 16.219 7.279 1.00 97.88 411 ALA A CA 1
ATOM 3268 C C . ALA A 1 411 ? -0.072 15.913 6.089 1.00 97.88 411 ALA A C 1
ATOM 3270 O O . ALA A 1 411 ? 0.110 14.878 5.447 1.00 97.88 411 ALA A O 1
ATOM 3271 N N . ASP A 1 412 ? -1.016 16.806 5.767 1.00 97.56 412 ASP A N 1
ATOM 3272 C CA . ASP A 1 412 ? -1.879 16.665 4.586 1.00 97.56 412 ASP A CA 1
ATOM 3273 C C . ASP A 1 412 ? -1.092 16.838 3.278 1.00 97.56 412 ASP A C 1
ATOM 3275 O O . ASP A 1 412 ? -1.178 15.997 2.382 1.00 97.56 412 ASP A O 1
ATOM 3279 N N . LEU A 1 413 ? -0.255 17.877 3.186 1.00 97.88 413 LEU A N 1
ATOM 3280 C CA . LEU A 1 413 ? 0.609 18.097 2.026 1.00 97.88 413 LEU A CA 1
ATOM 3281 C C . LEU A 1 413 ? 1.562 16.917 1.803 1.00 97.88 413 LEU A C 1
ATOM 3283 O O . LEU A 1 413 ? 1.745 16.492 0.666 1.00 97.88 413 LEU A O 1
ATOM 3287 N N . TYR A 1 414 ? 2.117 16.334 2.867 1.00 97.56 414 TYR A N 1
ATOM 3288 C CA . TYR A 1 414 ? 2.941 15.133 2.756 1.00 97.56 414 TYR A CA 1
ATOM 3289 C C . TYR A 1 414 ? 2.174 13.979 2.102 1.00 97.56 414 TYR A C 1
ATOM 3291 O O . TYR A 1 414 ? 2.663 13.429 1.118 1.00 97.56 414 TYR A O 1
ATOM 3299 N N . GLN A 1 415 ? 0.949 13.668 2.559 1.00 97.06 415 GLN A N 1
ATOM 3300 C CA . GLN A 1 415 ? 0.108 12.641 1.922 1.00 97.06 415 GLN A CA 1
ATOM 3301 C C . GLN A 1 415 ? -0.145 12.931 0.441 1.00 97.06 415 GLN A C 1
ATOM 3303 O O . GLN A 1 415 ? -0.095 12.013 -0.381 1.00 97.06 415 GLN A O 1
ATOM 3308 N N . GLN A 1 416 ? -0.371 14.195 0.076 1.00 97.62 416 GLN A N 1
ATOM 3309 C CA . GLN A 1 416 ? -0.541 14.581 -1.324 1.00 97.62 416 GLN A CA 1
ATOM 3310 C C . GLN A 1 416 ? 0.708 14.272 -2.166 1.00 97.62 416 GLN A C 1
ATOM 3312 O O . GLN A 1 416 ? 0.567 13.822 -3.298 1.00 97.62 416 GLN A O 1
ATOM 3317 N N . PHE A 1 417 ? 1.918 14.437 -1.629 1.00 97.12 417 PHE A N 1
ATOM 3318 C CA . PHE A 1 417 ? 3.159 14.146 -2.354 1.00 97.12 417 PHE A CA 1
ATOM 3319 C C . PHE A 1 417 ? 3.543 12.659 -2.374 1.00 97.12 417 PHE A C 1
ATOM 3321 O O . PHE A 1 417 ? 4.055 12.190 -3.389 1.00 97.12 417 PHE A O 1
ATOM 3328 N N . VAL A 1 418 ? 3.325 11.913 -1.285 1.00 94.69 418 VAL A N 1
ATOM 3329 C CA . VAL A 1 418 ? 3.773 10.507 -1.200 1.00 94.69 418 VAL A CA 1
ATOM 3330 C C . VAL A 1 418 ? 2.740 9.508 -1.712 1.00 94.69 418 VAL A C 1
ATOM 3332 O O . VAL A 1 418 ? 3.105 8.498 -2.300 1.00 94.69 418 VAL A O 1
ATOM 3335 N N . MET A 1 419 ? 1.447 9.799 -1.546 1.00 95.94 419 MET A N 1
ATOM 3336 C CA . MET A 1 419 ? 0.353 8.945 -2.019 1.00 95.94 419 MET A CA 1
ATOM 3337 C C . MET A 1 419 ? -0.420 9.621 -3.154 1.00 95.94 419 MET A C 1
ATOM 3339 O O . MET A 1 419 ? -0.634 9.037 -4.219 1.00 95.94 419 MET A O 1
ATOM 3343 N N . GLY A 1 420 ? -0.828 10.875 -2.938 1.00 97.88 420 GLY A N 1
ATOM 3344 C CA . GLY A 1 420 ? -1.705 11.618 -3.840 1.00 97.88 420 GLY A CA 1
ATOM 3345 C C . GLY A 1 420 ? -1.121 11.849 -5.231 1.00 97.88 420 GLY A C 1
ATOM 3346 O O . GLY A 1 420 ? -1.883 11.904 -6.192 1.00 97.88 420 GLY A O 1
ATOM 3347 N N . TRP A 1 421 ? 0.205 11.918 -5.360 1.00 98.06 421 TRP A N 1
ATOM 3348 C CA . TRP A 1 421 ? 0.894 12.131 -6.633 1.00 98.06 421 TRP A CA 1
ATOM 3349 C C . TRP A 1 421 ? 0.473 11.105 -7.694 1.00 98.06 421 TRP A C 1
ATOM 3351 O O . TRP A 1 421 ? 0.218 11.476 -8.839 1.00 98.06 421 TRP A O 1
ATOM 3361 N N . PHE A 1 422 ? 0.303 9.842 -7.294 1.00 98.56 422 PHE A N 1
ATOM 3362 C CA . PHE A 1 422 ? -0.158 8.767 -8.175 1.00 98.56 422 PHE A CA 1
ATOM 3363 C C . PHE A 1 422 ? -1.626 8.399 -7.943 1.00 98.56 422 PHE A C 1
ATOM 3365 O O . PHE A 1 422 ? -2.305 8.007 -8.887 1.00 98.56 422 PHE A O 1
ATOM 3372 N N . ALA A 1 423 ? -2.153 8.561 -6.724 1.00 98.25 423 ALA A N 1
ATOM 3373 C CA . ALA A 1 423 ? -3.542 8.217 -6.429 1.00 98.25 423 ALA A CA 1
ATOM 3374 C C . ALA A 1 423 ? -4.559 9.238 -6.978 1.00 98.25 423 ALA A C 1
ATOM 3376 O O . ALA A 1 423 ? -5.596 8.837 -7.499 1.00 98.25 423 ALA A O 1
ATOM 3377 N N . ASN A 1 424 ? -4.290 10.548 -6.916 1.00 98.62 424 ASN A N 1
ATOM 3378 C CA . ASN A 1 424 ? -5.253 11.572 -7.347 1.00 98.62 424 ASN A CA 1
ATOM 3379 C C . ASN A 1 424 ? -5.549 11.552 -8.861 1.00 98.62 424 ASN A C 1
ATOM 3381 O O . ASN A 1 424 ? -6.727 11.644 -9.217 1.00 98.62 424 ASN A O 1
ATOM 3385 N N . PRO A 1 425 ? -4.559 11.333 -9.752 1.00 98.75 425 PRO A N 1
ATOM 3386 C CA . PRO A 1 425 ? -4.830 11.180 -11.180 1.00 98.75 425 PRO A CA 1
ATOM 3387 C C . PRO A 1 425 ? -5.720 9.979 -11.529 1.00 98.75 425 PRO A C 1
ATOM 3389 O O . PRO A 1 425 ? -6.369 9.984 -12.567 1.00 98.75 425 PRO A O 1
ATOM 3392 N N . ILE A 1 426 ? -5.762 8.953 -10.677 1.00 98.62 426 ILE A N 1
ATOM 3393 C CA . ILE A 1 426 ? -6.449 7.686 -10.963 1.00 98.62 426 ILE A CA 1
ATOM 3394 C C . ILE A 1 426 ? -7.806 7.636 -10.258 1.00 98.62 426 ILE A C 1
ATOM 3396 O O . ILE A 1 426 ? -8.826 7.383 -10.891 1.00 98.62 426 ILE A O 1
ATOM 3400 N N . TYR A 1 427 ? -7.840 7.919 -8.957 1.00 98.19 427 TYR A N 1
ATOM 3401 C CA . TYR A 1 427 ? -9.035 7.787 -8.116 1.00 98.19 427 TYR A CA 1
ATOM 3402 C C . TYR A 1 427 ? -9.736 9.119 -7.826 1.00 98.19 427 TYR A C 1
ATOM 3404 O O . TYR A 1 427 ? -10.876 9.120 -7.367 1.00 98.19 427 TYR A O 1
ATOM 3412 N N . GLY A 1 428 ? -9.057 10.244 -8.056 1.00 97.44 428 GLY A N 1
ATOM 3413 C CA . GLY A 1 428 ? -9.579 11.584 -7.816 1.00 97.44 428 GLY A CA 1
ATOM 3414 C C . GLY A 1 428 ? -10.226 12.194 -9.055 1.00 97.44 428 GLY A C 1
ATOM 3415 O O . GLY A 1 428 ? -11.113 11.620 -9.687 1.00 97.44 428 GLY A O 1
ATOM 3416 N N . ASP A 1 429 ? -9.800 13.405 -9.394 1.00 97.38 429 ASP A N 1
ATOM 3417 C CA . ASP A 1 429 ? -10.358 14.185 -10.499 1.00 97.38 429 ASP A CA 1
ATOM 3418 C C . ASP A 1 429 ? -9.669 13.941 -11.850 1.00 97.38 429 ASP A C 1
ATOM 3420 O O . ASP A 1 429 ? -10.170 14.421 -12.868 1.00 97.38 429 ASP A O 1
ATOM 3424 N N . GLY A 1 430 ? -8.583 13.163 -11.877 1.00 98.44 430 GLY A N 1
ATOM 3425 C CA . GLY A 1 430 ? -7.783 12.913 -13.078 1.00 98.44 430 GLY A CA 1
ATOM 3426 C C . GLY A 1 430 ? -6.472 13.699 -13.141 1.00 98.44 430 GLY A C 1
ATOM 3427 O O . GLY A 1 430 ? -5.641 13.429 -14.010 1.00 98.44 430 GLY A O 1
ATOM 3428 N N . ASN A 1 431 ? -6.264 14.657 -12.232 1.00 98.69 431 ASN A N 1
ATOM 3429 C CA . ASN A 1 431 ? -5.102 15.542 -12.219 1.00 98.69 431 ASN A CA 1
ATOM 3430 C C . ASN A 1 431 ? -4.183 15.277 -11.010 1.00 98.69 431 ASN A C 1
ATOM 3432 O O . ASN A 1 431 ? -4.468 14.435 -10.157 1.00 98.69 431 ASN A O 1
ATOM 3436 N N . TYR A 1 432 ? -3.060 15.988 -10.914 1.00 98.81 432 TYR A N 1
ATOM 3437 C CA . TYR A 1 432 ? -2.237 16.002 -9.702 1.00 98.81 432 TYR A CA 1
ATOM 3438 C C . TYR A 1 432 ? -2.960 16.681 -8.526 1.00 98.81 432 TYR A C 1
ATOM 3440 O O . TYR A 1 432 ? -3.797 17.557 -8.755 1.00 98.81 432 TYR A O 1
ATOM 3448 N N . PRO A 1 433 ? -2.619 16.345 -7.265 1.00 98.44 433 PRO A N 1
ATOM 3449 C CA . PRO A 1 433 ? -3.158 17.047 -6.104 1.00 98.44 433 PRO A CA 1
ATOM 3450 C C . PRO A 1 433 ? -2.864 18.550 -6.153 1.00 98.44 433 PRO A C 1
ATOM 3452 O O . PRO A 1 433 ? -1.746 18.962 -6.474 1.00 98.44 433 PRO A O 1
ATOM 3455 N N . GLN A 1 434 ? -3.838 19.376 -5.767 1.00 98.00 434 GLN A N 1
ATOM 3456 C CA . GLN A 1 434 ? -3.691 20.832 -5.832 1.00 98.00 434 GLN A CA 1
ATOM 3457 C C . GLN A 1 434 ? -2.528 21.349 -4.972 1.00 98.00 434 GLN A C 1
ATOM 3459 O O . GLN A 1 434 ? -1.765 22.194 -5.432 1.00 98.00 434 GLN A O 1
ATOM 3464 N N . GLY A 1 435 ? -2.334 20.809 -3.763 1.00 97.62 435 GLY A N 1
ATOM 3465 C CA . GLY A 1 435 ? -1.223 21.211 -2.898 1.00 97.62 435 GLY A CA 1
ATOM 3466 C C . GLY A 1 435 ? 0.139 20.908 -3.522 1.00 97.62 435 GLY A C 1
ATOM 3467 O O . GLY A 1 435 ? 1.073 21.692 -3.383 1.00 97.62 435 GLY A O 1
ATOM 3468 N N . MET A 1 436 ? 0.246 19.824 -4.290 1.00 97.69 436 MET A N 1
ATOM 3469 C CA . MET A 1 436 ? 1.458 19.500 -5.037 1.00 97.69 436 MET A CA 1
ATOM 3470 C C . MET A 1 436 ? 1.706 20.485 -6.190 1.00 97.69 436 MET A C 1
ATOM 3472 O O . MET A 1 436 ? 2.824 20.987 -6.335 1.00 97.69 436 MET A O 1
ATOM 3476 N N . ILE A 1 437 ? 0.668 20.809 -6.971 1.00 98.44 437 ILE A N 1
ATOM 3477 C CA . ILE A 1 437 ? 0.737 21.811 -8.050 1.00 98.44 437 ILE A CA 1
ATOM 3478 C C . ILE A 1 437 ? 1.202 23.163 -7.494 1.00 98.44 437 ILE A C 1
ATOM 3480 O O . ILE A 1 437 ? 2.119 23.777 -8.047 1.00 98.44 437 ILE A O 1
ATOM 3484 N N . ASP A 1 438 ? 0.607 23.602 -6.386 1.00 97.75 438 ASP A N 1
ATOM 3485 C CA . ASP A 1 438 ? 0.889 24.899 -5.775 1.00 97.75 438 ASP A CA 1
ATOM 3486 C C . ASP A 1 438 ? 2.319 24.966 -5.215 1.00 97.75 438 ASP A C 1
ATOM 3488 O O . ASP A 1 438 ? 3.052 25.914 -5.508 1.00 97.75 438 ASP A O 1
ATOM 3492 N N . MET A 1 439 ? 2.754 23.945 -4.465 1.00 96.69 439 MET A N 1
ATOM 3493 C CA . MET A 1 439 ? 4.082 23.916 -3.832 1.00 96.69 439 MET A CA 1
ATOM 3494 C C . MET A 1 439 ? 5.222 23.832 -4.858 1.00 96.69 439 MET A C 1
ATOM 3496 O O . MET A 1 439 ? 6.226 24.545 -4.740 1.00 96.69 439 MET A O 1
ATOM 3500 N N . ILE A 1 440 ? 5.071 23.011 -5.904 1.00 97.00 440 ILE A N 1
ATOM 3501 C CA . ILE A 1 440 ? 6.079 22.905 -6.972 1.00 97.00 440 ILE A CA 1
ATOM 3502 C C . ILE A 1 440 ? 6.053 24.148 -7.861 1.00 97.00 440 ILE A C 1
ATOM 3504 O O . ILE A 1 440 ? 7.111 24.630 -8.274 1.00 97.00 440 ILE A O 1
ATOM 3508 N N . GLY A 1 441 ? 4.869 24.702 -8.136 1.00 97.00 441 GLY A N 1
ATOM 3509 C CA . GLY A 1 441 ? 4.715 25.944 -8.887 1.00 97.00 441 GLY A CA 1
ATOM 3510 C C . GLY A 1 441 ? 5.407 27.119 -8.197 1.00 97.00 441 GLY A C 1
ATOM 3511 O O . GLY A 1 441 ? 6.190 27.826 -8.835 1.00 97.00 441 GLY A O 1
ATOM 3512 N N . ALA A 1 442 ? 5.186 27.286 -6.891 1.00 95.56 442 ALA A N 1
ATOM 3513 C CA . ALA A 1 442 ? 5.860 28.299 -6.082 1.00 95.56 442 ALA A CA 1
ATOM 3514 C C . ALA A 1 442 ? 7.382 28.090 -6.067 1.00 95.56 442 ALA A C 1
ATOM 3516 O O . ALA A 1 442 ? 8.132 29.018 -6.369 1.00 95.56 442 ALA A O 1
ATOM 3517 N N . SER A 1 443 ? 7.845 26.858 -5.828 1.00 94.88 443 SER A N 1
ATOM 3518 C CA . SER A 1 443 ? 9.280 26.540 -5.838 1.00 94.88 443 SER A CA 1
ATOM 3519 C C . SER A 1 443 ? 9.928 26.809 -7.202 1.00 94.88 443 SER A C 1
ATOM 3521 O O . SER A 1 443 ? 11.013 27.380 -7.268 1.00 94.88 443 SER A O 1
ATOM 3523 N N . SER A 1 444 ? 9.240 26.485 -8.301 1.00 96.12 444 SER A N 1
ATOM 3524 C CA . SER A 1 444 ? 9.715 26.756 -9.665 1.00 96.12 444 SER A CA 1
ATOM 3525 C C . SER A 1 444 ? 9.847 28.259 -9.943 1.00 96.12 444 SER A C 1
ATOM 3527 O O . SER A 1 444 ? 10.796 28.688 -10.600 1.00 96.12 444 SER A O 1
ATOM 3529 N N . GLN A 1 445 ? 8.922 29.075 -9.426 1.00 95.69 445 GLN A N 1
ATOM 3530 C CA . GLN A 1 445 ? 8.995 30.535 -9.540 1.00 95.69 445 GLN A CA 1
ATOM 3531 C C . GLN A 1 445 ? 10.160 31.116 -8.730 1.00 95.69 445 GLN A C 1
ATOM 3533 O O . GLN A 1 445 ? 10.870 31.985 -9.236 1.00 95.69 445 GLN A O 1
ATOM 3538 N N . GLU A 1 446 ? 10.395 30.623 -7.510 1.00 94.12 446 GLU A N 1
ATOM 3539 C CA . GLU A 1 446 ? 11.550 31.012 -6.683 1.00 94.12 446 GLU A CA 1
ATOM 3540 C C . GLU A 1 446 ? 12.886 30.686 -7.363 1.00 94.12 446 GLU A C 1
ATOM 3542 O O . GLU A 1 446 ? 13.845 31.449 -7.262 1.00 94.12 446 GLU A O 1
ATOM 3547 N N . GLU A 1 447 ? 12.936 29.581 -8.106 1.00 94.06 447 GLU A N 1
ATOM 3548 C CA . GLU A 1 447 ? 14.086 29.160 -8.915 1.00 94.06 447 GLU A CA 1
ATOM 3549 C C . GLU A 1 447 ? 14.242 29.973 -10.215 1.00 94.06 447 GLU A C 1
ATOM 3551 O O . GLU A 1 447 ? 15.173 29.742 -10.986 1.00 94.06 447 GLU A O 1
ATOM 3556 N N . GLY A 1 448 ? 13.339 30.923 -10.488 1.00 95.75 448 GLY A N 1
ATOM 3557 C CA . GLY A 1 448 ? 13.366 31.769 -11.681 1.00 95.75 448 GLY A CA 1
ATOM 3558 C C . GLY A 1 448 ? 12.942 31.054 -12.967 1.00 95.75 448 GLY A C 1
ATOM 3559 O O . GLY A 1 448 ? 13.274 31.516 -14.062 1.00 95.75 448 GLY A O 1
ATOM 3560 N N . ARG A 1 449 ? 12.226 29.927 -12.869 1.00 95.38 449 ARG A N 1
ATOM 3561 C CA . ARG A 1 449 ? 11.776 29.159 -14.036 1.00 95.38 449 ARG A CA 1
ATOM 3562 C C . ARG A 1 449 ? 10.540 29.794 -14.666 1.00 95.38 449 ARG A C 1
ATOM 3564 O O . ARG A 1 449 ? 9.608 30.212 -13.986 1.00 95.38 449 ARG A O 1
ATOM 3571 N N . ALA A 1 450 ? 10.516 29.823 -15.998 1.00 93.50 450 ALA A N 1
ATOM 3572 C CA . ALA A 1 450 ? 9.368 30.319 -16.759 1.00 93.50 450 ALA A CA 1
ATOM 3573 C C . ALA A 1 450 ? 8.178 29.340 -16.764 1.00 93.50 450 ALA A C 1
ATOM 3575 O O . ALA A 1 450 ? 7.050 29.745 -17.031 1.00 93.50 450 ALA A O 1
ATOM 3576 N N . VAL A 1 451 ? 8.438 28.057 -16.498 1.00 93.75 451 VAL A N 1
ATOM 3577 C CA . VAL A 1 451 ? 7.456 26.967 -16.487 1.00 93.75 451 VAL A CA 1
ATOM 3578 C C . VAL A 1 451 ? 7.684 26.137 -15.225 1.00 93.75 451 VAL A C 1
ATOM 3580 O O . VAL A 1 451 ? 8.825 26.001 -14.778 1.00 93.75 451 VAL A O 1
ATOM 3583 N N . SER A 1 452 ? 6.603 25.605 -14.650 1.00 96.50 452 SER A N 1
ATOM 3584 C CA . SER A 1 452 ? 6.687 24.664 -13.529 1.00 96.50 452 SER A CA 1
ATOM 3585 C C . SER A 1 452 ? 7.522 23.440 -13.905 1.00 96.50 452 SER A C 1
ATOM 3587 O O . SER A 1 452 ? 7.478 22.981 -15.047 1.00 96.50 452 SER A O 1
ATOM 3589 N N . ARG A 1 453 ? 8.258 22.885 -12.939 1.00 96.50 453 ARG A N 1
ATOM 3590 C CA . ARG A 1 453 ? 8.918 21.584 -13.111 1.00 96.50 453 ARG A CA 1
ATOM 3591 C C . ARG A 1 453 ? 7.934 20.424 -13.231 1.00 96.50 453 ARG A C 1
ATOM 3593 O O . ARG A 1 453 ? 8.273 19.423 -13.852 1.00 96.50 453 ARG A O 1
ATOM 3600 N N . LEU A 1 454 ? 6.753 20.552 -12.620 1.00 97.69 454 LEU A N 1
ATOM 3601 C CA . LEU A 1 454 ? 5.684 19.563 -12.717 1.00 97.69 454 LEU A CA 1
ATOM 3602 C C . LEU A 1 454 ? 5.038 19.664 -14.109 1.00 97.69 454 LEU A C 1
ATOM 3604 O O . LEU A 1 454 ? 4.515 20.736 -14.437 1.00 97.69 454 LEU A O 1
ATOM 3608 N N . PRO A 1 455 ? 5.051 18.592 -14.925 1.00 97.75 455 PRO A N 1
ATOM 3609 C CA . PRO A 1 455 ? 4.296 18.557 -16.171 1.00 97.75 455 PRO A CA 1
ATOM 3610 C C . PRO A 1 455 ? 2.804 18.803 -15.930 1.00 97.75 455 PRO A C 1
ATOM 3612 O O . PRO A 1 455 ? 2.286 18.565 -14.843 1.00 97.75 455 PRO A O 1
ATOM 3615 N N . VAL A 1 456 ? 2.094 19.271 -16.951 1.00 97.94 456 VAL A N 1
ATOM 3616 C CA . VAL A 1 456 ? 0.657 19.555 -16.861 1.00 97.94 456 VAL A CA 1
ATOM 3617 C C . VAL A 1 456 ? -0.081 18.536 -17.711 1.00 97.94 456 VAL A C 1
ATOM 3619 O O . VAL A 1 456 ? 0.189 18.444 -18.906 1.00 97.94 456 VAL A O 1
ATOM 3622 N N . PHE A 1 457 ? -1.019 17.800 -17.113 1.00 98.69 457 PHE A N 1
ATOM 3623 C CA . PHE A 1 457 ? -1.946 16.984 -17.888 1.00 98.69 457 PHE A CA 1
ATOM 3624 C C . PHE A 1 457 ? -2.865 17.882 -18.708 1.00 98.69 457 PHE A C 1
ATOM 3626 O O . PHE A 1 457 ? -3.443 18.849 -18.206 1.00 98.69 457 PHE A O 1
ATOM 3633 N N . THR A 1 458 ? -3.027 17.546 -19.979 1.00 98.50 458 THR A N 1
ATOM 3634 C CA . THR A 1 458 ? -4.074 18.140 -20.805 1.00 98.50 458 THR A CA 1
ATOM 3635 C C . THR A 1 458 ? -5.457 17.737 -20.288 1.00 98.50 458 THR A C 1
ATOM 3637 O O . THR A 1 458 ? -5.629 16.719 -19.625 1.00 98.50 458 THR A O 1
ATOM 3640 N N . GLU A 1 459 ? -6.489 18.495 -20.653 1.00 98.56 459 GLU A N 1
ATOM 3641 C CA . GLU A 1 459 ? -7.882 18.147 -20.335 1.00 98.56 459 GLU A CA 1
ATOM 3642 C C . GLU A 1 459 ? -8.290 16.753 -20.843 1.00 98.56 459 GLU A C 1
ATOM 3644 O O . GLU A 1 459 ? -9.168 16.105 -20.275 1.00 98.56 459 GLU A O 1
ATOM 3649 N N . GLU A 1 460 ? -7.691 16.300 -21.946 1.00 98.56 460 GLU A N 1
ATOM 3650 C CA . GLU A 1 460 ? -7.893 14.948 -22.464 1.00 98.56 460 GLU A CA 1
ATOM 3651 C C . GLU A 1 460 ? -7.247 13.901 -21.559 1.00 98.56 460 GLU A C 1
ATOM 3653 O O . GLU A 1 460 ? -7.922 12.950 -21.179 1.00 98.56 460 GLU A O 1
ATOM 3658 N N . GLU A 1 461 ? -6.002 14.118 -21.136 1.00 98.75 461 GLU A N 1
ATOM 3659 C CA . GLU A 1 461 ? -5.296 13.219 -20.220 1.00 98.75 461 GLU A CA 1
ATOM 3660 C C . GLU A 1 461 ? -5.956 13.161 -18.843 1.00 98.75 461 GLU A C 1
ATOM 3662 O O . GLU A 1 461 ? -6.122 12.072 -18.310 1.00 98.75 461 GLU A O 1
ATOM 3667 N N . ILE A 1 462 ? -6.428 14.289 -18.300 1.00 98.88 462 ILE A N 1
ATOM 3668 C CA . ILE A 1 462 ? -7.185 14.308 -17.037 1.00 98.88 462 ILE A CA 1
ATOM 3669 C C . ILE A 1 462 ? -8.405 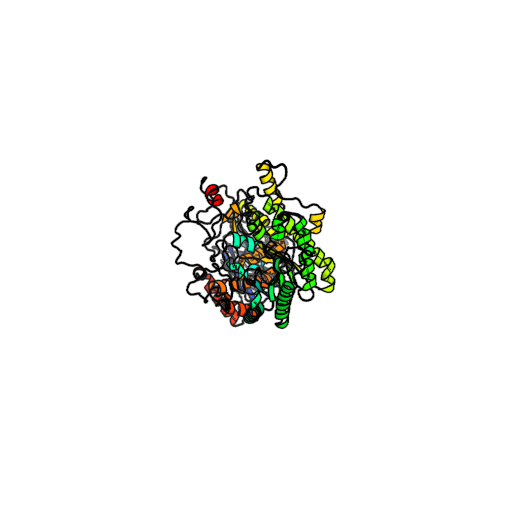13.383 -17.141 1.00 98.88 462 ILE A C 1
ATOM 3671 O O . ILE A 1 462 ? -8.641 12.545 -16.271 1.00 98.88 462 ILE A O 1
ATOM 3675 N N . ARG A 1 463 ? -9.173 13.478 -18.236 1.00 98.75 463 ARG A N 1
ATOM 3676 C CA . ARG A 1 463 ? -10.321 12.584 -18.462 1.00 98.75 463 ARG A CA 1
ATOM 3677 C C . ARG A 1 463 ? -9.908 11.135 -18.700 1.00 98.75 463 ARG A C 1
ATOM 3679 O O . ARG A 1 463 ? -10.651 10.248 -18.299 1.00 98.75 463 ARG A O 1
ATOM 3686 N N . PHE A 1 464 ? -8.781 10.910 -19.368 1.00 98.81 464 PHE A N 1
ATOM 3687 C CA . PHE A 1 464 ? -8.280 9.581 -19.705 1.00 98.81 464 PHE A CA 1
ATOM 3688 C C . PHE A 1 464 ? -7.743 8.835 -18.478 1.00 98.81 464 PHE A C 1
ATOM 3690 O O . PHE A 1 464 ? -7.960 7.633 -18.361 1.00 98.81 464 PHE A O 1
ATOM 3697 N N . ASN A 1 465 ? -7.094 9.545 -17.552 1.00 98.81 465 ASN A N 1
ATOM 3698 C CA . ASN A 1 465 ? -6.526 8.984 -16.328 1.00 98.81 465 ASN A CA 1
ATOM 3699 C C . ASN A 1 465 ? -7.604 8.651 -15.288 1.00 98.81 465 ASN A C 1
ATOM 3701 O O . ASN A 1 465 ? -7.505 7.645 -14.584 1.00 98.81 465 ASN A O 1
ATOM 3705 N N . ARG A 1 466 ? -8.641 9.488 -15.174 1.00 98.19 466 ARG A N 1
ATOM 3706 C CA . ARG A 1 466 ? -9.639 9.361 -14.110 1.00 98.19 466 ARG A CA 1
ATOM 3707 C C . ARG A 1 466 ? -10.431 8.055 -14.212 1.00 98.19 466 ARG A C 1
ATOM 3709 O O . ARG A 1 466 ? -11.098 7.803 -15.211 1.00 98.19 466 ARG A O 1
ATOM 3716 N N . GLY A 1 467 ? -10.475 7.304 -13.116 1.00 98.00 467 GLY A N 1
ATOM 3717 C CA . GLY A 1 467 ? -11.259 6.077 -12.982 1.00 98.00 467 GLY A CA 1
ATOM 3718 C C . GLY A 1 467 ? -10.606 4.846 -13.611 1.00 98.00 467 GLY A C 1
ATOM 3719 O O . GLY A 1 467 ? -11.315 3.903 -13.935 1.00 98.00 467 GLY A O 1
ATOM 3720 N N . THR A 1 468 ? -9.283 4.844 -13.791 1.00 98.69 468 THR A N 1
ATOM 3721 C CA . THR A 1 468 ? -8.532 3.752 -14.442 1.00 98.69 468 THR A CA 1
ATOM 3722 C C . THR A 1 468 ? -8.076 2.645 -13.482 1.00 98.69 468 THR A C 1
ATOM 3724 O O . THR A 1 468 ? -7.005 2.063 -13.634 1.00 98.69 468 THR A O 1
ATOM 3727 N N . ALA A 1 469 ? -8.887 2.324 -12.474 1.00 98.25 469 ALA A N 1
ATOM 3728 C CA . ALA A 1 469 ? -8.600 1.234 -11.545 1.00 98.25 469 ALA A CA 1
ATOM 3729 C C . ALA A 1 469 ? -9.885 0.603 -10.995 1.00 98.25 469 ALA A C 1
ATOM 3731 O O . ALA A 1 469 ? -10.805 1.305 -10.579 1.00 98.25 469 ALA A O 1
ATOM 3732 N N . ASP A 1 470 ? -9.913 -0.730 -10.942 1.00 98.38 470 ASP A N 1
ATOM 3733 C CA . ASP A 1 470 ? -11.067 -1.502 -10.453 1.00 98.38 470 ASP A CA 1
ATOM 3734 C C . ASP A 1 470 ? -11.005 -1.804 -8.946 1.00 98.38 470 ASP A C 1
ATOM 3736 O O . ASP A 1 470 ? -11.990 -2.227 -8.342 1.00 98.38 470 ASP A O 1
ATOM 3740 N N . PHE A 1 471 ? -9.833 -1.624 -8.341 1.00 98.19 471 PHE A N 1
ATOM 3741 C CA . PHE A 1 471 ? -9.560 -1.862 -6.927 1.00 98.19 471 PHE A CA 1
ATOM 3742 C C . PHE A 1 471 ? -8.481 -0.906 -6.428 1.00 98.19 471 PHE A C 1
ATOM 3744 O O . PHE A 1 471 ? -7.751 -0.323 -7.226 1.00 98.19 471 PHE A O 1
ATOM 3751 N N . VAL A 1 472 ? -8.341 -0.801 -5.107 1.00 97.50 472 VAL A N 1
ATOM 3752 C CA . VAL A 1 472 ? -7.286 -0.024 -4.453 1.00 97.50 472 VAL A CA 1
ATOM 3753 C C . VAL A 1 472 ? -6.259 -0.973 -3.840 1.00 97.50 472 VAL A C 1
ATOM 3755 O O . VAL A 1 472 ? -6.532 -1.628 -2.836 1.00 97.50 472 VAL A O 1
ATOM 3758 N N . GLY A 1 473 ? -5.073 -1.060 -4.443 1.00 97.62 473 GLY A N 1
ATOM 3759 C CA . GLY A 1 473 ? -3.928 -1.760 -3.858 1.00 97.62 473 GLY A CA 1
ATOM 3760 C C . GLY A 1 473 ? -3.058 -0.794 -3.059 1.00 97.62 473 GLY A C 1
ATOM 3761 O O . GLY A 1 473 ? -2.612 0.213 -3.610 1.00 97.62 473 GLY A O 1
ATOM 3762 N N . LEU A 1 474 ? -2.815 -1.090 -1.784 1.00 97.06 474 LEU A N 1
ATOM 3763 C CA . LEU A 1 474 ? -1.960 -0.296 -0.904 1.00 97.06 474 LEU A CA 1
ATOM 3764 C C . LEU A 1 474 ? -0.793 -1.133 -0.396 1.00 97.06 474 LEU A C 1
ATOM 3766 O O . LEU A 1 474 ? -0.993 -2.232 0.118 1.00 97.06 474 LEU A O 1
ATOM 3770 N N . ASN A 1 475 ? 0.405 -0.569 -0.459 1.00 98.25 475 ASN A N 1
ATOM 3771 C CA . ASN A 1 475 ? 1.539 -1.065 0.304 1.00 98.25 475 ASN A CA 1
ATOM 3772 C C . ASN A 1 475 ? 1.761 -0.137 1.496 1.00 98.25 475 ASN A C 1
ATOM 3774 O O . ASN A 1 475 ? 1.950 1.073 1.330 1.00 98.25 475 ASN A O 1
ATOM 3778 N N . GLN A 1 476 ? 1.709 -0.700 2.702 1.00 96.00 476 GLN A N 1
ATOM 3779 C CA . GLN A 1 476 ? 1.771 0.073 3.937 1.00 96.00 476 GLN A CA 1
ATOM 3780 C C . GLN A 1 476 ? 2.650 -0.639 4.963 1.00 96.00 476 GLN A C 1
ATOM 3782 O O . GLN A 1 476 ? 2.401 -1.781 5.348 1.00 96.00 476 GLN A O 1
ATOM 3787 N N . TYR A 1 477 ? 3.678 0.075 5.418 1.00 95.88 477 TYR A N 1
ATOM 3788 C CA . TYR A 1 477 ? 4.680 -0.455 6.342 1.00 95.88 477 TYR A CA 1
ATOM 3789 C C . TYR A 1 477 ? 4.864 0.391 7.599 1.00 95.88 477 TYR A C 1
ATOM 3791 O O . TYR A 1 477 ? 5.271 -0.133 8.637 1.00 95.88 477 TYR A O 1
ATOM 3799 N N . SER A 1 478 ? 4.678 1.711 7.488 1.00 95.50 478 SER A N 1
ATOM 3800 C CA . SER A 1 478 ? 5.089 2.650 8.526 1.00 95.50 478 SER A CA 1
ATOM 3801 C C . SER A 1 478 ? 4.398 4.021 8.441 1.00 95.50 478 SER A C 1
ATOM 3803 O O . SER A 1 478 ? 3.645 4.305 7.504 1.00 95.50 478 SER A O 1
ATOM 3805 N N . ALA A 1 479 ? 4.676 4.879 9.423 1.00 96.19 479 ALA A N 1
ATOM 3806 C CA . ALA A 1 479 ? 4.159 6.235 9.532 1.00 96.19 479 ALA A CA 1
ATOM 3807 C C . ALA A 1 479 ? 5.262 7.261 9.860 1.00 96.19 479 ALA A C 1
ATOM 3809 O O . ALA A 1 479 ? 6.378 6.905 10.257 1.00 96.19 479 ALA A O 1
ATOM 3810 N N . ARG A 1 480 ? 4.930 8.545 9.703 1.00 96.19 480 ARG A N 1
ATOM 3811 C CA . ARG A 1 480 ? 5.754 9.719 10.016 1.00 96.19 480 ARG A CA 1
ATOM 3812 C C . ARG A 1 480 ? 4.976 10.748 10.824 1.00 96.19 480 ARG A C 1
ATOM 3814 O O . ARG A 1 480 ? 3.756 10.838 10.719 1.00 96.19 480 ARG A O 1
ATOM 3821 N N . LEU A 1 481 ? 5.701 11.540 11.606 1.00 97.38 481 LEU A N 1
ATOM 3822 C CA . LEU A 1 481 ? 5.204 12.759 12.233 1.00 97.38 481 LEU A CA 1
ATOM 3823 C C . LEU A 1 481 ? 5.716 13.961 11.443 1.00 97.38 481 LEU A C 1
ATOM 3825 O O . LEU A 1 481 ? 6.925 14.118 11.290 1.00 97.38 481 LEU A O 1
ATOM 3829 N N . ILE A 1 482 ? 4.818 14.811 10.957 1.00 97.50 482 ILE A N 1
ATOM 3830 C CA . ILE A 1 482 ? 5.163 15.988 10.153 1.00 97.50 482 ILE A CA 1
ATOM 3831 C C . ILE A 1 482 ? 4.957 17.252 10.977 1.00 97.50 482 ILE A C 1
ATOM 3833 O O . ILE A 1 482 ? 3.962 17.382 11.691 1.00 97.50 482 ILE A O 1
ATOM 3837 N N . TYR A 1 483 ? 5.896 18.190 10.891 1.00 97.06 483 TYR A N 1
ATOM 3838 C CA . TYR A 1 483 ? 5.821 19.444 11.630 1.00 97.06 483 TYR A CA 1
ATOM 3839 C C . TYR A 1 483 ? 6.410 20.618 10.871 1.00 97.06 483 TYR A C 1
ATOM 3841 O O . TYR A 1 483 ? 7.340 20.471 10.077 1.00 97.06 483 TYR A O 1
ATOM 3849 N N . ALA A 1 484 ? 5.872 21.803 11.137 1.00 96.69 484 ALA A N 1
ATOM 3850 C CA . ALA A 1 484 ? 6.410 23.040 10.602 1.00 96.69 484 ALA A CA 1
ATOM 3851 C C . ALA A 1 484 ? 7.733 23.390 11.289 1.00 96.69 484 ALA A C 1
ATOM 3853 O O . ALA A 1 484 ? 7.828 23.437 12.518 1.00 96.69 484 ALA A O 1
ATOM 3854 N N . SER A 1 485 ? 8.765 23.657 10.494 1.00 93.69 485 SER A N 1
ATOM 3855 C CA . SER A 1 485 ? 10.083 24.021 11.000 1.00 93.69 485 SER A CA 1
ATOM 3856 C C . SER A 1 485 ? 10.878 24.824 9.976 1.00 93.69 485 SER A C 1
ATOM 3858 O O . SER A 1 485 ? 10.914 24.494 8.795 1.00 93.69 485 SER A O 1
ATOM 3860 N N . ASN A 1 486 ? 11.563 25.860 10.466 1.00 87.69 486 ASN A N 1
ATOM 3861 C CA . ASN A 1 486 ? 12.498 26.686 9.692 1.00 87.69 486 ASN A CA 1
ATOM 3862 C C . ASN A 1 486 ? 13.965 26.375 10.019 1.00 87.69 486 ASN A C 1
ATOM 3864 O O . ASN A 1 486 ? 14.863 27.092 9.581 1.00 87.69 486 ASN A O 1
ATOM 3868 N N . ASP A 1 487 ? 14.215 25.371 10.857 1.00 87.44 487 ASP A N 1
ATOM 3869 C CA . ASP A 1 487 ? 15.571 24.967 11.204 1.00 87.44 487 ASP A CA 1
ATOM 3870 C C . ASP A 1 487 ? 16.258 24.348 9.969 1.00 87.44 487 ASP A C 1
ATOM 3872 O O . ASP A 1 487 ? 15.691 23.433 9.372 1.00 87.44 487 ASP A O 1
ATOM 3876 N N . PRO A 1 488 ? 17.454 24.808 9.567 1.00 82.75 488 PRO A N 1
ATOM 3877 C CA . PRO A 1 488 ? 18.150 24.262 8.407 1.00 82.75 488 PRO A CA 1
ATOM 3878 C C . PRO A 1 488 ? 18.768 22.873 8.634 1.00 82.75 488 PRO A C 1
ATOM 3880 O O . PRO A 1 488 ? 19.194 22.265 7.660 1.00 82.75 488 PRO A O 1
ATOM 3883 N N . GLY A 1 489 ? 18.866 22.369 9.872 1.00 85.50 489 GLY A N 1
ATOM 3884 C CA . GLY A 1 489 ? 19.481 21.064 10.142 1.00 85.50 489 GLY A CA 1
ATOM 3885 C C . GLY A 1 489 ? 18.633 19.878 9.668 1.00 85.50 489 GLY A C 1
ATOM 3886 O O . GLY A 1 489 ? 17.430 19.851 9.890 1.00 85.50 489 GLY A O 1
ATOM 3887 N N . ASP A 1 490 ? 19.237 18.854 9.071 1.00 85.44 490 ASP A N 1
ATOM 3888 C CA . ASP A 1 490 ? 18.494 17.662 8.622 1.00 85.44 490 ASP A CA 1
ATOM 3889 C C . ASP A 1 490 ? 18.332 16.582 9.700 1.00 85.44 490 ASP A C 1
ATOM 3891 O O . ASP A 1 490 ? 17.663 15.582 9.465 1.00 85.44 490 ASP A O 1
ATOM 3895 N N . VAL A 1 491 ? 18.919 16.767 10.882 1.00 87.81 491 VAL A N 1
ATOM 3896 C CA . VAL A 1 491 ? 18.835 15.811 11.993 1.00 87.81 491 VAL A CA 1
ATOM 3897 C C . VAL A 1 491 ? 18.163 16.474 13.186 1.00 87.81 491 VAL A C 1
ATOM 3899 O O . VAL A 1 491 ? 18.562 17.568 13.589 1.00 87.81 491 VAL A O 1
ATOM 3902 N N . ASP A 1 492 ? 17.144 15.820 13.737 1.00 85.88 492 ASP A N 1
ATOM 3903 C CA . ASP A 1 492 ? 16.417 16.325 14.901 1.00 85.88 492 ASP A CA 1
ATOM 3904 C C . ASP A 1 492 ? 17.100 15.983 16.238 1.00 85.88 492 ASP A C 1
ATOM 3906 O O . ASP A 1 492 ? 18.132 15.310 16.304 1.00 85.88 492 ASP A O 1
ATOM 3910 N N . GLU A 1 493 ? 16.512 16.443 17.344 1.00 85.50 493 GLU A N 1
ATOM 3911 C CA . GLU A 1 493 ? 17.022 16.210 18.697 1.00 85.50 493 GLU A CA 1
ATOM 3912 C C . GLU A 1 493 ? 17.069 14.730 19.125 1.00 85.50 493 GLU A C 1
ATOM 3914 O O . GLU A 1 493 ? 17.709 14.405 20.127 1.00 85.50 493 GLU A O 1
ATOM 3919 N N . THR A 1 494 ? 16.407 13.837 18.387 1.00 83.69 494 THR A N 1
ATOM 3920 C CA . THR A 1 494 ? 16.390 12.385 18.623 1.00 83.69 494 THR A CA 1
ATOM 3921 C C . THR A 1 494 ? 17.417 11.639 17.769 1.00 83.69 494 THR A C 1
ATOM 3923 O O . THR A 1 494 ? 17.610 10.436 17.946 1.00 83.69 494 THR A O 1
ATOM 3926 N N . GLY A 1 495 ? 18.111 12.347 16.869 1.00 84.31 495 GLY A N 1
ATOM 3927 C CA . GLY A 1 495 ? 19.035 11.759 15.905 1.00 84.31 495 GLY A CA 1
ATOM 3928 C C . GLY A 1 495 ? 18.347 11.219 14.648 1.00 84.31 495 GLY A C 1
ATOM 3929 O O . GLY A 1 495 ? 18.988 10.507 13.876 1.00 84.31 495 GLY A O 1
ATOM 3930 N N . TRP A 1 496 ? 17.065 11.529 14.429 1.00 87.81 496 TRP A N 1
ATOM 3931 C CA . TRP A 1 496 ? 16.348 11.127 13.222 1.00 87.81 496 TRP A CA 1
ATOM 3932 C C . TRP A 1 496 ? 16.699 12.049 12.054 1.00 87.81 496 TRP A C 1
ATOM 3934 O O . TRP A 1 496 ? 16.636 13.273 12.176 1.00 87.81 496 TRP A O 1
ATOM 3944 N N . PHE A 1 497 ? 17.053 11.451 10.914 1.00 89.25 497 PHE A N 1
ATOM 3945 C CA . PHE A 1 497 ? 17.292 12.176 9.671 1.00 89.25 497 PHE A CA 1
ATOM 3946 C C . PHE A 1 497 ? 15.969 12.480 8.961 1.00 89.25 497 PHE A C 1
ATOM 3948 O O . PHE A 1 497 ? 15.161 11.586 8.709 1.00 89.25 497 PHE A O 1
ATOM 3955 N N . ASN A 1 498 ? 15.768 13.740 8.599 1.00 89.38 498 ASN A N 1
ATOM 3956 C CA . ASN A 1 498 ? 14.613 14.233 7.869 1.00 89.38 498 ASN A CA 1
ATOM 3957 C C . ASN A 1 498 ? 14.656 13.781 6.398 1.00 89.38 498 ASN A C 1
ATOM 3959 O O . ASN A 1 498 ? 15.039 14.544 5.516 1.00 89.38 498 ASN A O 1
ATOM 3963 N N . TRP A 1 499 ? 14.211 12.557 6.105 1.00 87.62 499 TRP A N 1
ATOM 3964 C CA . TRP A 1 499 ? 14.193 12.028 4.732 1.00 87.62 499 TRP A CA 1
ATOM 3965 C C . TRP A 1 499 ? 13.348 12.862 3.768 1.00 87.62 499 TRP A C 1
ATOM 3967 O O . TRP A 1 499 ? 13.619 12.888 2.567 1.00 87.62 499 TRP A O 1
ATOM 3977 N N . MET A 1 500 ? 12.367 13.605 4.281 1.00 90.38 500 MET A N 1
ATOM 3978 C CA . MET A 1 500 ? 11.534 14.491 3.478 1.00 90.38 500 MET A CA 1
ATOM 3979 C C . MET A 1 500 ? 12.341 15.606 2.793 1.00 90.38 500 MET A C 1
ATOM 3981 O O . MET A 1 500 ? 11.979 15.990 1.683 1.00 90.38 500 MET A O 1
ATOM 3985 N N . SER A 1 501 ? 13.454 16.089 3.370 1.00 87.25 501 SER A N 1
ATOM 3986 C CA . SER A 1 501 ? 14.284 17.118 2.710 1.00 87.25 501 SER A CA 1
ATOM 3987 C C . SER A 1 501 ? 14.972 16.617 1.440 1.00 87.25 501 SER A C 1
ATOM 3989 O O . SER A 1 501 ? 15.327 17.423 0.579 1.00 87.25 501 SER A O 1
ATOM 3991 N N . VAL A 1 502 ? 15.114 15.297 1.299 1.00 85.25 502 VAL A N 1
ATOM 3992 C CA . VAL A 1 502 ? 15.722 14.635 0.141 1.00 85.25 502 VAL A CA 1
ATOM 3993 C C . VAL A 1 502 ? 14.649 14.082 -0.797 1.00 85.25 502 VAL A C 1
ATOM 3995 O O . VAL A 1 502 ? 14.725 14.276 -2.008 1.00 85.25 502 VAL A O 1
ATOM 3998 N N . MET A 1 503 ? 13.629 13.417 -0.249 1.00 86.06 503 MET A N 1
ATOM 3999 C CA . MET A 1 503 ? 12.630 12.679 -1.029 1.00 86.06 503 MET A CA 1
ATOM 4000 C C . MET A 1 503 ? 11.413 13.518 -1.432 1.00 86.06 503 MET A C 1
ATOM 4002 O O . MET A 1 503 ? 10.730 13.183 -2.393 1.00 86.06 503 MET A O 1
ATOM 4006 N N . VAL A 1 504 ? 11.118 14.609 -0.722 1.00 90.44 504 VAL A N 1
ATOM 4007 C CA . VAL A 1 504 ? 10.001 15.510 -1.047 1.00 90.44 504 VAL A CA 1
ATOM 4008 C C . VAL A 1 504 ? 10.455 16.968 -0.914 1.00 90.44 504 VAL A C 1
ATOM 4010 O O . VAL A 1 504 ? 9.898 17.757 -0.146 1.00 90.44 504 VAL A O 1
ATOM 4013 N N . PRO A 1 505 ? 11.496 17.369 -1.660 1.00 87.00 505 PRO A N 1
ATOM 4014 C CA . PRO A 1 505 ? 12.279 18.553 -1.328 1.00 87.00 505 PRO A CA 1
ATOM 4015 C C . PRO A 1 505 ? 11.572 19.884 -1.661 1.00 87.00 505 PRO A C 1
ATOM 4017 O O . PRO A 1 505 ? 12.141 20.961 -1.459 1.00 87.00 505 PRO A O 1
ATOM 4020 N N . ASP A 1 506 ? 10.354 19.817 -2.206 1.00 92.12 506 ASP A N 1
ATOM 4021 C CA . ASP A 1 506 ? 9.485 20.961 -2.491 1.00 92.12 506 ASP A CA 1
ATOM 4022 C C . ASP A 1 506 ? 8.532 21.293 -1.335 1.00 92.12 506 ASP A C 1
ATOM 4024 O O . ASP A 1 506 ? 7.982 22.392 -1.303 1.00 92.12 506 ASP A O 1
ATOM 4028 N N . LEU A 1 507 ? 8.402 20.417 -0.329 1.00 92.19 507 LEU A N 1
ATOM 4029 C CA . LEU A 1 507 ? 7.700 20.712 0.927 1.00 92.19 507 LEU A CA 1
ATOM 4030 C C . LEU A 1 507 ? 8.577 21.526 1.893 1.00 92.19 507 LEU A C 1
ATOM 4032 O O . LEU A 1 507 ? 8.822 21.144 3.038 1.00 92.19 507 LEU A O 1
ATOM 4036 N N . LYS A 1 508 ? 9.060 22.680 1.419 1.00 88.31 508 LYS A N 1
ATOM 4037 C CA . LYS A 1 508 ? 9.866 23.615 2.216 1.00 88.31 508 LYS A CA 1
ATOM 4038 C C . LYS A 1 508 ? 9.072 24.120 3.428 1.00 88.31 508 LYS A C 1
ATOM 4040 O O . LYS A 1 508 ? 7.874 24.372 3.333 1.00 88.31 508 LYS A O 1
ATOM 4045 N N . GLY A 1 509 ? 9.761 24.321 4.552 1.00 91.88 509 GLY A N 1
ATOM 4046 C CA . GLY A 1 509 ? 9.152 24.803 5.801 1.00 91.88 509 GLY A CA 1
ATOM 4047 C C . GLY A 1 509 ? 8.512 23.707 6.659 1.00 91.88 509 GLY A C 1
ATOM 4048 O O . GLY A 1 509 ? 7.980 24.004 7.730 1.00 91.88 509 GLY A O 1
ATOM 4049 N N . PHE A 1 510 ? 8.598 22.450 6.224 1.00 95.56 510 PHE A N 1
ATOM 4050 C CA . PHE A 1 510 ? 8.184 21.283 6.990 1.00 95.56 510 PHE A CA 1
ATOM 4051 C C . PHE A 1 510 ? 9.357 20.319 7.179 1.00 95.56 510 PHE A C 1
ATOM 4053 O O . PHE A 1 510 ? 10.310 20.306 6.397 1.00 95.56 510 PHE A O 1
ATOM 4060 N N . LYS A 1 511 ? 9.266 19.483 8.212 1.00 95.44 511 LYS A N 1
ATOM 4061 C CA . LYS A 1 511 ? 10.161 18.350 8.466 1.00 95.44 511 LYS A CA 1
ATOM 4062 C C . LYS A 1 511 ? 9.363 17.112 8.846 1.00 95.44 511 LYS A C 1
ATOM 4064 O O . LYS A 1 511 ? 8.249 17.231 9.361 1.00 95.44 511 LYS A O 1
ATOM 4069 N N . GLU A 1 512 ? 9.959 15.946 8.632 1.00 94.56 512 GLU A N 1
ATOM 4070 C CA . GLU A 1 512 ? 9.478 14.687 9.191 1.00 94.56 512 GLU A CA 1
ATOM 4071 C C . GLU A 1 512 ? 10.321 14.226 10.385 1.00 94.56 512 GLU A C 1
ATOM 4073 O O . GLU A 1 512 ? 11.524 14.473 10.465 1.00 94.56 512 GLU A O 1
ATOM 4078 N N . THR A 1 513 ? 9.670 13.521 11.304 1.00 94.50 513 THR A N 1
ATOM 4079 C CA . THR A 1 513 ? 10.281 12.746 12.386 1.00 94.50 513 THR A CA 1
ATOM 4080 C C . THR A 1 513 ? 9.471 11.467 12.637 1.00 94.50 513 THR A C 1
ATOM 4082 O O . THR A 1 513 ? 8.483 11.184 11.950 1.00 94.50 513 THR A O 1
ATOM 4085 N N . VAL A 1 514 ? 9.886 10.673 13.615 1.00 94.38 514 VAL A N 1
ATOM 4086 C CA . VAL A 1 514 ? 9.168 9.502 14.123 1.00 94.38 514 VAL A CA 1
ATOM 4087 C C . VAL A 1 514 ? 9.029 9.617 15.633 1.00 94.38 514 VAL A C 1
ATOM 4089 O O . VAL A 1 514 ? 9.841 10.260 16.293 1.00 94.38 514 VAL A O 1
ATOM 4092 N N . ASP A 1 515 ? 8.013 8.977 16.203 1.00 92.50 515 ASP A N 1
ATOM 4093 C CA . ASP A 1 515 ? 7.955 8.843 17.656 1.00 92.50 515 ASP A CA 1
ATOM 4094 C C . ASP A 1 515 ? 9.058 7.864 18.114 1.00 92.50 515 ASP A C 1
ATOM 4096 O O . ASP A 1 515 ? 9.088 6.725 17.631 1.00 92.50 515 ASP A O 1
ATOM 4100 N N . PRO A 1 516 ? 9.959 8.253 19.037 1.00 89.12 516 PRO A N 1
ATOM 4101 C CA . PRO A 1 516 ? 11.015 7.369 19.531 1.00 89.12 516 PRO A CA 1
ATOM 4102 C C . PRO A 1 516 ? 10.499 6.100 20.220 1.00 89.12 516 PRO A C 1
ATOM 4104 O O . PRO A 1 516 ? 11.250 5.139 20.357 1.00 89.12 516 PRO A O 1
ATOM 4107 N N . SER A 1 517 ? 9.236 6.087 20.662 1.00 88.94 517 SER A N 1
ATOM 4108 C CA . SER A 1 517 ? 8.594 4.905 21.243 1.00 88.94 517 SER A CA 1
ATOM 4109 C C . SER A 1 517 ? 8.131 3.885 20.202 1.00 88.94 517 SER A C 1
ATOM 4111 O O . SER A 1 517 ? 7.810 2.754 20.567 1.00 88.94 517 SER A O 1
ATOM 4113 N N . TRP A 1 518 ? 8.075 4.247 18.915 1.00 91.31 518 TRP A N 1
ATOM 4114 C CA . TRP A 1 518 ? 7.683 3.302 17.876 1.00 91.31 518 TRP A CA 1
ATOM 4115 C C . TRP A 1 518 ? 8.802 2.287 17.637 1.00 91.31 518 TRP A C 1
ATOM 4117 O O . TRP A 1 518 ? 9.916 2.681 17.276 1.00 91.31 518 TRP A O 1
ATOM 4127 N N . PRO A 1 519 ? 8.519 0.978 17.766 1.00 90.75 519 PRO A N 1
ATOM 4128 C CA . PRO A 1 519 ? 9.528 -0.037 17.513 1.00 90.75 519 PRO A CA 1
ATOM 4129 C C . PRO A 1 519 ? 10.061 0.031 16.079 1.00 90.75 519 PRO A C 1
ATOM 4131 O O . PRO A 1 519 ? 9.320 0.367 15.151 1.00 90.75 519 PRO A O 1
ATOM 4134 N N . LYS A 1 520 ? 11.338 -0.304 15.881 1.00 87.31 520 LYS A N 1
ATOM 4135 C CA . LYS A 1 520 ? 12.004 -0.286 14.569 1.00 87.31 520 LYS A CA 1
ATOM 4136 C C . LYS A 1 520 ? 12.287 -1.699 14.054 1.00 87.31 520 LYS A C 1
ATOM 4138 O O . LYS A 1 520 ? 12.512 -2.606 14.850 1.00 87.31 520 LYS A O 1
ATOM 4143 N N . GLY A 1 521 ? 12.268 -1.861 12.733 1.00 87.31 521 GLY A N 1
ATOM 4144 C CA . GLY A 1 521 ? 12.931 -2.984 12.060 1.00 87.31 521 GLY A CA 1
ATOM 4145 C C . GLY A 1 521 ? 14.389 -2.638 11.744 1.00 87.31 521 GLY A C 1
ATOM 4146 O O . GLY A 1 521 ? 14.880 -1.592 12.176 1.00 87.31 521 GLY A O 1
ATOM 4147 N N . GLU A 1 522 ? 15.056 -3.487 10.964 1.00 87.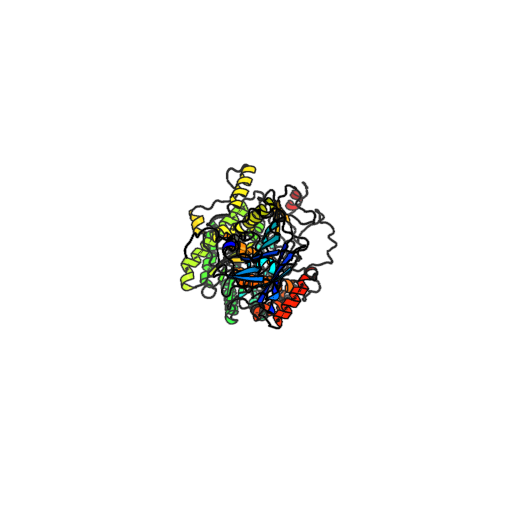31 522 GLU A N 1
ATOM 4148 C CA . GLU A 1 522 ? 16.425 -3.212 10.492 1.00 87.31 522 GLU A CA 1
ATOM 4149 C C . GLU A 1 522 ? 16.468 -2.070 9.463 1.00 87.31 522 GLU A C 1
ATOM 4151 O O . GLU A 1 522 ? 17.349 -1.212 9.506 1.00 87.31 522 GLU A O 1
ATOM 4156 N N . MET A 1 523 ? 15.447 -1.991 8.604 1.00 84.81 523 MET A N 1
ATOM 4157 C CA . MET A 1 523 ? 15.325 -0.959 7.576 1.00 84.81 523 MET A CA 1
ATOM 4158 C C . MET A 1 523 ? 15.177 0.394 8.262 1.00 84.81 523 MET A C 1
ATOM 4160 O O . MET A 1 523 ? 14.246 0.612 9.046 1.00 84.81 523 MET A O 1
ATOM 4164 N N . ILE A 1 524 ? 16.043 1.344 7.907 1.00 80.00 524 ILE A N 1
ATOM 4165 C CA . ILE A 1 524 ? 16.134 2.646 8.582 1.00 80.00 524 ILE A CA 1
ATOM 4166 C C . ILE A 1 524 ? 14.796 3.398 8.631 1.00 80.00 524 ILE A C 1
ATOM 4168 O O . ILE A 1 524 ? 14.458 4.010 9.651 1.00 80.00 524 ILE A O 1
ATOM 4172 N N . PHE A 1 525 ? 14.003 3.298 7.561 1.00 81.88 525 PHE A N 1
ATOM 4173 C CA . PHE A 1 525 ? 12.719 3.977 7.419 1.00 81.88 525 PHE A CA 1
ATOM 4174 C C . PHE A 1 525 ? 11.580 3.305 8.208 1.00 81.88 525 PHE A C 1
ATOM 4176 O O . PHE A 1 525 ? 10.526 3.923 8.400 1.00 81.88 525 PHE A O 1
ATOM 4183 N N . LEU A 1 526 ? 11.747 2.049 8.630 1.00 88.56 526 LEU A N 1
ATOM 4184 C CA . LEU A 1 526 ? 10.655 1.207 9.099 1.00 88.56 526 LEU A CA 1
ATOM 4185 C C . LEU A 1 526 ? 10.414 1.405 10.597 1.00 88.56 526 LEU A C 1
ATOM 4187 O O . LEU A 1 526 ? 11.283 1.180 11.444 1.00 88.56 526 LEU A O 1
ATOM 4191 N N . ARG A 1 527 ? 9.192 1.819 10.922 1.00 93.06 527 ARG A N 1
ATOM 4192 C CA . ARG A 1 527 ? 8.635 1.871 12.278 1.00 93.06 527 ARG A CA 1
ATOM 4193 C C . ARG A 1 527 ? 7.313 1.125 12.347 1.00 93.06 527 ARG A C 1
ATOM 4195 O O . ARG A 1 527 ? 6.450 1.310 11.486 1.00 93.06 527 ARG A O 1
ATOM 4202 N N . VAL A 1 528 ? 7.140 0.324 13.389 1.00 94.25 528 VAL A N 1
ATOM 4203 C CA . VAL A 1 528 ? 5.969 -0.527 13.601 1.00 94.25 528 VAL A CA 1
ATOM 4204 C C . VAL A 1 528 ? 4.792 0.325 14.063 1.00 94.25 528 VAL A C 1
ATOM 4206 O O . VAL A 1 528 ? 4.704 0.731 15.218 1.00 94.25 528 VAL A O 1
ATOM 4209 N N . THR A 1 529 ? 3.879 0.605 13.136 1.00 95.06 529 THR A N 1
ATOM 4210 C CA . THR A 1 529 ? 2.735 1.504 13.338 1.00 95.06 529 THR A CA 1
ATOM 4211 C C . THR A 1 529 ? 1.464 0.885 12.746 1.00 95.06 529 THR A C 1
ATOM 4213 O O . THR A 1 529 ? 0.896 1.428 11.808 1.00 95.06 529 THR A O 1
ATOM 4216 N N . PRO A 1 530 ? 0.977 -0.251 13.284 1.00 94.81 530 PRO A N 1
ATOM 4217 C CA . PRO A 1 530 ? -0.124 -1.022 12.685 1.00 94.81 530 PRO A CA 1
ATOM 4218 C C . PRO A 1 530 ? -1.380 -0.182 12.419 1.00 94.81 530 PRO A C 1
ATOM 4220 O O . PRO A 1 530 ? -2.011 -0.290 11.370 1.00 94.81 530 PRO A O 1
ATOM 4223 N N . TRP A 1 531 ? -1.709 0.723 13.343 1.00 93.56 531 TRP A N 1
ATOM 4224 C CA . TRP A 1 531 ? -2.850 1.638 13.251 1.00 93.56 531 TRP A CA 1
ATOM 4225 C C . TRP A 1 531 ? -2.832 2.533 11.997 1.00 93.56 531 TRP A C 1
ATOM 4227 O O . TRP A 1 531 ? -3.877 3.052 11.598 1.00 93.56 531 TRP A O 1
ATOM 4237 N N . ALA A 1 532 ? -1.668 2.721 11.370 1.00 95.19 532 ALA A N 1
ATOM 4238 C CA . ALA A 1 532 ? -1.515 3.501 10.151 1.00 95.19 532 ALA A CA 1
ATOM 4239 C C . ALA A 1 532 ? -2.259 2.875 8.962 1.00 95.19 532 ALA A C 1
ATOM 4241 O O . ALA A 1 532 ? -2.784 3.619 8.139 1.00 95.19 532 ALA A O 1
ATOM 4242 N N . VAL A 1 533 ? -2.399 1.541 8.915 1.00 95.19 533 VAL A N 1
ATOM 4243 C CA . VAL A 1 533 ? -3.194 0.843 7.888 1.00 95.19 533 VAL A CA 1
ATOM 4244 C C . VAL A 1 533 ? -4.634 1.357 7.892 1.00 95.19 533 VAL A C 1
ATOM 4246 O O . VAL A 1 533 ? -5.129 1.840 6.877 1.00 95.19 533 VAL A O 1
ATOM 4249 N N . ARG A 1 534 ? -5.307 1.332 9.051 1.00 92.75 534 ARG A N 1
ATOM 4250 C CA . ARG A 1 534 ? -6.694 1.817 9.171 1.00 92.75 534 ARG A CA 1
ATOM 4251 C C . ARG A 1 534 ? -6.824 3.300 8.864 1.00 92.75 534 ARG A C 1
ATOM 4253 O O . ARG A 1 534 ? -7.771 3.688 8.185 1.00 92.75 534 ARG A O 1
ATOM 4260 N N . LYS A 1 535 ? -5.888 4.127 9.344 1.00 92.31 535 LYS A N 1
ATOM 4261 C CA . LYS A 1 535 ? -5.896 5.573 9.067 1.00 92.31 535 LYS A CA 1
ATOM 4262 C C . LYS A 1 535 ? -5.755 5.856 7.572 1.00 92.31 535 LYS A C 1
ATOM 4264 O O . LYS A 1 535 ? -6.495 6.686 7.053 1.00 92.31 535 LYS A O 1
ATOM 4269 N N . GLN A 1 536 ? -4.872 5.141 6.879 1.00 93.94 536 GLN A N 1
ATOM 4270 C CA . GLN A 1 536 ? -4.669 5.312 5.444 1.00 93.94 536 GLN A CA 1
ATOM 4271 C C . GLN A 1 536 ? -5.877 4.828 4.631 1.00 93.94 536 GLN A C 1
ATOM 4273 O O . GLN A 1 536 ? -6.303 5.532 3.718 1.00 93.94 536 GLN A O 1
ATOM 4278 N N . LEU A 1 537 ? -6.487 3.693 5.000 1.00 93.75 537 LEU A N 1
ATOM 4279 C CA . LEU A 1 537 ? -7.738 3.218 4.390 1.00 93.75 537 LEU A CA 1
ATOM 4280 C C . LEU A 1 537 ? -8.862 4.254 4.542 1.00 93.75 537 LEU A C 1
ATOM 4282 O O . LEU A 1 537 ? -9.528 4.610 3.572 1.00 93.75 537 LEU A O 1
ATOM 4286 N N . ASP A 1 538 ? -9.056 4.779 5.752 1.00 90.25 538 ASP A N 1
ATOM 4287 C CA . ASP A 1 538 ? -10.063 5.806 6.027 1.00 90.25 538 ASP A CA 1
ATOM 4288 C C . ASP A 1 538 ? -9.768 7.132 5.299 1.00 90.25 538 ASP A C 1
ATOM 4290 O O . ASP A 1 538 ? -10.675 7.745 4.732 1.00 90.25 538 ASP A O 1
ATOM 4294 N N . TYR A 1 539 ? -8.504 7.569 5.258 1.00 92.06 539 TYR A N 1
ATOM 4295 C CA . TYR A 1 539 ? -8.094 8.735 4.473 1.00 92.06 539 TYR A CA 1
ATOM 4296 C C . TYR A 1 539 ? -8.439 8.546 2.997 1.00 92.06 539 TYR A C 1
ATOM 4298 O O . TYR A 1 539 ? -9.101 9.401 2.417 1.00 92.06 539 TYR A O 1
ATOM 4306 N N . PHE A 1 540 ? -8.066 7.413 2.402 1.00 94.00 540 PHE A N 1
ATOM 4307 C CA . PHE A 1 540 ? -8.322 7.140 0.992 1.00 94.00 540 PHE A CA 1
ATOM 4308 C C . PHE A 1 540 ? -9.821 7.191 0.666 1.00 94.00 540 PHE A C 1
ATOM 4310 O O . PHE A 1 540 ? -10.231 7.881 -0.270 1.00 94.00 540 PHE A O 1
ATOM 4317 N N . ARG A 1 541 ? -10.655 6.522 1.476 1.00 92.00 541 ARG A N 1
ATOM 4318 C CA . ARG A 1 541 ? -12.119 6.518 1.312 1.00 92.00 541 ARG A CA 1
ATOM 4319 C C . ARG A 1 541 ? -12.707 7.922 1.366 1.00 92.00 541 ARG A C 1
ATOM 4321 O O . ARG A 1 541 ? -13.558 8.261 0.549 1.00 92.00 541 ARG A O 1
ATOM 4328 N N . ARG A 1 542 ? -12.267 8.750 2.320 1.00 91.06 542 ARG A N 1
ATOM 4329 C CA . ARG A 1 542 ? -12.777 10.120 2.487 1.00 91.06 542 ARG A CA 1
ATOM 4330 C C . ARG A 1 542 ? -12.294 11.058 1.385 1.00 91.06 542 ARG A C 1
ATOM 4332 O O . ARG A 1 542 ? -13.095 11.841 0.881 1.00 91.06 542 ARG A O 1
ATOM 4339 N N . THR A 1 543 ? -11.023 10.962 1.005 1.00 94.00 543 THR A N 1
ATOM 4340 C CA . THR A 1 543 ? -10.390 11.835 0.008 1.00 94.00 543 THR A CA 1
ATOM 4341 C C . THR A 1 543 ? -10.918 11.563 -1.397 1.00 94.00 543 THR A C 1
ATOM 4343 O O . THR A 1 543 ? -11.270 12.502 -2.105 1.00 94.00 54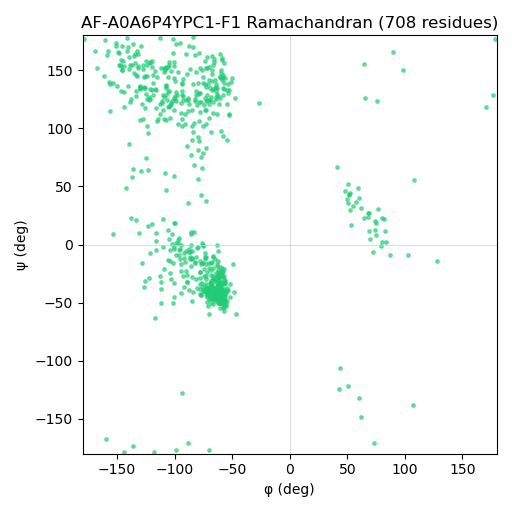3 THR A O 1
ATOM 4346 N N . TYR A 1 544 ? -11.043 10.291 -1.783 1.00 95.06 544 TYR A N 1
ATOM 4347 C CA . TYR A 1 544 ? -11.451 9.903 -3.139 1.00 95.06 544 TYR A CA 1
ATOM 4348 C C . TYR A 1 544 ? -12.916 9.470 -3.248 1.00 95.06 544 TYR A C 1
ATOM 4350 O O . TYR A 1 544 ? -13.367 9.112 -4.330 1.00 95.06 544 TYR A O 1
ATOM 4358 N N . GLN A 1 545 ? -13.670 9.492 -2.140 1.00 92.50 545 GLN A N 1
ATOM 4359 C CA . GLN A 1 545 ? -15.059 9.006 -2.075 1.00 92.50 545 GLN A CA 1
ATOM 4360 C C . GLN A 1 545 ? -15.207 7.588 -2.649 1.00 92.50 545 GLN A C 1
ATOM 4362 O O . GLN A 1 545 ? -16.201 7.256 -3.294 1.00 92.50 545 GLN A O 1
ATOM 4367 N N . ASN A 1 546 ? -14.185 6.762 -2.420 1.00 88.62 546 ASN A N 1
ATOM 4368 C CA . ASN A 1 546 ? -14.063 5.430 -2.986 1.00 88.62 546 ASN A CA 1
ATOM 4369 C C . ASN A 1 546 ? -14.274 4.381 -1.890 1.00 88.62 546 ASN A C 1
ATOM 4371 O O . ASN A 1 546 ? -13.417 4.199 -1.030 1.00 88.62 546 ASN A O 1
ATOM 4375 N N . ASP A 1 547 ? -15.421 3.707 -1.939 1.00 85.69 547 ASP A N 1
ATOM 4376 C CA . ASP A 1 547 ? -15.777 2.571 -1.079 1.00 85.69 547 ASP A CA 1
ATOM 4377 C C . ASP A 1 547 ? -15.582 1.216 -1.802 1.00 85.69 547 ASP A C 1
ATOM 4379 O O . ASP A 1 547 ? -16.181 0.219 -1.409 1.00 85.69 547 ASP A O 1
ATOM 4383 N N . GLY A 1 548 ? -14.795 1.190 -2.886 1.00 88.38 548 GLY A N 1
ATOM 4384 C CA . GLY A 1 548 ? -14.463 -0.011 -3.653 1.00 88.38 548 GLY A CA 1
ATOM 4385 C C . GLY A 1 548 ? -13.531 -0.978 -2.912 1.00 88.38 548 GLY A C 1
ATOM 4386 O O . GLY A 1 548 ? -13.165 -0.731 -1.762 1.00 88.38 548 GLY A O 1
ATOM 4387 N N . PRO A 1 549 ? -13.128 -2.081 -3.564 1.00 96.44 549 PRO A N 1
ATOM 4388 C CA . PRO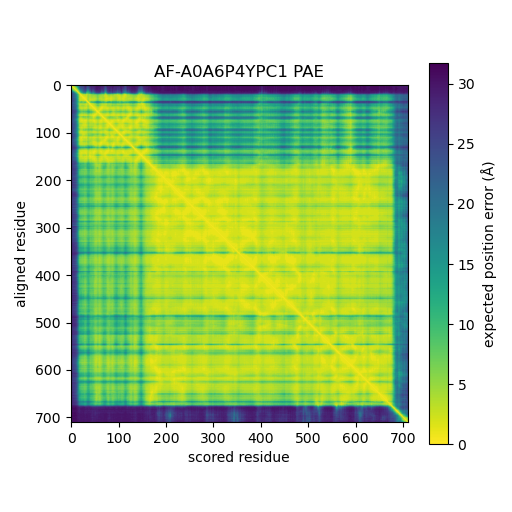 A 1 549 ? -12.379 -3.141 -2.906 1.00 96.44 549 PRO A CA 1
ATOM 4389 C C . PRO A 1 549 ? -10.929 -2.724 -2.626 1.00 96.44 549 PRO A C 1
ATOM 4391 O O . PRO A 1 549 ? -10.188 -2.339 -3.534 1.00 96.44 549 PRO A O 1
ATOM 4394 N N . PHE A 1 550 ? -10.518 -2.838 -1.365 1.00 97.62 550 PHE A N 1
ATOM 4395 C CA . PHE A 1 550 ? -9.168 -2.556 -0.883 1.00 97.62 550 PHE A CA 1
ATOM 4396 C C . PHE A 1 550 ? -8.358 -3.836 -0.695 1.00 97.62 550 PHE A C 1
ATOM 4398 O O . PHE A 1 550 ? -8.860 -4.851 -0.210 1.00 97.62 550 PHE A O 1
ATOM 4405 N N . TYR A 1 551 ? -7.071 -3.755 -1.005 1.00 98.31 551 TYR A N 1
ATOM 4406 C CA . TYR A 1 551 ? -6.105 -4.822 -0.803 1.00 98.31 551 TYR A CA 1
ATOM 4407 C C . TYR A 1 551 ? -4.853 -4.236 -0.154 1.00 98.31 551 TYR A C 1
ATOM 4409 O O . TYR A 1 551 ? -4.273 -3.287 -0.681 1.00 98.31 551 TYR A O 1
ATOM 4417 N N . LEU A 1 552 ? -4.407 -4.820 0.957 1.00 98.12 552 LEU A N 1
ATOM 4418 C CA . LEU A 1 552 ? -3.086 -4.538 1.514 1.00 98.12 552 LEU A CA 1
ATOM 4419 C C . LEU A 1 552 ? -2.083 -5.441 0.796 1.00 98.12 552 LEU A C 1
ATOM 4421 O O . LEU A 1 552 ? -1.897 -6.591 1.192 1.00 98.12 552 LEU A O 1
ATOM 4425 N N . THR A 1 553 ? -1.522 -4.949 -0.307 1.00 98.38 553 THR A N 1
ATOM 4426 C CA . THR A 1 553 ? -0.763 -5.722 -1.302 1.00 98.38 553 THR A CA 1
ATOM 4427 C C . THR A 1 553 ? 0.695 -5.968 -0.940 1.00 98.38 553 THR A C 1
ATOM 4429 O O . THR A 1 553 ? 1.291 -6.886 -1.516 1.00 98.38 553 THR A O 1
ATOM 4432 N N . GLU A 1 554 ? 1.225 -5.217 0.028 1.00 98.56 554 GLU A N 1
ATOM 4433 C CA . GLU A 1 554 ? 2.459 -5.507 0.756 1.00 98.56 554 GLU A CA 1
ATOM 4434 C C . GLU A 1 554 ? 2.444 -4.868 2.150 1.00 98.56 554 GLU A C 1
ATOM 4436 O O . GLU A 1 554 ? 2.022 -3.723 2.340 1.00 98.56 554 GLU A O 1
ATOM 4441 N N . THR A 1 555 ? 2.939 -5.620 3.128 1.00 98.12 555 THR A N 1
ATOM 4442 C CA . THR A 1 555 ? 3.260 -5.153 4.479 1.00 98.12 555 THR A CA 1
ATOM 4443 C C . THR A 1 555 ? 4.205 -6.162 5.129 1.00 98.12 555 THR A C 1
ATOM 4445 O O . THR A 1 555 ? 4.087 -7.364 4.878 1.00 98.12 555 THR A O 1
ATOM 4448 N N . GLY A 1 556 ? 5.146 -5.719 5.958 1.00 97.25 556 GLY A N 1
ATOM 4449 C CA . GLY A 1 556 ? 6.156 -6.605 6.532 1.00 97.25 556 GLY A CA 1
ATOM 4450 C C . GLY A 1 556 ? 7.160 -5.891 7.429 1.00 97.25 556 GLY A C 1
ATOM 4451 O O . GLY A 1 556 ? 7.144 -4.673 7.583 1.00 97.25 556 GLY A O 1
ATOM 4452 N N . ILE A 1 557 ? 8.066 -6.659 8.026 1.00 95.94 557 ILE A N 1
ATOM 4453 C CA . ILE A 1 557 ? 9.145 -6.131 8.866 1.00 95.94 557 ILE A CA 1
ATOM 4454 C C . ILE A 1 557 ? 10.476 -6.778 8.495 1.00 95.94 557 ILE A C 1
ATOM 4456 O O . ILE A 1 557 ? 10.563 -8.008 8.388 1.00 95.94 557 ILE A O 1
ATOM 4460 N N . SER A 1 558 ? 11.505 -5.946 8.323 1.00 92.88 558 SER A N 1
ATOM 4461 C CA . SER A 1 558 ? 12.867 -6.424 8.114 1.00 92.88 558 SER A CA 1
ATOM 4462 C C . SER A 1 558 ? 13.554 -6.783 9.419 1.00 92.88 558 SER A C 1
ATOM 4464 O O . SER A 1 558 ? 13.324 -6.173 10.468 1.00 92.88 558 SER A O 1
ATOM 4466 N N . GLU A 1 559 ? 14.440 -7.763 9.320 1.00 90.88 559 GLU A N 1
ATOM 4467 C CA . GLU A 1 559 ? 15.406 -8.117 10.348 1.00 90.88 559 GLU A CA 1
ATOM 4468 C C . GLU A 1 559 ? 16.832 -8.094 9.792 1.00 90.88 559 GLU A C 1
ATOM 4470 O O . GLU A 1 559 ? 17.052 -8.247 8.586 1.00 90.88 559 GLU A O 1
ATOM 4475 N N . ALA A 1 560 ? 17.790 -7.940 10.699 1.00 87.00 560 ALA A N 1
ATOM 4476 C CA . ALA A 1 560 ? 19.208 -8.041 10.408 1.00 87.00 560 ALA A CA 1
ATOM 4477 C C . ALA A 1 560 ? 19.611 -9.462 9.996 1.00 87.00 560 ALA A C 1
ATOM 4479 O O . ALA A 1 560 ? 19.012 -10.463 10.398 1.00 87.00 560 ALA A O 1
ATOM 4480 N N . THR A 1 561 ? 20.725 -9.572 9.276 1.00 86.12 561 THR A N 1
ATOM 4481 C CA . THR A 1 561 ? 21.337 -10.877 9.009 1.00 86.12 561 THR A CA 1
ATOM 4482 C C . THR A 1 561 ? 22.023 -11.436 10.264 1.00 86.12 561 THR A C 1
ATOM 4484 O O . THR A 1 561 ? 23.050 -10.922 10.713 1.00 86.12 561 THR A O 1
ATOM 4487 N N . PHE A 1 562 ? 21.524 -12.559 10.789 1.00 83.44 562 PHE A N 1
ATOM 4488 C CA . PHE A 1 562 ? 22.108 -13.245 11.950 1.00 83.44 562 PHE A CA 1
ATOM 4489 C C . PHE A 1 562 ? 23.109 -14.347 11.574 1.00 83.44 562 PHE A C 1
ATOM 4491 O O . PHE A 1 562 ? 22.894 -15.125 10.643 1.00 83.44 562 PHE A O 1
ATOM 4498 N N . HIS A 1 563 ? 24.182 -14.466 12.364 1.00 83.81 563 HIS A N 1
ATOM 4499 C CA . HIS A 1 563 ? 25.180 -15.533 12.249 1.00 83.81 563 HIS A CA 1
ATOM 4500 C C . HIS A 1 563 ? 25.440 -16.186 13.623 1.00 83.81 563 HIS A C 1
ATOM 4502 O O . HIS A 1 563 ? 26.106 -15.575 14.461 1.00 83.81 563 HIS A O 1
ATOM 4508 N N . PRO A 1 564 ? 24.969 -17.427 13.874 1.00 85.75 564 PRO A N 1
ATOM 4509 C CA . PRO A 1 564 ? 24.166 -18.273 12.979 1.00 85.75 564 PRO A CA 1
ATOM 4510 C C . PRO A 1 564 ? 22.748 -17.711 12.731 1.00 85.75 564 PRO A C 1
ATOM 4512 O O . PRO A 1 564 ? 22.291 -16.889 13.527 1.00 85.75 564 PRO A O 1
ATOM 4515 N N . PRO A 1 565 ? 22.038 -18.160 11.672 1.00 86.25 565 PRO A N 1
ATOM 4516 C CA . PRO A 1 565 ? 20.669 -17.724 11.396 1.00 86.25 565 PRO A CA 1
ATOM 4517 C C . PRO A 1 565 ? 19.721 -17.963 12.576 1.00 86.25 565 PRO A C 1
ATOM 4519 O O . PRO A 1 565 ? 19.815 -18.988 13.261 1.00 86.25 565 PRO A O 1
ATOM 4522 N N . LYS A 1 566 ? 18.784 -17.033 12.783 1.00 85.06 566 LYS A N 1
ATOM 4523 C CA . LYS A 1 566 ? 17.749 -17.101 13.818 1.00 85.06 566 LYS A CA 1
ATOM 4524 C C . LYS A 1 566 ? 16.392 -17.353 13.166 1.00 85.06 566 LYS A C 1
ATOM 4526 O O . LYS A 1 566 ? 15.997 -16.630 12.264 1.00 85.06 566 LYS A O 1
ATOM 4531 N N . PHE A 1 567 ? 15.691 -18.384 13.636 1.00 91.44 567 PHE A N 1
ATOM 4532 C CA . PHE A 1 567 ? 14.370 -18.763 13.114 1.00 91.44 567 PHE A CA 1
ATOM 4533 C C . PHE A 1 567 ? 13.222 -18.400 14.061 1.00 91.44 567 PHE A C 1
ATOM 4535 O O . PHE A 1 567 ? 12.072 -18.445 13.649 1.00 91.44 567 PHE A O 1
ATOM 4542 N N . ASP A 1 568 ? 13.516 -18.047 15.315 1.00 89.31 568 ASP A N 1
ATOM 4543 C CA . ASP A 1 568 ? 12.523 -17.556 16.274 1.00 89.31 568 ASP A CA 1
ATOM 4544 C C . ASP A 1 568 ? 12.389 -16.031 16.162 1.00 89.31 568 ASP A C 1
ATOM 4546 O O . ASP A 1 568 ? 13.078 -15.264 16.838 1.00 89.31 568 ASP A O 1
ATOM 4550 N N . ASP A 1 569 ? 11.551 -15.602 15.227 1.00 93.25 569 ASP A N 1
ATOM 4551 C CA . ASP A 1 569 ? 11.344 -14.221 14.800 1.00 93.25 569 ASP A CA 1
ATOM 4552 C C . ASP A 1 569 ? 10.076 -13.613 15.418 1.00 93.25 569 ASP A C 1
ATOM 4554 O O . ASP A 1 569 ? 9.146 -13.183 14.729 1.00 93.25 569 ASP A O 1
ATOM 4558 N N . VAL A 1 570 ? 10.016 -13.577 16.752 1.00 92.19 570 VAL A N 1
ATOM 4559 C CA . VAL A 1 570 ? 8.822 -13.124 17.490 1.00 92.19 570 VAL A CA 1
ATOM 4560 C C . VAL A 1 570 ? 8.385 -11.698 17.109 1.00 92.19 570 VAL A C 1
ATOM 4562 O O . VAL A 1 570 ? 7.191 -11.413 17.079 1.00 92.19 570 VAL A O 1
ATOM 4565 N N . TRP A 1 571 ? 9.305 -10.808 16.722 1.00 93.38 571 TRP A N 1
ATOM 4566 C CA . TRP A 1 571 ? 8.961 -9.479 16.187 1.00 93.38 571 TRP A CA 1
ATOM 4567 C C . TRP A 1 571 ? 8.089 -9.547 14.931 1.00 93.38 571 TRP A C 1
ATOM 4569 O O . TRP A 1 571 ? 7.144 -8.773 14.795 1.00 93.38 571 TRP A O 1
ATOM 4579 N N . ARG A 1 572 ? 8.363 -10.489 14.024 1.00 95.75 572 ARG A N 1
ATOM 4580 C CA . ARG A 1 572 ? 7.580 -10.691 12.800 1.00 95.75 572 ARG A CA 1
ATOM 4581 C C . ARG A 1 572 ? 6.231 -11.331 13.108 1.00 95.75 572 ARG A C 1
ATOM 4583 O O . ARG A 1 572 ? 5.229 -10.949 12.508 1.00 95.75 572 ARG A O 1
ATOM 4590 N N . GLN A 1 573 ? 6.180 -12.230 14.095 1.00 95.38 573 GLN A N 1
ATOM 4591 C CA . GLN A 1 573 ? 4.917 -12.757 14.628 1.00 95.38 573 GLN A CA 1
ATOM 4592 C C . GLN A 1 573 ? 4.039 -11.627 15.188 1.00 95.38 573 GLN A C 1
ATOM 4594 O O . GLN A 1 573 ? 2.869 -11.523 14.820 1.00 95.38 573 GLN A O 1
ATOM 4599 N N . CYS A 1 574 ? 4.615 -10.749 16.018 1.00 94.75 574 CYS A N 1
ATOM 4600 C CA . CYS A 1 574 ? 3.941 -9.561 16.537 1.00 94.75 574 CYS A CA 1
ATOM 4601 C C . CYS A 1 574 ? 3.449 -8.650 15.410 1.00 94.75 574 CYS A C 1
ATOM 4603 O O . CYS A 1 574 ? 2.290 -8.241 15.426 1.00 94.75 574 CYS A O 1
ATOM 4605 N N . TYR A 1 575 ? 4.301 -8.366 14.422 1.00 96.31 575 TYR A N 1
ATOM 4606 C CA . TYR A 1 575 ? 3.966 -7.499 13.297 1.00 96.31 575 TYR A CA 1
ATOM 4607 C C . TYR A 1 575 ? 2.733 -8.005 12.542 1.00 96.31 575 TYR A C 1
ATOM 4609 O O . TYR A 1 575 ? 1.731 -7.297 12.462 1.00 96.31 575 TYR A O 1
ATOM 4617 N N . TYR A 1 576 ? 2.755 -9.245 12.043 1.00 97.06 576 TYR A N 1
ATOM 4618 C CA . TYR A 1 576 ? 1.634 -9.761 11.253 1.00 97.06 576 TYR A CA 1
ATOM 4619 C C . TYR A 1 576 ? 0.348 -9.887 12.061 1.00 97.06 576 TYR A C 1
ATOM 4621 O O . TYR A 1 576 ? -0.721 -9.563 11.547 1.00 97.06 576 TYR A O 1
ATOM 4629 N N . MET A 1 577 ? 0.440 -10.287 13.331 1.00 95.25 577 MET A N 1
ATOM 4630 C CA . MET A 1 577 ? -0.724 -10.352 14.209 1.00 95.25 577 MET A CA 1
ATOM 4631 C C . MET A 1 577 ? -1.350 -8.956 14.400 1.00 95.25 577 MET A C 1
ATOM 4633 O O . MET A 1 577 ? -2.555 -8.794 14.190 1.00 95.25 577 MET A O 1
ATOM 4637 N N . LEU A 1 578 ? -0.536 -7.930 14.694 1.00 95.00 578 LEU A N 1
ATOM 4638 C CA . LEU A 1 578 ? -0.995 -6.547 14.871 1.00 95.00 578 LEU A CA 1
ATOM 4639 C C . LEU A 1 578 ? -1.646 -5.991 13.593 1.00 95.00 578 LEU A C 1
ATOM 4641 O O . LEU A 1 578 ? -2.765 -5.484 13.642 1.00 95.00 578 LEU A O 1
ATOM 4645 N N . TYR A 1 579 ? -0.973 -6.111 12.445 1.00 96.81 579 TYR A N 1
ATOM 4646 C CA . TYR A 1 579 ? -1.441 -5.545 11.174 1.00 96.81 579 TYR A CA 1
ATOM 4647 C C . TYR A 1 579 ? -2.677 -6.275 10.631 1.00 96.81 579 TYR A C 1
ATOM 4649 O O . TYR A 1 579 ? -3.627 -5.629 10.187 1.00 96.81 579 TYR A O 1
ATOM 4657 N N . ALA A 1 580 ? -2.729 -7.609 10.724 1.00 97.06 580 ALA A N 1
ATOM 4658 C CA . ALA A 1 580 ? -3.921 -8.362 10.339 1.00 97.06 580 ALA A CA 1
ATOM 4659 C C . ALA A 1 580 ? -5.126 -8.011 11.230 1.00 97.06 580 ALA A C 1
ATOM 4661 O O . ALA A 1 580 ? -6.254 -7.938 10.744 1.00 97.06 580 ALA A O 1
ATOM 4662 N N . ASN A 1 581 ? -4.908 -7.742 12.524 1.00 96.06 581 ASN A N 1
ATOM 4663 C CA . ASN A 1 581 ? -5.986 -7.314 13.416 1.00 96.06 581 ASN A CA 1
ATOM 4664 C C . ASN A 1 581 ? -6.515 -5.913 13.066 1.00 96.06 581 ASN A C 1
ATOM 4666 O O . ASN A 1 581 ? -7.722 -5.696 13.128 1.00 96.06 581 ASN A O 1
ATOM 4670 N N . GLU A 1 582 ? -5.659 -4.983 12.633 1.00 96.06 582 GLU A N 1
ATOM 4671 C CA . GLU A 1 582 ? -6.111 -3.677 12.132 1.00 96.06 582 GLU A CA 1
ATOM 4672 C C . GLU A 1 582 ? -6.989 -3.806 10.884 1.00 96.06 582 GLU A C 1
ATOM 4674 O O . GLU A 1 582 ? -7.989 -3.101 10.771 1.00 96.06 582 GLU A O 1
ATOM 4679 N N . VAL A 1 583 ? -6.702 -4.758 9.993 1.00 96.56 583 VAL A N 1
ATOM 4680 C CA . VAL A 1 583 ? -7.576 -5.045 8.846 1.00 96.56 583 VAL A CA 1
ATOM 4681 C C . VAL A 1 583 ? -8.918 -5.644 9.278 1.00 96.56 583 VAL A C 1
ATOM 4683 O O . VAL A 1 583 ? -9.961 -5.208 8.792 1.00 96.56 583 VAL A O 1
ATOM 4686 N N . VAL A 1 584 ? -8.929 -6.575 10.240 1.00 95.44 584 VAL A N 1
ATOM 4687 C CA . VAL A 1 584 ? -10.185 -7.100 10.814 1.00 95.44 584 VAL A CA 1
ATOM 4688 C C . VAL A 1 584 ? -11.029 -5.962 11.391 1.00 95.44 584 VAL A C 1
ATOM 4690 O O . VAL A 1 584 ? -12.228 -5.879 11.124 1.00 95.44 584 VAL A O 1
ATOM 4693 N N . LYS A 1 585 ? -10.411 -5.034 12.129 1.00 93.44 585 LYS A N 1
ATOM 4694 C CA . LYS A 1 585 ? -11.117 -3.857 12.640 1.00 93.44 585 LYS A CA 1
ATOM 4695 C C . LYS A 1 585 ? -11.589 -2.932 11.512 1.00 93.44 585 LYS A C 1
ATOM 4697 O O . LYS A 1 585 ? -12.700 -2.419 11.596 1.00 93.44 585 LYS A O 1
ATOM 4702 N N . ALA A 1 586 ? -10.799 -2.722 10.458 1.00 93.38 586 ALA A N 1
ATOM 4703 C CA . ALA A 1 586 ? -11.210 -1.922 9.301 1.00 93.38 586 ALA A CA 1
ATOM 4704 C C . ALA A 1 586 ? -12.511 -2.462 8.679 1.00 93.38 586 ALA A C 1
ATOM 4706 O O . ALA A 1 586 ? -13.431 -1.705 8.365 1.00 93.38 586 ALA A O 1
ATOM 4707 N N . ILE A 1 587 ? -12.615 -3.785 8.567 1.00 92.44 587 ILE A N 1
ATOM 4708 C CA . ILE A 1 587 ? -13.799 -4.466 8.043 1.00 92.44 587 ILE A CA 1
ATOM 4709 C C . ILE A 1 587 ? -14.968 -4.350 9.029 1.00 92.44 587 ILE A C 1
ATOM 4711 O O . ILE A 1 587 ? -16.009 -3.784 8.695 1.00 92.44 587 ILE A O 1
ATOM 4715 N N . GLU A 1 588 ? -14.811 -4.861 10.252 1.00 88.19 588 GLU A N 1
ATOM 4716 C CA . GLU A 1 588 ? -15.942 -5.029 11.174 1.00 88.19 588 GLU A CA 1
ATOM 4717 C C . GLU A 1 588 ? -16.379 -3.724 11.850 1.00 88.19 588 GLU A C 1
ATOM 4719 O O . GLU A 1 588 ? -17.569 -3.519 12.100 1.00 88.19 588 GLU A O 1
ATOM 4724 N N . LEU A 1 589 ? -15.438 -2.822 12.143 1.00 87.06 589 LEU A N 1
ATOM 4725 C CA . LEU A 1 589 ? -15.734 -1.552 12.801 1.00 87.06 589 LEU A CA 1
ATOM 4726 C C . LEU A 1 589 ? -15.926 -0.422 11.797 1.00 87.06 589 LEU A C 1
ATOM 4728 O O . LEU A 1 589 ? -16.848 0.372 11.969 1.00 87.06 589 LEU A O 1
ATOM 4732 N N . ASP A 1 590 ? -15.115 -0.329 10.746 1.00 87.69 590 ASP A N 1
ATOM 4733 C CA . ASP A 1 590 ? -15.169 0.827 9.836 1.00 87.69 590 ASP A CA 1
ATOM 4734 C C . ASP A 1 590 ? -15.979 0.548 8.564 1.00 87.69 590 ASP A C 1
ATOM 4736 O O . ASP A 1 590 ? -16.287 1.472 7.808 1.00 87.69 590 ASP A O 1
ATOM 4740 N N . GLY A 1 591 ? -16.380 -0.705 8.329 1.00 87.94 591 GLY A N 1
ATOM 4741 C CA . GLY A 1 591 ? -17.110 -1.098 7.126 1.00 87.94 591 GLY A CA 1
ATOM 4742 C C . GLY A 1 591 ? -16.314 -0.819 5.852 1.00 87.94 591 GLY A C 1
ATOM 4743 O O . GLY A 1 591 ? -16.874 -0.272 4.898 1.00 87.94 591 GLY A O 1
ATOM 4744 N N . VAL A 1 592 ? -15.004 -1.080 5.879 1.00 92.44 592 VAL A N 1
ATOM 4745 C CA . VAL A 1 592 ? -14.141 -1.071 4.690 1.00 92.44 592 VAL A CA 1
ATOM 4746 C C . VAL A 1 592 ? -14.360 -2.379 3.928 1.00 92.44 592 VAL A C 1
ATOM 4748 O O . VAL A 1 592 ? -14.285 -3.452 4.527 1.00 92.44 592 VAL A O 1
ATOM 4751 N N . ASP A 1 593 ? -14.603 -2.301 2.618 1.00 94.94 593 ASP A N 1
ATOM 4752 C CA . ASP A 1 593 ? -14.574 -3.469 1.729 1.00 94.94 593 ASP A CA 1
ATOM 4753 C C . ASP A 1 593 ? -13.116 -3.872 1.475 1.00 94.94 593 ASP A C 1
ATOM 4755 O O . ASP A 1 593 ? -12.509 -3.489 0.482 1.00 94.94 593 ASP A O 1
ATOM 4759 N N . HIS A 1 594 ? -12.507 -4.562 2.438 1.00 97.12 594 HIS A N 1
ATOM 4760 C CA . HIS A 1 594 ? -11.137 -5.050 2.326 1.00 97.12 594 HIS A CA 1
ATOM 4761 C C . HIS A 1 594 ? -11.151 -6.529 1.937 1.00 97.12 594 HIS A C 1
ATOM 4763 O O . HIS A 1 594 ? -11.813 -7.335 2.594 1.00 97.12 594 HIS A O 1
ATOM 4769 N N . GLN A 1 595 ? -10.416 -6.888 0.886 1.00 97.75 595 GLN A N 1
ATOM 4770 C CA . GLN A 1 595 ? -10.538 -8.180 0.205 1.00 97.75 595 GLN A CA 1
ATOM 4771 C C . GLN A 1 595 ? -9.247 -9.001 0.171 1.00 97.75 595 GLN A C 1
ATOM 4773 O O . GLN A 1 595 ? -9.296 -10.172 -0.201 1.00 97.75 595 GLN A O 1
ATOM 4778 N N . GLY A 1 596 ? -8.102 -8.458 0.600 1.00 98.00 596 GLY A N 1
ATOM 4779 C CA . GLY A 1 596 ? -6.911 -9.292 0.750 1.00 98.00 596 GLY A CA 1
ATOM 4780 C C . GLY A 1 596 ? -5.741 -8.681 1.511 1.00 98.00 596 GLY A C 1
ATOM 4781 O O . GLY A 1 596 ? -5.551 -7.469 1.519 1.00 98.00 596 GLY A O 1
ATOM 4782 N N . PHE A 1 597 ? -4.950 -9.551 2.143 1.00 98.69 597 PHE A N 1
ATOM 4783 C CA . PHE A 1 597 ? -3.760 -9.230 2.937 1.00 98.69 597 PHE A CA 1
ATOM 4784 C C . PHE A 1 597 ? -2.552 -10.000 2.396 1.00 98.69 597 PHE A C 1
ATOM 4786 O O . PHE A 1 597 ? -2.594 -11.226 2.280 1.00 98.69 597 PHE A O 1
ATOM 4793 N N . PHE A 1 598 ? -1.482 -9.284 2.060 1.00 98.62 598 PHE A N 1
ATOM 4794 C CA . PHE A 1 598 ? -0.344 -9.816 1.325 1.00 98.62 598 PHE A CA 1
ATOM 4795 C C . PHE A 1 598 ? 0.924 -9.562 2.137 1.00 98.62 598 PHE A C 1
ATOM 4797 O O . PHE A 1 598 ? 1.460 -8.455 2.177 1.00 98.62 598 PHE A O 1
ATOM 4804 N N . ALA A 1 599 ? 1.405 -10.611 2.796 1.00 98.69 599 ALA A N 1
ATOM 4805 C CA . ALA A 1 599 ? 2.637 -10.560 3.569 1.00 98.69 599 ALA A CA 1
ATOM 4806 C C . ALA A 1 599 ? 3.857 -10.351 2.654 1.00 98.69 599 ALA A C 1
ATOM 4808 O O . ALA A 1 599 ? 4.106 -11.176 1.765 1.00 98.69 599 ALA A O 1
ATOM 4809 N N . TRP A 1 600 ? 4.625 -9.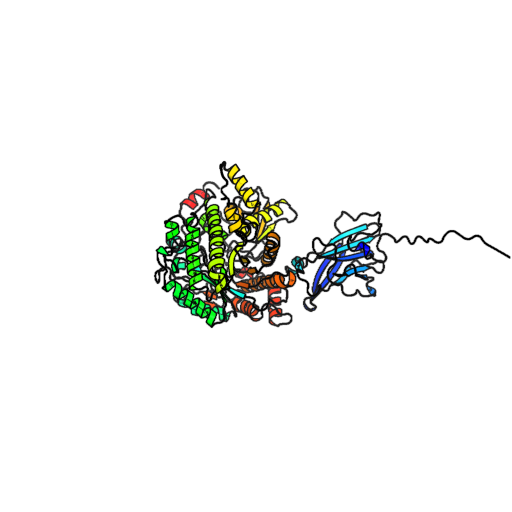286 2.896 1.00 98.62 600 TRP A N 1
ATOM 4810 C CA . TRP A 1 600 ? 5.959 -9.092 2.337 1.00 98.62 600 TRP A CA 1
ATOM 4811 C C . TRP A 1 600 ? 6.998 -9.683 3.301 1.00 98.62 600 TRP A C 1
ATOM 4813 O O . TRP A 1 600 ? 7.278 -9.121 4.358 1.00 98.62 600 TRP A O 1
ATOM 4823 N N . THR A 1 601 ? 7.571 -10.849 3.014 1.00 98.56 601 THR A N 1
ATOM 4824 C CA . THR A 1 601 ? 7.539 -11.595 1.738 1.00 98.56 601 THR A CA 1
ATOM 4825 C C . THR A 1 601 ? 7.533 -13.108 1.975 1.00 98.56 601 THR A C 1
ATOM 4827 O O . THR A 1 601 ? 7.724 -13.571 3.103 1.00 98.56 601 THR A O 1
ATOM 4830 N N . LEU A 1 602 ? 7.315 -13.899 0.917 1.00 98.75 602 LEU A N 1
ATOM 4831 C CA . LEU A 1 602 ? 7.292 -15.361 0.996 1.00 98.75 602 LEU A CA 1
ATOM 4832 C C . LEU A 1 602 ? 8.619 -15.892 1.542 1.00 98.75 602 LEU A C 1
ATOM 4834 O O . LEU A 1 602 ? 8.635 -16.734 2.432 1.00 98.75 602 LEU A O 1
ATOM 4838 N N . MET A 1 603 ? 9.740 -15.383 1.040 1.00 98.56 603 MET A N 1
ATOM 4839 C CA . MET A 1 603 ? 11.074 -15.850 1.406 1.00 98.56 603 MET A CA 1
ATOM 4840 C C . MET A 1 603 ? 12.077 -14.703 1.391 1.00 98.56 603 MET A C 1
ATOM 4842 O O . MET A 1 603 ? 11.895 -13.752 0.634 1.00 98.56 603 MET A O 1
ATOM 4846 N N . ASP A 1 604 ? 13.152 -14.814 2.174 1.00 98.00 604 ASP A N 1
ATOM 4847 C CA . ASP A 1 604 ? 14.254 -13.854 2.095 1.00 98.00 604 ASP A CA 1
ATOM 4848 C C . ASP A 1 604 ? 14.746 -13.785 0.648 1.00 98.00 604 ASP A C 1
ATOM 4850 O O . ASP A 1 604 ? 14.924 -14.816 -0.011 1.00 98.00 604 ASP A O 1
ATOM 4854 N N . ASN A 1 605 ? 14.928 -12.570 0.151 1.00 98.19 605 ASN A N 1
ATOM 4855 C CA . ASN A 1 605 ? 15.167 -12.283 -1.254 1.00 98.19 605 ASN A CA 1
ATOM 4856 C C . ASN A 1 605 ? 16.305 -11.253 -1.398 1.00 98.19 605 ASN A C 1
ATOM 4858 O O . ASN A 1 605 ? 16.996 -10.957 -0.423 1.00 98.19 605 ASN A O 1
ATOM 4862 N N . VAL A 1 606 ? 16.565 -10.777 -2.617 1.00 97.12 606 VAL A N 1
ATOM 4863 C CA . VAL A 1 606 ? 17.485 -9.650 -2.839 1.00 97.12 606 VAL A CA 1
ATOM 4864 C C . VAL A 1 606 ? 16.705 -8.354 -2.619 1.00 97.12 606 VAL A C 1
ATOM 4866 O O . VAL A 1 606 ? 15.914 -7.956 -3.470 1.00 97.12 606 VAL A O 1
ATOM 4869 N N . GLU A 1 607 ? 16.913 -7.694 -1.484 1.00 95.44 607 GLU A N 1
ATOM 4870 C CA . GLU A 1 607 ? 16.190 -6.490 -1.064 1.00 95.44 607 GLU A CA 1
ATOM 4871 C C . GLU A 1 607 ? 16.798 -5.236 -1.711 1.00 95.44 607 GLU A C 1
ATOM 4873 O O . GLU A 1 607 ? 17.434 -4.401 -1.065 1.00 95.44 607 GLU A O 1
ATOM 4878 N N . TRP A 1 608 ? 16.634 -5.137 -3.033 1.00 94.19 608 TRP A N 1
ATOM 4879 C CA . TRP A 1 608 ? 17.055 -3.993 -3.843 1.00 94.19 608 TRP A CA 1
ATOM 4880 C C . TRP A 1 608 ? 18.517 -3.595 -3.582 1.00 94.19 608 TRP A C 1
ATOM 4882 O O . TRP A 1 608 ? 19.428 -4.406 -3.757 1.00 94.19 608 TRP A O 1
ATOM 4892 N N . ALA A 1 609 ? 18.753 -2.350 -3.159 1.00 87.50 609 ALA A N 1
ATOM 4893 C CA . ALA A 1 609 ? 20.079 -1.837 -2.846 1.00 87.50 609 ALA A CA 1
ATOM 4894 C C . ALA A 1 609 ? 20.696 -2.489 -1.592 1.00 87.50 609 ALA A C 1
ATOM 4896 O O . ALA A 1 609 ? 21.917 -2.589 -1.523 1.00 87.50 609 ALA A O 1
ATOM 4897 N N . SER A 1 610 ? 19.891 -2.987 -0.643 1.00 85.88 610 SER A N 1
ATOM 4898 C CA . SER A 1 610 ? 20.370 -3.689 0.563 1.00 85.88 610 SER A CA 1
ATOM 4899 C C . SER A 1 610 ? 20.882 -5.108 0.279 1.00 85.88 610 SER A C 1
ATOM 49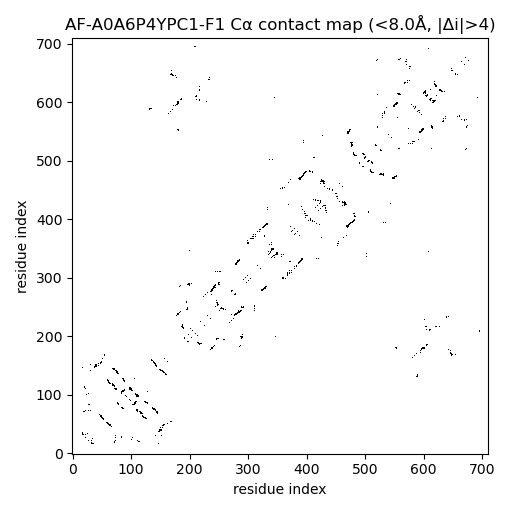01 O O . SER A 1 610 ? 21.463 -5.751 1.159 1.00 85.88 610 SER A O 1
ATOM 4903 N N . GLY A 1 611 ? 20.720 -5.609 -0.950 1.00 90.00 611 GLY A N 1
ATOM 4904 C CA . GLY A 1 611 ? 21.213 -6.924 -1.346 1.00 90.00 611 GLY A CA 1
ATOM 4905 C C . GLY A 1 611 ? 20.591 -8.033 -0.496 1.00 90.00 611 GLY A C 1
ATOM 4906 O O . GLY A 1 611 ? 19.386 -8.066 -0.287 1.00 90.00 611 GLY A O 1
ATOM 4907 N N . ILE A 1 612 ? 21.411 -8.950 0.016 1.00 89.81 612 ILE A N 1
ATOM 4908 C CA . ILE A 1 612 ? 20.954 -10.078 0.852 1.00 89.81 612 ILE A CA 1
ATOM 4909 C C . ILE A 1 612 ? 21.153 -9.831 2.356 1.00 89.81 612 ILE A C 1
ATOM 4911 O O . ILE A 1 612 ? 21.220 -10.787 3.133 1.00 89.81 612 ILE A O 1
ATOM 4915 N N . HIS A 1 613 ? 21.329 -8.570 2.762 1.00 86.25 613 HIS A N 1
ATOM 4916 C CA . HIS A 1 613 ? 21.717 -8.204 4.129 1.00 86.25 613 HIS A CA 1
ATOM 4917 C C . HIS A 1 613 ? 20.540 -7.847 5.043 1.00 86.25 613 HIS A C 1
ATOM 4919 O O . HIS A 1 613 ? 20.710 -7.828 6.264 1.00 86.25 613 HIS A O 1
ATOM 4925 N N . GLU A 1 614 ? 19.353 -7.654 4.470 1.00 86.19 614 GLU A N 1
ATOM 4926 C CA . GLU A 1 614 ? 18.115 -7.372 5.192 1.00 86.19 614 GLU A CA 1
ATOM 4927 C C . GLU A 1 614 ? 17.036 -8.378 4.808 1.00 86.19 614 GLU A C 1
ATOM 4929 O O . GLU A 1 614 ? 16.809 -8.652 3.630 1.00 86.19 614 GLU A O 1
ATOM 4934 N N . HIS A 1 615 ? 16.400 -8.980 5.810 1.00 93.44 615 HIS A N 1
ATOM 4935 C CA . HIS A 1 615 ? 15.559 -10.162 5.626 1.00 93.44 615 HIS A CA 1
ATOM 4936 C C . HIS A 1 615 ? 14.101 -9.857 5.992 1.00 93.44 615 HIS A C 1
ATOM 4938 O O . HIS A 1 615 ? 13.779 -9.546 7.138 1.00 93.44 615 HIS A O 1
ATOM 4944 N N . PHE A 1 616 ? 13.193 -9.967 5.022 1.00 96.94 616 PHE A N 1
ATOM 4945 C CA . PHE A 1 616 ? 11.743 -9.787 5.218 1.00 96.94 616 PHE A CA 1
ATOM 4946 C C . PHE A 1 616 ? 10.957 -11.107 5.242 1.00 96.94 616 PHE A C 1
ATOM 4948 O O . PHE A 1 616 ? 9.787 -11.130 5.629 1.00 96.94 616 PHE A O 1
ATOM 4955 N N . GLY A 1 617 ? 11.567 -12.210 4.808 1.00 97.69 617 GLY A N 1
ATOM 4956 C CA . GLY A 1 617 ? 10.864 -13.437 4.467 1.00 97.69 617 GLY A CA 1
ATOM 4957 C C . GLY A 1 617 ? 10.273 -14.177 5.653 1.00 97.69 617 GLY A C 1
ATOM 4958 O O . GLY A 1 617 ? 10.919 -14.319 6.692 1.00 97.69 617 GLY A O 1
ATOM 4959 N N . LEU A 1 618 ? 9.076 -14.733 5.448 1.00 98.38 618 LEU A N 1
ATOM 4960 C CA . LEU A 1 618 ? 8.492 -15.777 6.299 1.00 98.38 618 LEU A CA 1
ATOM 4961 C C . LEU A 1 618 ? 9.356 -17.050 6.280 1.00 98.38 618 LEU A C 1
ATOM 4963 O O . LEU A 1 618 ? 9.502 -17.738 7.290 1.00 98.38 618 LEU A O 1
ATOM 4967 N N . PHE A 1 619 ? 9.971 -17.346 5.134 1.00 98.12 619 PHE A N 1
ATOM 4968 C CA . PHE A 1 619 ? 10.973 -18.393 4.991 1.00 98.12 619 PHE A CA 1
ATOM 4969 C C . PHE A 1 619 ? 12.372 -17.789 4.866 1.00 98.12 619 PHE A C 1
ATOM 4971 O O . PHE A 1 619 ? 12.618 -16.911 4.045 1.00 98.12 619 PHE A O 1
ATOM 4978 N N . TYR A 1 620 ? 13.315 -18.307 5.645 1.00 97.44 620 TYR A N 1
ATOM 4979 C CA . TYR A 1 620 ? 14.729 -18.016 5.473 1.00 97.44 620 TYR A CA 1
ATOM 4980 C C . TYR A 1 620 ? 15.267 -18.640 4.186 1.00 97.44 620 TYR A C 1
ATOM 4982 O O . TYR A 1 620 ? 15.040 -19.828 3.942 1.00 97.44 620 TYR A O 1
ATOM 4990 N N . THR A 1 621 ? 16.044 -17.877 3.417 1.00 96.19 621 THR A N 1
ATOM 4991 C CA . THR A 1 621 ? 16.747 -18.373 2.226 1.00 96.19 621 THR A CA 1
ATOM 4992 C C . THR A 1 621 ? 18.227 -18.566 2.530 1.00 96.19 621 THR A C 1
ATOM 4994 O O . THR A 1 621 ? 18.956 -17.619 2.822 1.00 96.19 621 THR A O 1
ATOM 4997 N N . ASN A 1 622 ? 18.724 -19.799 2.401 1.00 93.38 622 ASN A N 1
ATOM 4998 C CA . ASN A 1 622 ? 20.153 -20.057 2.569 1.00 93.38 622 ASN A CA 1
ATOM 4999 C C . ASN A 1 622 ? 20.951 -19.660 1.317 1.00 93.38 622 ASN A C 1
ATOM 5001 O O . ASN A 1 622 ? 21.209 -20.491 0.435 1.00 93.38 622 ASN A O 1
ATOM 5005 N N . PHE A 1 623 ? 21.395 -18.402 1.271 1.00 91.81 623 PHE A N 1
ATOM 5006 C CA . PHE A 1 623 ? 22.177 -17.866 0.158 1.00 91.81 623 PHE A CA 1
ATOM 5007 C C . PHE A 1 623 ? 23.586 -18.483 0.007 1.00 91.81 623 PHE A C 1
ATOM 5009 O O . PHE A 1 623 ? 24.230 -18.314 -1.025 1.00 91.81 623 PHE A O 1
ATOM 5016 N N . SER A 1 624 ? 24.066 -19.256 0.977 1.00 88.81 624 SER A N 1
ATOM 5017 C CA . SER A 1 624 ? 25.357 -19.949 0.866 1.00 88.81 624 SER A CA 1
ATOM 5018 C C . SER A 1 624 ? 25.248 -21.298 0.148 1.00 88.81 624 SER A C 1
ATOM 5020 O O . SER A 1 624 ? 26.263 -21.895 -0.212 1.00 88.81 624 SER A O 1
ATOM 5022 N N . THR A 1 625 ? 24.029 -21.812 -0.053 1.00 89.00 625 THR A N 1
ATOM 5023 C CA . THR A 1 625 ? 23.801 -23.112 -0.701 1.00 89.00 625 THR A CA 1
ATOM 5024 C C . THR A 1 625 ? 23.425 -22.959 -2.174 1.00 89.00 625 THR A C 1
ATOM 5026 O O . THR A 1 625 ? 22.606 -22.100 -2.506 1.00 89.00 625 THR A O 1
ATOM 5029 N N . PRO A 1 626 ? 23.920 -23.837 -3.071 1.00 90.44 626 PRO A N 1
ATOM 5030 C CA . PRO A 1 626 ? 23.521 -23.817 -4.480 1.00 90.44 626 PRO A CA 1
ATOM 5031 C C . PRO A 1 626 ? 22.014 -23.998 -4.704 1.00 90.44 626 PRO A C 1
ATOM 5033 O O . PRO A 1 626 ? 21.492 -23.524 -5.707 1.00 90.44 626 PRO A O 1
ATOM 5036 N N . THR A 1 627 ? 21.322 -24.671 -3.781 1.00 91.50 627 THR A N 1
ATOM 5037 C CA . THR A 1 627 ? 19.878 -24.947 -3.836 1.00 91.50 627 THR A CA 1
ATOM 5038 C C . THR A 1 627 ? 19.018 -23.840 -3.229 1.00 91.50 627 THR A C 1
ATOM 5040 O O . THR A 1 627 ? 17.799 -23.940 -3.301 1.00 91.50 627 THR A O 1
ATOM 5043 N N . ARG A 1 628 ? 19.622 -22.815 -2.603 1.00 94.25 628 ARG A N 1
ATOM 5044 C CA . ARG A 1 628 ? 18.918 -21.701 -1.940 1.00 94.25 628 ARG A CA 1
ATOM 5045 C C . ARG A 1 628 ? 17.795 -22.180 -1.005 1.00 94.25 628 ARG A C 1
ATOM 5047 O O . ARG A 1 628 ? 16.682 -21.681 -1.068 1.00 94.25 628 ARG A O 1
ATOM 5054 N N . THR A 1 629 ? 18.041 -23.189 -0.171 1.00 94.31 629 THR A N 1
ATOM 5055 C CA . THR A 1 629 ? 16.975 -23.858 0.604 1.00 94.31 629 THR A CA 1
ATOM 5056 C C . THR A 1 629 ? 16.109 -22.873 1.405 1.00 94.31 629 THR A C 1
ATOM 5058 O O . THR A 1 629 ? 16.661 -22.020 2.101 1.00 94.31 629 THR A O 1
ATOM 5061 N N . ARG A 1 630 ? 14.775 -23.034 1.327 1.00 96.06 630 ARG A N 1
ATOM 5062 C CA . ARG A 1 630 ? 13.777 -22.279 2.110 1.00 96.06 630 ARG A CA 1
ATOM 5063 C C . ARG A 1 630 ? 13.523 -22.981 3.442 1.00 96.06 630 ARG A C 1
ATOM 5065 O O . ARG A 1 630 ? 13.172 -24.160 3.445 1.00 96.06 630 ARG A O 1
ATOM 5072 N N . ILE A 1 631 ? 13.690 -22.274 4.556 1.00 95.31 631 ILE A N 1
ATOM 5073 C CA . ILE A 1 631 ? 13.505 -22.805 5.915 1.00 95.31 631 ILE A CA 1
ATOM 5074 C C . ILE A 1 631 ? 12.449 -21.955 6.636 1.00 95.31 631 ILE A C 1
ATOM 5076 O O . ILE A 1 631 ? 12.636 -20.744 6.714 1.00 95.31 631 ILE A O 1
ATOM 5080 N N . PRO A 1 632 ? 11.354 -22.534 7.161 1.00 96.44 632 PRO A N 1
ATOM 5081 C CA . PRO A 1 632 ? 10.306 -21.753 7.817 1.00 96.44 632 PRO A CA 1
ATOM 5082 C C . PRO A 1 632 ? 10.828 -21.072 9.090 1.00 96.44 632 PRO A C 1
ATOM 5084 O O . PRO A 1 632 ? 11.494 -21.713 9.908 1.00 96.44 632 PRO A O 1
ATOM 5087 N N . LYS A 1 633 ? 10.505 -19.786 9.266 1.00 96.56 633 LYS A N 1
ATOM 5088 C CA . LYS A 1 633 ? 10.682 -19.060 10.535 1.00 96.56 633 LYS A CA 1
ATOM 5089 C C . LYS A 1 633 ? 9.441 -19.242 11.428 1.00 96.56 633 LYS A C 1
ATOM 5091 O O . LYS A 1 633 ? 8.421 -19.774 10.988 1.00 96.56 633 LYS A O 1
ATOM 5096 N N . GLY A 1 634 ? 9.505 -18.813 12.687 1.00 94.19 634 GLY A N 1
ATOM 5097 C CA . GLY A 1 634 ? 8.406 -18.906 13.656 1.00 94.19 634 GLY A CA 1
ATOM 5098 C C . GLY A 1 634 ? 7.129 -18.196 13.191 1.00 94.19 634 GLY A C 1
ATOM 5099 O O . GLY A 1 634 ? 6.024 -18.690 13.413 1.00 94.19 634 GLY A O 1
ATOM 5100 N N . SER A 1 635 ? 7.274 -17.098 12.448 1.00 96.12 635 SER A N 1
ATOM 5101 C CA . SER A 1 635 ? 6.180 -16.356 11.812 1.00 96.12 635 SER A CA 1
ATOM 5102 C C . SER A 1 635 ? 5.336 -17.159 10.821 1.00 96.12 635 SER A C 1
ATOM 5104 O O . SER A 1 635 ? 4.164 -16.823 10.651 1.00 96.12 635 SER A O 1
ATOM 5106 N N . VAL A 1 636 ? 5.851 -18.255 10.245 1.00 97.06 636 VAL A N 1
ATOM 5107 C CA . VAL A 1 636 ? 5.065 -19.169 9.393 1.00 97.06 636 VAL A CA 1
ATOM 5108 C C . VAL A 1 636 ? 3.887 -19.752 10.166 1.00 97.06 636 VAL A C 1
ATOM 5110 O O . VAL A 1 636 ? 2.773 -19.787 9.648 1.00 97.06 636 VAL A O 1
ATOM 5113 N N . ALA A 1 637 ? 4.106 -20.173 11.416 1.00 92.62 637 ALA A N 1
ATOM 5114 C CA . ALA A 1 637 ? 3.048 -20.746 12.242 1.00 92.62 637 ALA A CA 1
ATOM 5115 C C . ALA A 1 637 ? 1.980 -19.697 12.580 1.00 92.62 637 ALA A C 1
ATOM 5117 O O . ALA A 1 637 ? 0.792 -19.950 12.401 1.00 92.62 637 ALA A O 1
ATOM 5118 N N . THR A 1 638 ? 2.401 -18.499 12.996 1.00 93.62 638 THR A N 1
ATOM 5119 C CA . THR A 1 638 ? 1.482 -17.404 13.341 1.00 93.62 638 THR A CA 1
ATOM 5120 C C . THR A 1 638 ? 0.658 -16.957 12.142 1.00 93.62 638 THR A C 1
ATOM 5122 O O . THR A 1 638 ? -0.556 -16.809 12.263 1.00 93.62 638 THR A O 1
ATOM 5125 N N . TYR A 1 639 ? 1.284 -16.773 10.975 1.00 96.56 639 TYR A N 1
ATOM 5126 C CA . TYR A 1 639 ? 0.548 -16.364 9.785 1.00 96.56 639 TYR A CA 1
ATOM 5127 C C . TYR A 1 639 ? -0.415 -17.465 9.335 1.00 96.56 639 TYR A C 1
ATOM 5129 O O . TYR A 1 639 ? -1.588 -17.175 9.125 1.00 96.56 639 TYR A O 1
ATOM 5137 N N . ARG A 1 640 ? 0.016 -18.734 9.323 1.00 96.00 640 ARG A N 1
ATOM 5138 C CA . ARG A 1 640 ? -0.862 -19.872 9.012 1.00 96.00 640 ARG A CA 1
ATOM 5139 C C . ARG A 1 640 ? -2.090 -19.934 9.919 1.00 96.00 640 ARG A C 1
ATOM 5141 O O . ARG A 1 640 ? -3.190 -20.135 9.423 1.00 96.00 640 ARG A O 1
ATOM 5148 N N . GLU A 1 641 ? -1.935 -19.743 11.229 1.00 93.81 641 GLU A N 1
ATOM 5149 C CA . GLU A 1 641 ? -3.076 -19.739 12.156 1.00 93.81 641 GLU A CA 1
ATOM 5150 C C . GLU A 1 641 ? -4.085 -18.630 11.823 1.00 93.81 641 GLU A C 1
ATOM 5152 O O . GLU A 1 641 ? -5.293 -18.870 11.848 1.00 93.81 641 GLU A O 1
ATOM 5157 N N . ILE A 1 642 ? -3.619 -17.432 11.458 1.00 94.81 642 ILE A N 1
ATOM 5158 C CA . ILE A 1 642 ? -4.498 -16.326 11.047 1.00 94.81 642 ILE A CA 1
ATOM 5159 C C . ILE A 1 642 ? -5.247 -16.687 9.758 1.00 94.81 642 ILE A C 1
ATOM 5161 O O . ILE A 1 642 ? -6.467 -16.517 9.680 1.00 94.81 642 ILE A O 1
ATOM 5165 N N . THR A 1 643 ? -4.535 -17.207 8.755 1.00 95.19 643 THR A N 1
ATOM 5166 C CA . THR A 1 643 ? -5.089 -17.470 7.420 1.00 95.19 643 THR A CA 1
ATOM 5167 C C . THR A 1 643 ? -6.057 -18.652 7.428 1.00 95.19 643 THR A C 1
ATOM 5169 O O . THR A 1 643 ? -7.159 -18.542 6.891 1.00 95.19 643 THR A O 1
ATOM 5172 N N . THR A 1 644 ? -5.732 -19.756 8.113 1.00 93.75 644 THR A N 1
ATOM 5173 C CA . THR A 1 644 ? -6.599 -20.948 8.156 1.00 93.75 644 THR A CA 1
ATOM 5174 C C . THR A 1 644 ? -7.861 -20.752 8.990 1.00 93.75 644 THR A C 1
ATOM 5176 O O . THR A 1 644 ? -8.853 -21.442 8.762 1.00 93.75 644 THR A O 1
ATOM 5179 N N . ASN A 1 645 ? -7.844 -19.818 9.945 1.00 94.62 645 ASN A N 1
ATOM 5180 C CA . ASN A 1 645 ? -9.016 -19.469 10.750 1.00 94.62 645 ASN A CA 1
ATOM 5181 C C . ASN A 1 645 ? -9.768 -18.234 10.222 1.00 94.62 645 ASN A C 1
ATOM 5183 O O . ASN A 1 645 ? -10.735 -17.796 10.848 1.00 94.62 645 ASN A O 1
ATOM 5187 N N . ASN A 1 646 ? -9.343 -17.682 9.081 1.00 95.69 646 ASN A N 1
ATOM 5188 C CA . ASN A 1 646 ? -9.916 -16.493 8.453 1.00 95.69 646 ASN A CA 1
ATOM 5189 C C . ASN A 1 646 ? -10.023 -15.286 9.414 1.00 95.69 646 ASN A C 1
ATOM 5191 O O . ASN A 1 646 ? -11.051 -14.603 9.485 1.00 95.69 646 ASN A O 1
ATOM 5195 N N . GLY A 1 647 ? -8.954 -15.048 10.182 1.00 94.81 647 GLY A N 1
ATOM 5196 C CA . GLY A 1 647 ? -8.869 -14.035 11.234 1.00 94.81 647 GLY A CA 1
ATOM 5197 C C . GLY A 1 647 ? -8.893 -14.628 12.648 1.00 94.81 647 GLY A C 1
ATOM 5198 O O . GLY A 1 647 ? -8.258 -15.642 12.945 1.00 94.81 647 GLY A O 1
ATOM 5199 N N . TYR A 1 648 ? -9.638 -13.980 13.541 1.00 94.88 648 TYR A N 1
ATOM 5200 C CA . TYR A 1 648 ? -9.680 -14.248 14.980 1.00 94.88 648 TYR A CA 1
ATOM 5201 C C . TYR A 1 648 ? -11.108 -14.561 15.493 1.00 94.88 648 TYR A C 1
ATOM 5203 O O . TYR A 1 648 ? -11.652 -13.788 16.289 1.00 94.88 648 TYR A O 1
ATOM 5211 N N . PRO A 1 649 ? -11.751 -15.664 15.044 1.00 92.06 649 PRO A N 1
ATOM 5212 C CA . PRO A 1 649 ? -13.073 -16.079 15.507 1.00 92.06 649 PRO A CA 1
ATOM 5213 C C . PRO A 1 649 ? -13.245 -16.064 17.032 1.00 92.06 649 PRO A C 1
ATOM 5215 O O . PRO A 1 649 ? -12.523 -16.731 17.776 1.00 92.06 649 PRO A O 1
ATOM 5218 N N . LEU A 1 650 ? -14.273 -15.357 17.502 1.00 86.88 650 LEU A N 1
ATOM 5219 C CA . LEU A 1 650 ? -14.581 -15.253 18.926 1.00 86.88 650 LEU A CA 1
ATOM 5220 C C . LEU A 1 650 ? -14.718 -16.636 19.590 1.00 86.88 650 LEU A C 1
ATOM 5222 O O . LEU A 1 650 ? -15.477 -17.493 19.139 1.00 86.88 650 LEU A O 1
ATOM 5226 N N . GLY A 1 651 ? -14.021 -16.822 20.713 1.00 84.94 651 GLY A N 1
ATOM 5227 C CA . GLY A 1 651 ? -14.085 -18.041 21.523 1.00 84.94 651 GLY A CA 1
ATOM 5228 C C . GLY A 1 651 ? -13.257 -19.214 20.988 1.00 84.94 651 GLY A C 1
ATOM 5229 O O . GLY A 1 651 ? -13.219 -20.261 21.636 1.00 84.94 651 GLY A O 1
ATOM 5230 N N . ALA A 1 652 ? -12.579 -19.060 19.847 1.00 87.81 652 ALA A N 1
ATOM 5231 C CA . ALA A 1 652 ? -11.668 -20.075 19.339 1.00 87.81 652 ALA A CA 1
ATOM 5232 C C . ALA A 1 652 ? -10.342 -20.093 20.135 1.00 87.81 652 ALA A C 1
ATOM 5234 O O . ALA A 1 652 ? -9.848 -19.028 20.522 1.00 87.81 652 ALA A O 1
ATOM 5235 N N . PRO A 1 653 ? -9.722 -21.270 20.367 1.00 86.94 653 PRO A N 1
ATOM 5236 C CA . PRO A 1 653 ? -8.468 -21.367 21.119 1.00 86.94 653 PRO A CA 1
ATOM 5237 C C . PRO A 1 653 ? -7.330 -20.499 20.563 1.00 86.94 653 PRO A C 1
ATOM 5239 O O . PRO A 1 653 ? -6.642 -19.837 21.336 1.00 86.94 653 PRO A O 1
ATOM 5242 N N . HIS A 1 654 ? -7.165 -20.437 19.236 1.00 88.75 654 HIS A N 1
ATOM 5243 C CA . HIS A 1 654 ? -6.110 -19.638 18.599 1.00 88.75 654 HIS A CA 1
ATOM 5244 C C . HIS A 1 654 ? -6.320 -18.131 18.791 1.00 88.75 654 HIS A C 1
ATOM 5246 O O . HIS A 1 654 ? -5.355 -17.377 18.835 1.00 88.75 654 HIS A O 1
ATOM 5252 N N . THR A 1 655 ? -7.567 -17.682 18.956 1.00 90.75 655 THR A N 1
ATOM 5253 C CA . THR A 1 655 ? -7.876 -16.271 19.227 1.00 90.75 655 THR A CA 1
ATOM 5254 C C . THR A 1 655 ? -7.400 -15.864 20.616 1.00 90.75 655 THR A C 1
ATOM 5256 O O . THR A 1 655 ? -6.876 -14.765 20.776 1.00 90.75 655 THR A O 1
ATOM 5259 N N . GLN A 1 656 ? -7.490 -16.762 21.603 1.00 86.94 656 GLN A N 1
ATOM 5260 C CA . GLN A 1 656 ? -6.876 -16.523 22.909 1.00 86.94 656 GLN A CA 1
ATOM 5261 C C . GLN A 1 656 ? -5.348 -16.459 22.792 1.00 86.94 656 GLN A C 1
ATOM 5263 O O . GLN A 1 656 ? -4.747 -15.543 23.335 1.00 86.94 656 GLN A O 1
ATOM 5268 N N . THR A 1 657 ? -4.723 -17.360 22.026 1.00 88.25 657 THR A N 1
ATOM 5269 C CA . THR A 1 657 ? -3.270 -17.317 21.779 1.00 88.25 657 THR A CA 1
ATOM 5270 C C . THR A 1 657 ? -2.833 -16.024 21.085 1.00 88.25 657 THR A C 1
ATOM 5272 O O . THR A 1 657 ? -1.838 -15.425 21.483 1.00 88.25 657 THR A O 1
ATOM 5275 N N . ALA A 1 658 ? -3.581 -15.559 20.081 1.00 90.81 658 ALA A N 1
ATOM 5276 C CA . ALA A 1 658 ? -3.316 -14.292 19.403 1.00 90.81 658 ALA A CA 1
ATOM 5277 C C . ALA A 1 658 ? -3.485 -13.091 20.345 1.00 90.81 658 ALA A C 1
ATOM 5279 O O . ALA A 1 658 ? -2.696 -12.152 20.284 1.00 90.81 658 ALA A O 1
ATOM 5280 N N . GLN A 1 659 ? -4.470 -13.135 21.245 1.00 89.25 659 GLN A N 1
ATOM 5281 C CA . GLN A 1 659 ? -4.639 -12.117 22.274 1.00 89.25 659 GLN A CA 1
ATOM 5282 C C . GLN A 1 659 ? -3.492 -12.121 23.295 1.00 89.25 659 GLN A C 1
ATOM 5284 O O . GLN A 1 659 ? -2.985 -11.054 23.633 1.00 89.25 659 GLN A O 1
ATOM 5289 N N . ASP A 1 660 ? -3.061 -13.290 23.765 1.00 88.75 660 ASP A N 1
ATOM 5290 C CA . ASP A 1 660 ? -1.924 -13.403 24.684 1.00 88.75 660 ASP A CA 1
ATOM 5291 C C . ASP A 1 660 ? -0.647 -12.860 24.016 1.00 88.75 660 ASP A C 1
ATOM 5293 O O . ASP A 1 660 ? 0.115 -12.115 24.635 1.00 88.75 660 ASP A O 1
ATOM 5297 N N . LEU A 1 661 ? -0.451 -13.166 22.725 1.00 89.25 661 LEU A N 1
ATOM 5298 C CA . LEU A 1 661 ? 0.623 -12.591 21.917 1.00 89.25 661 LEU A CA 1
ATOM 5299 C C . LEU A 1 661 ? 0.471 -11.070 21.795 1.00 89.25 661 LEU A C 1
ATOM 5301 O O . LEU A 1 661 ? 1.450 -10.366 21.999 1.00 89.25 661 LEU A O 1
ATOM 5305 N N . TRP A 1 662 ? -0.727 -10.541 21.526 1.00 89.19 662 TRP A N 1
ATOM 5306 C CA . TRP A 1 662 ? -0.987 -9.094 21.473 1.00 89.19 662 TRP A CA 1
ATOM 5307 C C . TRP A 1 662 ? -0.577 -8.389 22.766 1.00 89.19 662 TRP A C 1
ATOM 5309 O O . TRP A 1 662 ? 0.174 -7.415 22.730 1.00 89.19 662 TRP A O 1
ATOM 5319 N N . GLU A 1 663 ? -1.030 -8.892 23.912 1.00 86.81 663 GLU A N 1
ATOM 5320 C CA . GLU A 1 663 ? -0.702 -8.328 25.224 1.00 86.81 663 GLU A CA 1
ATOM 5321 C C . GLU A 1 663 ? 0.806 -8.406 25.509 1.00 86.81 663 GLU A C 1
ATOM 5323 O O . GLU A 1 663 ? 1.401 -7.460 26.035 1.00 86.81 663 GLU A O 1
ATOM 5328 N N . TRP A 1 664 ? 1.456 -9.495 25.099 1.00 88.56 664 TRP A N 1
ATOM 5329 C CA . TRP A 1 664 ? 2.903 -9.647 25.206 1.00 88.56 664 TRP A CA 1
ATOM 5330 C C . TRP A 1 664 ? 3.660 -8.664 24.294 1.00 88.56 664 TRP A C 1
ATOM 5332 O O . TRP A 1 664 ? 4.560 -7.970 24.763 1.00 88.56 664 TRP A O 1
ATOM 5342 N N . CYS A 1 665 ? 3.253 -8.515 23.031 1.00 87.62 665 CYS A N 1
ATOM 5343 C CA . CYS A 1 665 ? 3.890 -7.619 22.060 1.00 87.62 665 CYS A CA 1
ATOM 5344 C C . CYS A 1 665 ? 3.816 -6.139 22.465 1.00 87.62 665 CYS A C 1
ATOM 5346 O O . CYS A 1 665 ? 4.675 -5.362 22.059 1.00 87.62 665 CYS A O 1
ATOM 5348 N N . LEU A 1 666 ? 2.795 -5.743 23.236 1.00 81.56 666 LEU A N 1
ATOM 5349 C CA . LEU A 1 666 ? 2.641 -4.375 23.743 1.00 81.56 666 LEU A CA 1
ATOM 5350 C C . LEU A 1 666 ? 3.392 -4.108 25.055 1.00 81.56 666 LEU A C 1
ATOM 5352 O O . LEU A 1 666 ? 3.566 -2.949 25.424 1.00 81.56 666 LEU A O 1
ATOM 5356 N N . THR A 1 667 ? 3.774 -5.151 25.795 1.00 77.50 667 THR A N 1
ATOM 5357 C CA . THR A 1 667 ? 4.396 -5.011 27.126 1.00 77.50 667 THR A CA 1
ATOM 5358 C C . THR A 1 667 ? 5.871 -5.376 27.153 1.00 77.50 667 THR A C 1
ATOM 5360 O O . THR A 1 667 ? 6.573 -4.973 28.078 1.00 77.50 667 THR A O 1
ATOM 5363 N N . GLN A 1 668 ? 6.334 -6.154 26.179 1.00 82.12 668 GLN A N 1
ATOM 5364 C CA . GLN A 1 668 ? 7.741 -6.483 25.985 1.00 82.12 668 GLN A CA 1
ATOM 5365 C C . GLN A 1 668 ? 8.351 -5.638 24.864 1.00 82.12 668 GLN A C 1
ATOM 5367 O O . GLN A 1 668 ? 7.652 -4.900 24.173 1.00 82.12 668 GLN A O 1
ATOM 5372 N N . GLU A 1 669 ? 9.653 -5.807 24.638 1.00 83.56 669 GLU A N 1
ATOM 5373 C CA . GLU A 1 669 ? 10.396 -5.167 23.547 1.00 83.56 669 GLU A CA 1
ATOM 5374 C C . GLU A 1 669 ? 10.783 -6.198 22.464 1.00 83.56 669 GLU A C 1
ATOM 5376 O O . GLU A 1 669 ? 11.962 -6.439 22.212 1.00 83.56 669 GLU A O 1
ATOM 5381 N N . PRO A 1 670 ? 9.815 -6.865 21.794 1.00 83.00 670 PRO A N 1
ATOM 5382 C CA . PRO A 1 670 ? 10.125 -7.967 20.877 1.00 83.00 670 PRO A CA 1
ATOM 5383 C C . PRO A 1 670 ? 10.960 -7.555 19.670 1.00 83.00 670 PRO A C 1
ATOM 5385 O O . PRO A 1 670 ? 11.685 -8.371 19.103 1.00 83.00 670 PRO A O 1
ATOM 5388 N N . TYR A 1 671 ? 10.843 -6.290 19.280 1.00 86.19 671 TYR A N 1
ATOM 5389 C CA . TYR A 1 671 ? 11.491 -5.717 18.110 1.00 86.19 671 TYR A CA 1
ATOM 5390 C C . TYR A 1 671 ? 12.982 -5.446 18.319 1.00 86.19 671 TYR A C 1
ATOM 5392 O O . TYR A 1 671 ? 13.702 -5.338 17.333 1.00 86.19 671 TYR A O 1
ATOM 5400 N N . GLU A 1 672 ? 13.479 -5.439 19.562 1.00 83.94 672 GLU A N 1
ATOM 5401 C CA . GLU A 1 672 ? 14.926 -5.453 19.815 1.00 83.94 672 GLU A CA 1
ATOM 5402 C C . GLU A 1 672 ? 15.602 -6.659 19.160 1.00 83.94 672 GLU A C 1
ATOM 5404 O O . GLU A 1 672 ? 16.722 -6.565 18.670 1.00 83.94 672 GLU A O 1
ATOM 5409 N N . GLY A 1 673 ? 14.898 -7.793 19.101 1.00 80.94 673 GLY A N 1
ATOM 5410 C CA . GLY A 1 673 ? 15.411 -9.005 18.481 1.00 80.94 673 GLY A CA 1
ATOM 5411 C C . GLY A 1 673 ? 15.526 -8.938 16.959 1.00 80.94 673 GLY A C 1
ATOM 5412 O O . GLY A 1 673 ? 16.209 -9.799 16.409 1.00 80.94 673 GLY A O 1
ATOM 5413 N N . ALA A 1 674 ? 14.873 -7.969 16.303 1.00 80.94 674 ALA A N 1
ATOM 5414 C CA . ALA A 1 674 ? 14.912 -7.787 14.851 1.00 80.94 674 ALA A CA 1
ATOM 5415 C C . ALA A 1 674 ? 16.209 -7.120 14.380 1.00 80.94 674 ALA A C 1
ATOM 5417 O O . ALA A 1 674 ? 16.600 -7.295 13.229 1.00 80.94 674 ALA A O 1
ATOM 5418 N N . VAL A 1 675 ? 16.869 -6.371 15.264 1.00 82.50 675 VAL A N 1
ATOM 5419 C CA . VAL A 1 675 ? 18.069 -5.588 14.960 1.00 82.50 675 VAL A CA 1
ATOM 5420 C C . VAL A 1 675 ? 19.308 -6.233 15.573 1.00 82.50 675 VAL A C 1
ATOM 5422 O O . VAL A 1 675 ? 19.238 -6.930 16.589 1.00 82.50 675 VAL A O 1
ATOM 5425 N N . ASN A 1 676 ? 20.478 -6.006 14.980 1.00 67.69 676 ASN A N 1
ATOM 5426 C CA . ASN A 1 676 ? 21.723 -6.521 15.545 1.00 67.69 676 ASN A CA 1
ATOM 5427 C C . ASN A 1 676 ? 22.284 -5.582 16.632 1.00 67.69 676 ASN A C 1
ATOM 5429 O O . ASN A 1 676 ? 23.007 -4.631 16.341 1.00 67.69 676 ASN A O 1
ATOM 5433 N N . GLN A 1 677 ? 22.007 -5.883 17.907 1.00 53.94 677 GLN A N 1
ATOM 5434 C CA . GLN A 1 677 ? 22.501 -5.097 19.053 1.00 53.94 677 GLN A CA 1
ATOM 5435 C C . GLN A 1 677 ? 24.037 -5.093 19.208 1.00 53.94 677 GLN A C 1
ATOM 5437 O O . GLN A 1 677 ? 24.587 -4.208 19.859 1.00 53.94 677 GLN A O 1
ATOM 5442 N N . ALA A 1 678 ? 24.774 -6.031 18.592 1.00 47.47 678 ALA A N 1
ATOM 5443 C CA . ALA A 1 678 ? 26.243 -6.024 18.639 1.00 47.47 678 ALA A CA 1
ATOM 5444 C C . ALA A 1 678 ? 26.871 -4.827 17.887 1.00 47.47 678 ALA A C 1
ATOM 5446 O O . ALA A 1 678 ? 28.068 -4.571 18.033 1.00 47.47 678 ALA A O 1
ATOM 5447 N N . GLU A 1 679 ? 26.068 -4.073 17.127 1.00 46.22 679 GLU A N 1
ATOM 5448 C CA . GLU A 1 679 ? 26.459 -2.840 16.438 1.00 46.22 679 GLU A CA 1
ATOM 5449 C C . GLU A 1 679 ? 25.991 -1.549 17.145 1.00 46.22 679 GLU A C 1
ATOM 5451 O O . GLU A 1 679 ? 26.209 -0.452 16.627 1.00 46.22 679 GLU A O 1
ATOM 5456 N N . GLU A 1 680 ? 25.457 -1.623 18.374 1.00 36.91 680 GLU A N 1
ATOM 5457 C CA . GLU A 1 680 ? 25.113 -0.445 19.205 1.00 36.91 680 GLU A CA 1
ATOM 5458 C C . GLU A 1 680 ? 26.326 0.433 19.597 1.00 36.91 680 GLU A C 1
ATOM 5460 O O . GLU A 1 680 ? 26.180 1.487 20.218 1.00 36.91 680 GLU A O 1
ATOM 5465 N N . HIS A 1 681 ? 27.542 0.065 19.174 1.00 33.00 681 HIS A N 1
ATOM 5466 C CA . HIS A 1 681 ? 28.722 0.934 19.181 1.00 33.00 681 HIS A CA 1
ATOM 5467 C C . HIS A 1 681 ? 28.881 1.833 17.941 1.00 33.00 681 HIS A C 1
ATOM 5469 O O . HIS A 1 681 ? 29.885 2.539 17.843 1.00 33.00 681 HIS A O 1
ATOM 5475 N N . ARG A 1 682 ? 27.882 1.946 17.054 1.00 43.19 682 ARG A N 1
ATOM 5476 C CA . ARG A 1 682 ? 27.694 3.190 16.279 1.00 43.19 682 ARG A CA 1
ATOM 5477 C C . ARG A 1 682 ? 27.071 4.263 17.185 1.00 43.19 682 ARG A C 1
ATOM 5479 O O . ARG A 1 682 ? 25.929 4.678 17.029 1.00 43.19 682 ARG A O 1
ATOM 5486 N N . THR A 1 683 ? 27.839 4.683 18.190 1.00 32.19 683 THR A N 1
ATOM 5487 C CA . THR A 1 683 ? 27.558 5.857 19.018 1.00 32.19 683 THR A CA 1
ATOM 5488 C C . THR A 1 683 ? 27.734 7.115 18.183 1.00 32.19 683 THR A C 1
ATOM 5490 O O . THR A 1 683 ? 28.837 7.345 17.694 1.00 32.19 683 THR A O 1
ATOM 5493 N N . VAL A 1 684 ? 26.683 7.943 18.125 1.00 32.09 684 VAL A N 1
ATOM 5494 C CA . VAL A 1 684 ? 26.599 9.195 17.354 1.00 32.09 684 VAL A CA 1
ATOM 5495 C C . VAL A 1 684 ? 26.662 8.908 15.853 1.00 32.09 684 VAL A C 1
ATOM 5497 O O . VAL A 1 684 ? 27.583 8.254 15.375 1.00 32.09 684 VAL A O 1
ATOM 5500 N N . ALA A 1 685 ? 25.680 9.388 15.090 1.00 33.25 685 ALA A N 1
ATOM 5501 C CA . ALA A 1 685 ? 25.843 9.508 13.650 1.00 33.25 685 ALA A CA 1
ATOM 5502 C C . ALA A 1 685 ? 27.060 10.412 13.415 1.00 33.25 685 ALA A C 1
ATOM 5504 O O . ALA A 1 685 ? 26.962 11.633 13.491 1.00 33.25 685 ALA A O 1
ATOM 5505 N N . ASP A 1 686 ? 28.232 9.808 13.250 1.00 33.72 686 ASP A N 1
ATOM 5506 C CA . ASP A 1 686 ? 29.401 10.497 12.753 1.00 33.72 686 ASP A CA 1
ATOM 5507 C C . ASP A 1 686 ? 29.056 10.849 11.302 1.00 33.72 686 ASP A C 1
ATOM 5509 O O . ASP A 1 686 ? 28.879 9.940 10.488 1.00 33.72 686 ASP A O 1
ATOM 5513 N N . PRO A 1 687 ? 28.906 12.138 10.958 1.00 36.75 687 PRO A N 1
ATOM 5514 C CA . PRO A 1 687 ? 28.579 12.552 9.597 1.00 36.75 687 PRO A CA 1
ATOM 5515 C C . PRO A 1 687 ? 29.675 12.162 8.589 1.00 36.75 687 PRO A C 1
ATOM 5517 O O . PRO A 1 687 ? 29.496 12.345 7.390 1.00 36.75 687 PRO A O 1
ATOM 5520 N N . THR A 1 688 ? 30.807 11.618 9.054 1.00 32.03 688 THR A N 1
ATOM 5521 C CA . THR A 1 688 ? 31.890 11.063 8.236 1.00 32.03 688 THR A CA 1
ATOM 5522 C C . THR A 1 688 ? 31.885 9.531 8.139 1.00 32.03 688 THR A C 1
ATOM 5524 O O . THR A 1 688 ? 32.690 8.974 7.388 1.00 32.03 688 THR A O 1
ATOM 5527 N N . VAL A 1 689 ? 30.981 8.839 8.846 1.00 30.16 689 VAL A N 1
ATOM 5528 C CA . VAL A 1 689 ? 30.795 7.387 8.735 1.00 30.16 689 VAL A CA 1
ATOM 5529 C C . VAL A 1 689 ? 29.858 7.083 7.574 1.00 30.16 689 VAL A C 1
ATOM 5531 O O . VAL A 1 689 ? 28.680 7.433 7.573 1.00 30.16 689 VAL A O 1
ATOM 5534 N N . ASP A 1 690 ? 30.420 6.397 6.583 1.00 29.86 690 ASP A N 1
ATOM 5535 C CA . ASP A 1 690 ? 29.721 5.869 5.423 1.00 29.86 690 ASP A CA 1
ATOM 5536 C C . ASP A 1 690 ? 28.507 5.026 5.832 1.00 29.86 690 ASP A C 1
ATOM 5538 O O . ASP A 1 690 ? 28.639 3.884 6.280 1.00 29.86 690 ASP A O 1
ATOM 5542 N N . TYR A 1 691 ? 27.310 5.536 5.546 1.00 29.77 691 TYR A N 1
ATOM 5543 C CA . TYR A 1 691 ? 26.113 4.714 5.337 1.00 29.77 691 TYR A CA 1
ATOM 5544 C C . TYR A 1 691 ? 26.186 3.979 3.984 1.00 29.77 691 TYR A C 1
ATOM 5546 O O . TYR A 1 691 ? 25.189 3.834 3.283 1.00 29.77 691 TYR A O 1
ATOM 5554 N N . PHE A 1 692 ? 27.381 3.523 3.590 1.00 31.05 692 PHE A N 1
ATOM 5555 C CA . PHE A 1 692 ? 27.527 2.637 2.449 1.00 31.05 692 PHE A CA 1
ATOM 5556 C C . PHE A 1 692 ? 27.155 1.225 2.873 1.00 31.05 692 PHE A C 1
ATOM 5558 O O . PHE A 1 692 ? 27.759 0.631 3.769 1.00 31.05 692 PHE A O 1
ATOM 5565 N N . LEU A 1 693 ? 26.178 0.694 2.146 1.00 32.03 693 LEU A N 1
ATOM 5566 C CA . LEU A 1 693 ? 26.066 -0.711 1.789 1.00 32.03 693 LEU A CA 1
ATOM 5567 C C . LEU A 1 693 ? 27.464 -1.355 1.757 1.00 32.03 693 LEU A C 1
ATOM 5569 O O . LEU A 1 693 ? 28.327 -0.870 1.009 1.00 32.03 693 LEU A O 1
ATOM 5573 N N . PRO A 1 694 ? 27.734 -2.407 2.549 1.00 25.20 694 PRO A N 1
ATOM 5574 C CA . PRO A 1 694 ? 29.015 -3.095 2.507 1.00 25.20 694 PRO A CA 1
ATOM 5575 C C . PRO A 1 694 ? 29.240 -3.657 1.095 1.00 25.20 694 PRO A C 1
ATOM 5577 O O . PRO A 1 694 ? 28.714 -4.704 0.748 1.00 25.20 694 PRO A O 1
ATOM 5580 N N . GLY A 1 695 ? 30.001 -2.941 0.260 1.00 29.91 695 GLY A N 1
ATOM 5581 C CA . GLY A 1 695 ? 30.331 -3.366 -1.107 1.00 29.91 695 GLY A CA 1
ATOM 5582 C C . GLY A 1 695 ? 30.059 -2.353 -2.221 1.00 29.91 695 GLY A C 1
ATOM 5583 O O . GLY A 1 695 ? 30.624 -2.512 -3.300 1.00 29.91 695 GLY A O 1
ATOM 5584 N N . VAL A 1 696 ? 29.303 -1.275 -1.988 1.00 33.94 696 VAL A N 1
ATOM 5585 C CA . VAL A 1 696 ? 28.940 -0.334 -3.063 1.00 33.94 696 VAL A CA 1
ATOM 5586 C C . VAL A 1 696 ? 29.883 0.870 -3.084 1.00 33.94 696 VAL A C 1
ATOM 5588 O O . VAL A 1 696 ? 29.765 1.797 -2.287 1.00 33.94 696 VAL A O 1
ATOM 5591 N N . ARG A 1 697 ? 30.827 0.897 -4.034 1.00 28.08 697 ARG A N 1
ATOM 5592 C CA . ARG A 1 697 ? 31.557 2.130 -4.375 1.00 28.08 697 ARG A CA 1
ATOM 5593 C C . ARG A 1 697 ? 30.682 2.998 -5.278 1.00 28.08 697 ARG A C 1
ATOM 5595 O O . ARG A 1 697 ? 30.878 3.016 -6.490 1.00 28.08 697 ARG A O 1
ATOM 5602 N N . VAL A 1 698 ? 29.749 3.745 -4.690 1.00 32.94 698 VAL A N 1
ATOM 5603 C CA . VAL A 1 698 ? 29.119 4.869 -5.398 1.00 32.94 698 VAL A CA 1
ATOM 5604 C C . VAL A 1 698 ? 30.217 5.897 -5.694 1.00 32.94 698 VAL A C 1
ATOM 5606 O O . VAL A 1 698 ? 31.041 6.210 -4.832 1.00 32.94 698 VAL A O 1
ATOM 5609 N N . GLY A 1 699 ? 30.302 6.343 -6.949 1.00 29.47 699 GLY A N 1
ATOM 5610 C CA . GLY A 1 699 ? 31.436 7.095 -7.484 1.00 29.47 699 GLY A CA 1
ATOM 5611 C C . GLY A 1 699 ? 31.863 8.290 -6.623 1.00 29.47 699 GLY A C 1
ATOM 5612 O O . GLY A 1 699 ? 31.039 9.025 -6.084 1.00 29.47 699 GLY A O 1
ATOM 5613 N N . ALA A 1 700 ? 33.177 8.521 -6.557 1.00 27.80 700 ALA A N 1
ATOM 5614 C CA . ALA A 1 700 ? 33.839 9.578 -5.780 1.00 27.80 700 ALA A CA 1
ATOM 5615 C C . ALA A 1 700 ? 33.256 11.002 -5.960 1.00 27.80 700 ALA A C 1
ATOM 5617 O O . ALA A 1 700 ? 33.462 11.860 -5.108 1.00 27.80 700 ALA A O 1
ATOM 5618 N N . ALA A 1 701 ? 32.468 11.244 -7.014 1.00 32.72 701 ALA A N 1
ATOM 5619 C CA . ALA A 1 701 ? 31.738 12.492 -7.225 1.00 32.72 701 ALA A CA 1
ATOM 5620 C C . ALA A 1 701 ? 30.652 12.782 -6.162 1.00 32.72 701 ALA A C 1
ATOM 5622 O O . ALA A 1 701 ? 30.333 13.952 -5.950 1.00 32.72 701 ALA A O 1
ATOM 5623 N N . TYR A 1 702 ? 30.113 11.760 -5.480 1.00 37.75 702 TYR A N 1
ATOM 5624 C CA . TYR A 1 702 ? 29.156 11.926 -4.373 1.00 37.75 702 TYR A CA 1
ATOM 5625 C C . TYR A 1 702 ? 29.845 12.464 -3.107 1.00 37.75 702 TYR A C 1
ATOM 5627 O O . TYR A 1 702 ? 29.370 13.410 -2.478 1.00 37.75 702 TYR A O 1
ATOM 5635 N N . LYS A 1 703 ? 31.037 11.937 -2.794 1.00 32.22 703 LYS A N 1
ATOM 5636 C CA . LYS A 1 703 ? 31.822 12.327 -1.614 1.00 32.22 703 LYS A CA 1
ATOM 5637 C C . LYS A 1 703 ? 32.308 13.778 -1.684 1.00 32.22 703 LYS A C 1
ATOM 5639 O O . LYS A 1 703 ? 32.206 14.505 -0.700 1.00 32.22 703 LYS A O 1
ATOM 5644 N N . ASP A 1 704 ? 32.782 14.223 -2.848 1.00 31.67 704 ASP A N 1
ATOM 5645 C CA . ASP A 1 704 ? 33.427 15.537 -2.978 1.00 31.67 704 ASP A CA 1
ATOM 5646 C C . ASP A 1 704 ? 32.446 16.722 -3.035 1.00 31.67 704 ASP A C 1
ATOM 5648 O O . ASP A 1 704 ? 32.831 17.845 -2.701 1.00 31.67 704 ASP A O 1
ATOM 5652 N N . LYS A 1 705 ? 31.184 16.500 -3.437 1.00 33.06 705 LYS A N 1
ATOM 5653 C CA . LYS A 1 705 ? 30.163 17.563 -3.513 1.00 33.06 705 LYS A CA 1
ATOM 5654 C C . LYS A 1 705 ? 29.376 17.762 -2.219 1.00 33.06 705 LYS A C 1
ATOM 5656 O O . LYS A 1 705 ? 28.996 18.895 -1.941 1.00 33.06 705 LYS A O 1
ATOM 5661 N N . VAL A 1 706 ? 29.145 16.700 -1.446 1.00 35.31 706 VAL A N 1
ATOM 5662 C CA . VAL A 1 706 ? 28.342 16.764 -0.213 1.00 35.31 706 VAL A CA 1
ATOM 5663 C C . VAL A 1 706 ? 29.204 17.137 1.000 1.00 35.31 706 VAL A C 1
ATOM 5665 O O . VAL A 1 706 ? 28.795 17.962 1.806 1.00 35.31 706 VAL A O 1
ATOM 5668 N N . MET A 1 707 ? 30.439 16.628 1.095 1.00 31.55 707 MET A N 1
ATOM 5669 C CA . MET A 1 707 ? 31.263 16.778 2.308 1.00 31.55 707 MET A CA 1
ATOM 5670 C C . MET A 1 707 ? 32.099 18.068 2.386 1.00 31.55 707 MET A C 1
ATOM 5672 O O . MET A 1 707 ? 32.726 18.314 3.409 1.00 31.55 707 MET A O 1
ATOM 5676 N N . ASN A 1 708 ? 32.148 18.893 1.333 1.00 28.89 708 ASN A N 1
ATOM 5677 C CA . ASN A 1 708 ? 32.978 20.112 1.316 1.00 28.89 708 ASN A CA 1
ATOM 5678 C C . ASN A 1 708 ? 32.214 21.413 1.632 1.00 28.89 708 ASN A C 1
ATOM 5680 O O . ASN A 1 708 ? 32.828 22.477 1.611 1.00 28.89 708 ASN A O 1
ATOM 5684 N N . ASN A 1 709 ? 30.908 21.349 1.917 1.00 28.92 709 ASN A N 1
ATOM 5685 C CA . ASN A 1 709 ? 30.081 22.520 2.254 1.00 28.92 709 ASN A CA 1
ATOM 5686 C C . ASN A 1 709 ? 29.167 22.311 3.483 1.00 28.92 709 ASN A C 1
ATOM 5688 O O . ASN A 1 709 ? 28.198 23.055 3.637 1.00 28.92 709 ASN A O 1
ATOM 5692 N N . VAL A 1 710 ? 29.477 21.341 4.355 1.00 29.27 710 VAL A N 1
ATOM 5693 C CA . VAL A 1 710 ? 28.863 21.196 5.692 1.00 29.27 710 VAL A CA 1
ATOM 5694 C C . VAL A 1 710 ? 29.881 21.546 6.765 1.00 29.27 710 VAL A C 1
ATOM 5696 O O . VAL A 1 710 ? 31.020 21.033 6.671 1.00 29.27 710 VAL A O 1
#

Mean predicted aligned error: 8.21 Å

Solvent-accessible surface area (backbone atoms only — not comparable to full-atom values): 37126 Å² total; per-residue (Å²): 140,80,92,87,89,82,90,87,88,88,75,82,81,79,73,76,66,46,45,32,48,61,19,65,58,63,85,27,49,62,73,55,47,66,69,89,42,94,62,70,66,55,88,64,84,65,71,47,46,36,48,78,44,77,41,74,94,73,68,32,36,38,39,33,41,40,35,91,54,56,33,27,22,37,41,38,32,32,28,44,82,101,51,58,58,28,44,18,42,64,58,85,58,55,84,84,75,35,42,38,74,48,75,63,45,97,57,12,27,31,42,24,19,59,36,63,47,86,39,38,66,47,81,47,43,34,39,72,51,83,97,62,70,44,52,21,61,32,26,39,39,26,23,45,26,51,46,72,86,42,32,35,59,76,37,49,32,67,30,44,45,66,65,45,60,89,47,88,66,71,35,55,58,64,88,88,52,34,35,28,31,25,54,44,33,64,24,29,22,22,58,49,71,47,78,72,22,21,56,20,28,52,56,53,47,32,52,77,42,72,46,64,62,47,46,44,38,43,33,34,72,84,39,45,69,62,54,51,50,53,41,53,73,33,49,40,48,25,43,32,40,33,49,48,46,10,35,36,17,31,52,42,33,75,91,69,36,72,33,60,62,34,51,50,50,55,50,51,52,54,50,54,34,47,75,73,63,26,46,57,34,41,25,52,35,59,79,41,52,25,34,52,36,36,75,72,62,47,30,51,69,29,76,69,40,30,56,40,49,26,53,49,47,48,53,50,47,71,75,42,22,87,76,42,41,39,40,26,50,38,52,26,60,53,58,50,30,42,22,7,27,33,67,38,64,34,52,86,46,35,65,33,87,82,61,37,52,29,39,42,24,48,53,35,50,53,52,21,43,22,49,36,34,50,49,40,58,76,75,40,29,88,83,40,70,45,44,43,23,47,29,47,36,38,66,36,59,39,31,64,44,80,87,38,71,57,10,43,49,38,15,52,48,46,42,29,60,49,39,22,54,66,43,22,21,27,56,46,84,12,43,68,33,66,65,50,54,52,40,41,39,52,51,21,49,75,73,69,44,95,58,53,47,60,74,78,76,49,79,64,48,18,62,55,23,35,66,41,47,69,42,47,31,32,28,49,56,25,54,36,26,16,30,63,42,86,72,89,68,58,56,50,99,86,69,47,67,28,58,43,68,76,77,44,61,58,57,70,55,44,45,45,46,67,66,87,84,46,47,44,37,47,47,88,83,39,27,64,40,45,61,37,56,42,52,48,54,52,47,49,30,67,76,42,71,48,79,60,45,30,27,40,57,29,32,59,56,35,20,47,73,52,87,75,78,77,46,82,40,60,34,51,34,44,47,54,54,49,38,53,39,34,51,33,43,31,35,75,28,45,51,44,49,65,46,34,45,16,39,32,24,59,44,31,38,32,48,70,78,58,30,78,52,45,38,39,28,37,16,43,46,38,80,89,45,97,77,28,52,74,43,78,26,50,30,36,59,53,50,21,53,34,45,70,54,42,43,24,45,76,93,39,73,67,35,54,52,52,46,54,47,51,58,45,53,75,73,51,71,49,34,63,75,25,37,65,71,92,55,68,80,69,68,67,90,52,94,84,61,76,90,55,57,95,74,55,72,74,61,70,72,59,58,65,67,60,66,74,80,112

Nearest PDB structures (foldseek):
  3wq4-assembly1_A  TM=9.051E-01  e=1.920E-48  Camellia sinensis
  3ptq-assembly1_A  TM=8.970E-01  e=4.972E-49  Oryza sativa
  7f3a-assembly1_A  TM=9.032E-01  e=1.231E-47  Arabidopsis thaliana
  2jf7-assembly1_B  TM=9.182E-01  e=1.466E-46  Rauvolfia serpentina
  1v03-assembly1_A-2  TM=8.991E-01  e=5.352E-46  Sorghum bicolor

Sequence (710 aa):
MKWLVLLVWSVGLCSATPCWLQGADESACAGMALTRSTVAPQSTPSPYRVALDYDKDRHRFNVRVTGGEQFRSILLQARRPGSTEPVGTFLPPSERSGLKRITCSSQGDSITNRRPLRTNEIRLTWEMPQGQTKLGEIYFVATVVKRCSSYWMGVQSETIAELTRYSFWPGTVPEGYLWSTATASYQIEGAWNRNGKGESMWDHYAHSLGAFEGDEATKSYDYFARDVETIDELGLNSYRFSISWTRILPDGTVAGGINKDGIDYYNNLINELLIQGKTPYVTLYHWDGPQALDNKYGIWLNDAIVDDFNEYARVCFQAFGDRVKHWVTFNEPWSFVMGGYGIAGAPPGIWDNDRTEMYKAAHNVIRAHARAYHTYDEEFRADQQGACGIVIGALWSEPRDPNNPQDVLGADLYQQFVMGWFANPIYGDGNYPQGMIDMIGASSQEEGRAVSRLPVFTEEEIRFNRGTADFVGLNQYSARLIYASNDPGDVDETGWFNWMSVMVPDLKGFKETVDPSWPKGEMIFLRVTPWAVRKQLDYFRRTYQNDGPFYLTETGISEATFHPPKFDDVWRQCYYMLYANEVVKAIELDGVDHQGFFAWTLMDNVEWASGIHEHFGLFYTNFSTPTRTRIPKGSVATYREITTNNGYPLGAPHTQTAQDLWEWCLTQEPYEGAVNQAEEHRTVADPTVDYFLPGVRVGAAYKDKVMNNV

Organism: Branchiostoma belcheri (NCBI:txid7741)